Protein AF-0000000083162501 (afdb_homodimer)

Structure (mmCIF, N/CA/C/O backbone):
data_AF-0000000083162501-model_v1
#
loop_
_entity.id
_entity.type
_entity.pdbx_description
1 polymer '7-dehydrocholesterol reductase'
#
loop_
_atom_site.group_PDB
_atom_site.id
_atom_site.type_symbol
_atom_site.label_atom_id
_atom_site.label_alt_id
_atom_site.label_comp_id
_atom_site.label_asym_id
_atom_site.label_entity_id
_atom_site.label_seq_id
_atom_site.pdbx_PDB_ins_code
_atom_site.Cartn_x
_atom_site.Cartn_y
_atom_site.Cartn_z
_atom_site.occupancy
_atom_site.B_iso_or_equiv
_atom_site.auth_seq_id
_atom_site.auth_comp_id
_atom_site.auth_asym_id
_atom_site.auth_atom_id
_atom_site.pdbx_PDB_model_num
ATOM 1 N N . MET A 1 1 ? 9.461 12.836 -15.398 1 86.5 1 MET A N 1
ATOM 2 C CA . MET A 1 1 ? 8.383 13.82 -15.477 1 86.5 1 MET A CA 1
ATOM 3 C C . MET A 1 1 ? 7.047 13.133 -15.75 1 86.5 1 MET A C 1
ATOM 5 O O . MET A 1 1 ? 6.059 13.383 -15.055 1 86.5 1 MET A O 1
ATOM 9 N N . THR A 1 2 ? 7.012 12.266 -16.609 1 86.62 2 THR A N 1
ATOM 10 C CA . THR A 1 2 ? 5.762 11.602 -16.969 1 86.62 2 THR A CA 1
ATOM 11 C C . THR A 1 2 ? 5.203 10.828 -15.781 1 86.62 2 THR A C 1
ATOM 13 O O . THR A 1 2 ? 4.008 10.906 -15.484 1 86.62 2 THR A O 1
ATOM 16 N N . ALA A 1 3 ? 6.039 10.156 -15.07 1 87.62 3 ALA A N 1
ATOM 17 C CA . ALA A 1 3 ? 5.609 9.383 -13.906 1 87.62 3 ALA A CA 1
ATOM 18 C C . ALA A 1 3 ? 5.004 10.289 -12.836 1 87.62 3 ALA A C 1
ATOM 20 O O . ALA A 1 3 ? 3.965 9.961 -12.258 1 87.62 3 ALA A O 1
ATOM 21 N N . THR A 1 4 ? 5.625 11.406 -12.648 1 90.88 4 THR A N 1
ATOM 22 C CA . THR A 1 4 ? 5.16 12.344 -11.633 1 90.88 4 THR A CA 1
ATOM 23 C C . THR A 1 4 ? 3.822 12.961 -12.031 1 90.88 4 THR A C 1
ATOM 25 O O . THR A 1 4 ? 2.912 13.07 -11.211 1 90.88 4 THR A O 1
ATOM 28 N N . ILE A 1 5 ? 3.699 13.266 -13.242 1 91.31 5 ILE A N 1
ATOM 29 C CA . ILE A 1 5 ? 2.457 13.852 -13.742 1 91.31 5 ILE A CA 1
ATOM 30 C C . ILE A 1 5 ? 1.329 12.828 -13.633 1 91.31 5 ILE A C 1
ATOM 32 O O . ILE A 1 5 ? 0.227 13.148 -13.188 1 91.31 5 ILE A O 1
ATOM 36 N N . CYS A 1 6 ? 1.618 11.594 -13.953 1 88.62 6 CYS A N 1
ATOM 37 C CA . CYS A 1 6 ? 0.619 10.531 -13.875 1 88.62 6 CYS A CA 1
ATOM 38 C C . CYS A 1 6 ? 0.216 10.273 -12.43 1 88.62 6 CYS A C 1
ATOM 40 O O . CYS A 1 6 ? -0.96 10.047 -12.133 1 88.62 6 CYS A O 1
ATOM 42 N N . TRP A 1 7 ? 1.2 10.344 -11.609 1 91.75 7 TRP A N 1
ATOM 43 C CA . TRP A 1 7 ? 0.938 10.125 -10.195 1 91.75 7 TRP A CA 1
ATOM 44 C C . TRP A 1 7 ? 0.025 11.219 -9.633 1 91.75 7 TRP A C 1
ATOM 46 O O . TRP A 1 7 ? -0.977 10.922 -8.977 1 91.75 7 TRP A O 1
ATOM 56 N N . LEU A 1 8 ? 0.31 12.453 -9.969 1 93.94 8 LEU A N 1
ATOM 57 C CA . LEU A 1 8 ? -0.485 13.578 -9.477 1 93.94 8 LEU A CA 1
ATOM 58 C C . LEU A 1 8 ? -1.891 13.547 -10.07 1 93.94 8 LEU A C 1
ATOM 60 O O . LEU A 1 8 ? -2.871 13.797 -9.367 1 93.94 8 LEU A O 1
ATOM 64 N N . ALA A 1 9 ? -1.989 13.219 -11.344 1 91.69 9 ALA A N 1
ATOM 65 C CA . ALA A 1 9 ? -3.289 13.141 -12.008 1 91.69 9 ALA A CA 1
ATOM 66 C C . ALA A 1 9 ? -4.129 12 -11.43 1 91.69 9 ALA A C 1
ATOM 68 O O . ALA A 1 9 ? -5.332 12.156 -11.219 1 91.69 9 ALA A O 1
ATOM 69 N N . PHE A 1 10 ? -3.467 10.922 -11.188 1 90 10 PHE A N 1
ATOM 70 C CA . PHE A 1 10 ? -4.148 9.766 -10.617 1 90 10 PHE A CA 1
ATOM 71 C C . PHE A 1 10 ? -4.715 10.102 -9.242 1 90 10 PHE A C 1
ATOM 73 O O . PHE A 1 10 ? -5.879 9.82 -8.953 1 90 10 PHE A O 1
ATOM 80 N N . GLN A 1 11 ? -3.916 10.75 -8.453 1 92.56 11 GLN A N 1
ATOM 81 C CA . GLN A 1 11 ? -4.367 11.133 -7.117 1 92.56 11 GLN A CA 1
ATOM 82 C C . GLN A 1 11 ? -5.492 12.156 -7.191 1 92.56 11 GLN A C 1
ATOM 84 O O . GLN A 1 11 ? -6.402 12.148 -6.363 1 92.56 11 GLN A O 1
ATOM 89 N N . ALA A 1 12 ? -5.418 13.008 -8.164 1 92.94 12 ALA A N 1
ATOM 90 C CA . ALA A 1 12 ? -6.457 14.016 -8.336 1 92.94 12 ALA A CA 1
ATOM 91 C C . ALA A 1 12 ? -7.793 13.375 -8.711 1 92.94 12 ALA A C 1
ATOM 93 O O . ALA A 1 12 ? -8.844 13.781 -8.211 1 92.94 12 ALA A O 1
ATOM 94 N N . VAL A 1 13 ? -7.73 12.352 -9.555 1 88.75 13 VAL A N 1
ATOM 95 C CA . VAL A 1 13 ? -8.938 11.656 -9.969 1 88.75 13 VAL A CA 1
ATOM 96 C C . VAL A 1 13 ? -9.562 10.938 -8.766 1 88.75 13 VAL A C 1
ATOM 98 O O . VAL A 1 13 ? -10.773 11 -8.562 1 88.75 13 VAL A O 1
ATOM 101 N N . LEU A 1 14 ? -8.695 10.32 -8.039 1 88 14 LEU A N 1
ATOM 102 C CA . LEU A 1 14 ? -9.188 9.617 -6.855 1 88 14 LEU A CA 1
ATOM 103 C C . LEU A 1 14 ? -9.773 10.602 -5.844 1 88 14 LEU A C 1
ATOM 105 O O . LEU A 1 14 ? -10.828 10.344 -5.266 1 88 14 LEU A O 1
ATOM 109 N N . TYR A 1 15 ? -9.094 11.688 -5.68 1 90.44 15 TYR A N 1
ATOM 110 C CA . TYR A 1 15 ? -9.531 12.711 -4.738 1 90.44 15 TYR A CA 1
ATOM 111 C C . TYR A 1 15 ? -10.898 13.258 -5.117 1 90.44 15 TYR A C 1
ATOM 113 O O . TYR A 1 15 ? -11.734 13.516 -4.25 1 90.44 15 TYR A O 1
ATOM 121 N N . HIS A 1 16 ? -11.148 13.344 -6.395 1 87.94 16 HIS A N 1
ATOM 122 C CA . HIS A 1 16 ? -12.375 13.969 -6.879 1 87.94 16 HIS A CA 1
ATOM 123 C C . HIS A 1 16 ? -13.523 12.969 -6.918 1 87.94 16 HIS A C 1
ATOM 125 O O . HIS A 1 16 ? -14.656 13.305 -6.57 1 87.94 16 HIS A O 1
ATOM 131 N N . TYR A 1 17 ? -13.219 11.695 -7.211 1 85 17 TYR A N 1
ATOM 132 C CA . TYR A 1 17 ? -14.328 10.82 -7.559 1 85 17 TYR A CA 1
ATOM 133 C C . TYR A 1 17 ? -14.555 9.773 -6.477 1 85 17 TYR A C 1
ATOM 135 O O . TYR A 1 17 ? -15.625 9.164 -6.398 1 85 17 TYR A O 1
ATOM 143 N N . LEU A 1 18 ? -13.547 9.477 -5.652 1 84.75 18 LEU A N 1
ATOM 144 C CA . LEU A 1 18 ? -13.734 8.461 -4.625 1 84.75 18 LEU A CA 1
ATOM 145 C C . LEU A 1 18 ? -14.742 8.922 -3.576 1 84.75 18 LEU A C 1
ATOM 147 O O . LEU A 1 18 ? -14.648 10.039 -3.07 1 84.75 18 LEU A O 1
ATOM 151 N N . PRO A 1 19 ? -15.695 8.055 -3.363 1 83.25 19 PRO A N 1
ATOM 152 C CA . PRO A 1 19 ? -16.672 8.43 -2.344 1 83.25 19 PRO A CA 1
ATOM 153 C C . PRO A 1 19 ? -16.078 8.438 -0.934 1 83.25 19 PRO A C 1
ATOM 155 O O . PRO A 1 19 ? -15.109 7.727 -0.665 1 83.25 19 PRO A O 1
ATOM 158 N N . GLY A 1 20 ? -16.547 9.281 -0.082 1 86.69 20 GLY A N 1
ATOM 159 C CA . GLY A 1 20 ? -16.141 9.383 1.311 1 86.69 20 GLY A CA 1
ATOM 160 C C . GLY A 1 20 ? -17 10.344 2.113 1 86.69 20 GLY A C 1
ATOM 161 O O . GLY A 1 20 ? -17.859 11.023 1.558 1 86.69 20 GLY A O 1
ATOM 162 N N . PRO A 1 21 ? -16.828 10.32 3.348 1 89.56 21 PRO A N 1
ATOM 163 C CA . PRO A 1 21 ? -17.625 11.219 4.188 1 89.56 21 PRO A CA 1
ATOM 164 C C . PRO A 1 21 ? -17.219 12.688 4.008 1 89.56 21 PRO A C 1
ATOM 166 O O . PRO A 1 21 ? -16.062 12.984 3.703 1 89.56 21 PRO A O 1
ATOM 169 N N . THR A 1 22 ? -18.234 13.477 4.18 1 91.88 22 THR A N 1
ATOM 170 C CA . THR A 1 22 ? -18 14.914 4.109 1 91.88 22 THR A CA 1
ATOM 171 C C . THR A 1 22 ? -17.906 15.516 5.508 1 91.88 22 THR A C 1
ATOM 173 O O . THR A 1 22 ? -18.75 15.227 6.367 1 91.88 22 THR A O 1
ATOM 176 N N . ASN A 1 23 ? -16.859 16.25 5.723 1 93 23 ASN A N 1
ATOM 177 C CA . ASN A 1 23 ? -16.656 16.953 6.98 1 93 23 ASN A CA 1
ATOM 178 C C . ASN A 1 23 ? -16.453 18.453 6.754 1 93 23 ASN A C 1
ATOM 180 O O . ASN A 1 23 ? -16.125 18.875 5.645 1 93 23 ASN A O 1
ATOM 184 N N . THR A 1 24 ? -16.719 19.156 7.797 1 93.25 24 THR A N 1
ATOM 185 C CA . THR A 1 24 ? -16.531 20.594 7.719 1 93.25 24 THR A CA 1
ATOM 186 C C . THR A 1 24 ? -15.25 21.031 8.414 1 93.25 24 THR A C 1
ATOM 188 O O . THR A 1 24 ? -14.867 20.453 9.43 1 93.25 24 THR A O 1
ATOM 191 N N . GLY A 1 25 ? -14.625 21.953 7.789 1 91.62 25 GLY A N 1
ATOM 192 C CA . GLY A 1 25 ? -13.461 22.531 8.453 1 91.62 25 GLY A CA 1
ATOM 193 C C . GLY A 1 25 ? -13.828 23.578 9.484 1 91.62 25 GLY A C 1
ATOM 194 O O . GLY A 1 25 ? -14.922 23.547 10.055 1 91.62 25 GLY A O 1
ATOM 195 N N . GLN A 1 26 ? -12.828 24.344 9.859 1 90.56 26 GLN A N 1
ATOM 196 C CA . GLN A 1 26 ? -13.055 25.453 10.773 1 90.56 26 GLN A CA 1
ATOM 197 C C . GLN A 1 26 ? -13.477 26.703 10.023 1 90.56 26 GLN A C 1
ATOM 199 O O . GLN A 1 26 ? -13.188 26.859 8.836 1 90.56 26 GLN A O 1
ATOM 204 N N . ARG A 1 27 ? -14.172 27.5 10.766 1 92.75 27 ARG A N 1
ATOM 205 C CA . ARG A 1 27 ? -14.57 28.766 10.148 1 92.75 27 ARG A CA 1
ATOM 206 C C . ARG A 1 27 ? -13.352 29.609 9.773 1 92.75 27 ARG A C 1
ATOM 208 O O . ARG A 1 27 ? -12.438 29.766 10.578 1 92.75 27 ARG A O 1
ATOM 215 N N . THR A 1 28 ? -13.375 30.125 8.562 1 92.94 28 THR A N 1
ATOM 216 C CA . THR A 1 28 ? -12.281 30.969 8.109 1 92.94 28 THR A CA 1
ATOM 217 C C . THR A 1 28 ? -12.367 32.344 8.742 1 92.94 28 THR A C 1
ATOM 219 O O . THR A 1 28 ? -13.383 32.688 9.352 1 92.94 28 THR A O 1
ATOM 222 N N . PRO A 1 29 ? -11.352 33.125 8.633 1 91 29 PRO A N 1
ATOM 223 C CA . PRO A 1 29 ? -11.398 34.5 9.18 1 91 29 PRO A CA 1
ATOM 224 C C . PRO A 1 29 ? -12.531 35.312 8.578 1 91 29 PRO A C 1
ATOM 226 O O . PRO A 1 29 ? -13.133 36.156 9.273 1 91 29 PRO A O 1
ATOM 229 N N . ALA A 1 30 ? -12.914 35.062 7.355 1 94.38 30 ALA A N 1
ATOM 230 C CA . ALA A 1 30 ? -13.992 35.781 6.695 1 94.38 30 ALA A CA 1
ATOM 231 C C . ALA A 1 30 ? -15.344 35.188 7.008 1 94.38 30 ALA A C 1
ATOM 233 O O . ALA A 1 30 ? -16.375 35.656 6.539 1 94.38 30 ALA A O 1
ATOM 234 N N . GLY A 1 31 ? -15.344 34.062 7.719 1 92.75 31 GLY A N 1
ATOM 235 C CA . GLY A 1 31 ? -16.594 33.5 8.203 1 92.75 31 GLY A CA 1
ATOM 236 C C . GLY A 1 31 ? -17.094 32.344 7.344 1 92.75 31 GLY A C 1
ATOM 237 O O . GLY A 1 31 ? -18.203 31.859 7.539 1 92.75 31 GLY A O 1
ATOM 238 N N . HIS A 1 32 ? -16.328 31.891 6.418 1 92.81 32 HIS A N 1
ATOM 239 C CA . HIS A 1 32 ? -16.734 30.781 5.559 1 92.81 32 HIS A CA 1
ATOM 240 C C . HIS A 1 32 ? -16.562 29.438 6.258 1 92.81 32 HIS A C 1
ATOM 242 O O . HIS A 1 32 ? -15.586 29.234 6.977 1 92.81 32 HIS A O 1
ATOM 248 N N . LEU A 1 33 ? -17.562 28.578 6.105 1 93.81 33 LEU A N 1
ATOM 249 C CA . LEU A 1 33 ? -17.5 27.188 6.555 1 93.81 33 LEU A CA 1
ATOM 250 C C . LEU A 1 33 ? -17.375 26.234 5.371 1 93.81 33 LEU A C 1
ATOM 252 O O . LEU A 1 33 ? -18.359 25.938 4.699 1 93.81 33 LEU A O 1
ATOM 256 N N . LEU A 1 34 ? -16.25 25.734 5.191 1 93.5 34 LEU A N 1
ATOM 257 C CA . LEU A 1 34 ? -15.953 24.938 4.004 1 93.5 34 LEU A CA 1
ATOM 258 C C . LEU A 1 34 ? -16.156 23.453 4.289 1 93.5 34 LEU A C 1
ATOM 260 O O . LEU A 1 34 ? -15.836 22.984 5.379 1 93.5 34 LEU A O 1
ATOM 264 N N . THR A 1 35 ? -16.641 22.75 3.293 1 93.69 35 THR A N 1
ATOM 265 C CA . THR A 1 35 ? -16.828 21.312 3.381 1 93.69 35 THR A CA 1
ATOM 266 C C . THR A 1 35 ? -15.75 20.562 2.609 1 93.69 35 THR A C 1
ATOM 268 O O . THR A 1 35 ? -15.32 21.016 1.544 1 93.69 35 THR A O 1
ATOM 271 N N . TYR A 1 36 ? -15.25 19.516 3.16 1 93.44 36 TYR A N 1
ATOM 272 C CA . TYR A 1 36 ? -14.203 18.672 2.574 1 93.44 36 TYR A CA 1
ATOM 273 C C . TYR A 1 36 ? -14.664 17.234 2.473 1 93.44 36 TYR A C 1
ATOM 275 O O . TYR A 1 36 ? -15.305 16.703 3.387 1 93.44 36 TYR A O 1
ATOM 283 N N . ARG A 1 37 ? -14.406 16.656 1.428 1 90.81 37 ARG A N 1
ATOM 284 C CA . ARG A 1 37 ? -14.609 15.219 1.299 1 90.81 37 ARG A CA 1
ATOM 285 C C . ARG A 1 37 ? -13.375 14.445 1.744 1 90.81 37 ARG A C 1
ATOM 287 O O . ARG A 1 37 ? -12.289 14.641 1.201 1 90.81 37 ARG A O 1
ATOM 294 N N . MET A 1 38 ? -13.555 13.562 2.656 1 89.5 38 MET A N 1
ATOM 295 C CA . MET A 1 38 ? -12.445 12.797 3.221 1 89.5 38 MET A CA 1
ATOM 296 C C . MET A 1 38 ? -12.359 11.414 2.592 1 89.5 38 MET A C 1
ATOM 298 O O . MET A 1 38 ? -13.297 10.969 1.922 1 89.5 38 MET A O 1
ATOM 302 N N . ASN A 1 39 ? -11.164 10.812 2.768 1 88.38 39 ASN A N 1
ATOM 303 C CA . ASN A 1 39 ? -11 9.422 2.379 1 88.38 39 ASN A CA 1
ATOM 304 C C . ASN A 1 39 ? -11.695 8.477 3.359 1 88.38 39 ASN A C 1
ATOM 306 O O . ASN A 1 39 ? -11.773 8.773 4.555 1 88.38 39 ASN A O 1
ATOM 310 N N . ASP A 1 40 ? -12.258 7.457 2.789 1 89.31 40 ASP A N 1
ATOM 311 C CA . ASP A 1 40 ? -12.781 6.387 3.633 1 89.31 40 ASP A CA 1
ATOM 312 C C . ASP A 1 40 ? -11.906 5.137 3.541 1 89.31 40 ASP A C 1
ATOM 314 O O . ASP A 1 40 ? -12.203 4.227 2.764 1 89.31 40 ASP A O 1
ATOM 318 N N . PRO A 1 41 ? -10.953 4.996 4.414 1 91.75 41 PRO A N 1
ATOM 319 C CA . PRO A 1 41 ? -10.047 3.85 4.34 1 91.75 41 PRO A CA 1
ATOM 320 C C . PRO A 1 41 ? -10.742 2.527 4.652 1 91.75 41 PRO A C 1
ATOM 322 O O . PRO A 1 41 ? -10.188 1.456 4.387 1 91.75 41 PRO A O 1
ATOM 325 N N . ALA A 1 42 ? -11.938 2.607 5.203 1 94.38 42 ALA A N 1
ATOM 326 C CA . ALA A 1 42 ? -12.68 1.396 5.539 1 94.38 42 ALA A CA 1
ATOM 327 C C . ALA A 1 42 ? -13.711 1.067 4.469 1 94.38 42 ALA A C 1
ATOM 329 O O . ALA A 1 42 ? -14.602 0.236 4.684 1 94.38 42 ALA A O 1
ATOM 330 N N . PHE A 1 43 ? -13.617 1.663 3.389 1 93.12 43 PHE A N 1
ATOM 331 C CA . PHE A 1 43 ? -14.602 1.531 2.324 1 93.12 43 PHE A CA 1
ATOM 332 C C . PHE A 1 43 ? -14.758 0.074 1.904 1 93.12 43 PHE A C 1
ATOM 334 O O . PHE A 1 43 ? -15.875 -0.421 1.756 1 93.12 43 PHE A O 1
ATOM 341 N N . ILE A 1 44 ? -13.664 -0.632 1.695 1 94.88 44 ILE A N 1
ATOM 342 C CA . ILE A 1 44 ? -13.695 -2.006 1.205 1 94.88 44 ILE A CA 1
ATOM 343 C C . ILE A 1 44 ? -14.414 -2.9 2.211 1 94.88 44 ILE A C 1
ATOM 345 O O . ILE A 1 44 ? -15.312 -3.656 1.846 1 94.88 44 ILE A O 1
ATOM 349 N N . SER A 1 45 ? -14.039 -2.74 3.43 1 95.81 45 SER A N 1
ATOM 350 C CA . SER A 1 45 ? -14.633 -3.57 4.473 1 95.81 45 SER A CA 1
ATOM 351 C C . SER A 1 45 ? -16.125 -3.268 4.641 1 95.81 45 SER A C 1
ATOM 353 O O . SER A 1 45 ? -16.922 -4.18 4.824 1 95.81 45 SER A O 1
ATOM 355 N N . ARG A 1 46 ? -16.469 -2.037 4.555 1 94.19 46 ARG A N 1
ATOM 356 C CA . ARG A 1 46 ? -17.844 -1.625 4.742 1 94.19 46 ARG A CA 1
ATOM 357 C C . ARG A 1 46 ? -18.719 -2.102 3.584 1 94.19 46 ARG A C 1
ATOM 359 O O . ARG A 1 46 ? -19.922 -2.344 3.758 1 94.19 46 ARG A O 1
ATOM 366 N N . ASN A 1 47 ? -18.156 -2.236 2.416 1 94.56 47 ASN A N 1
ATOM 367 C CA . ASN A 1 47 ? -18.906 -2.637 1.23 1 94.56 47 ASN A CA 1
ATOM 368 C C . ASN A 1 47 ? -18.484 -4.016 0.732 1 94.56 47 ASN A C 1
ATOM 370 O O . ASN A 1 47 ? -18.562 -4.297 -0.465 1 94.56 47 ASN A O 1
ATOM 374 N N . TRP A 1 48 ? -18.031 -4.848 1.594 1 95.56 48 TRP A N 1
ATOM 375 C CA . TRP A 1 48 ? -17.391 -6.109 1.229 1 95.56 48 TRP A CA 1
ATOM 376 C C . TRP A 1 48 ? -18.359 -7.004 0.466 1 95.56 48 TRP A C 1
ATOM 378 O O . TRP A 1 48 ? -18 -7.605 -0.546 1 95.56 48 TRP A O 1
ATOM 388 N N . GLU A 1 49 ? -19.641 -7.086 0.916 1 94.94 49 GLU A N 1
ATOM 389 C CA . GLU A 1 49 ? -20.625 -7.961 0.27 1 94.94 49 GLU A CA 1
ATOM 390 C C . GLU A 1 49 ? -20.828 -7.57 -1.19 1 94.94 49 GLU A C 1
ATOM 392 O O . GLU A 1 49 ? -20.812 -8.43 -2.076 1 94.94 49 GLU A O 1
ATOM 397 N N . GLY A 1 50 ? -20.984 -6.289 -1.402 1 96.06 50 GLY A N 1
ATOM 398 C CA . GLY A 1 50 ? -21.156 -5.809 -2.764 1 96.06 50 GLY A CA 1
ATOM 399 C C . GLY A 1 50 ? -19.922 -5.992 -3.623 1 96.06 50 GLY A C 1
ATOM 400 O O . GLY A 1 50 ? -20.016 -6.375 -4.793 1 96.06 50 GLY A O 1
ATOM 401 N N . LEU A 1 51 ? -18.781 -5.742 -3.039 1 95.56 51 LEU A N 1
ATOM 402 C CA . LEU A 1 51 ? -17.531 -5.895 -3.771 1 95.56 51 LEU A CA 1
ATOM 403 C C . LEU A 1 51 ? -17.266 -7.355 -4.113 1 95.56 51 LEU A C 1
ATOM 405 O O . LEU A 1 51 ? -16.812 -7.672 -5.215 1 95.56 51 LEU A O 1
ATOM 409 N N . PHE A 1 52 ? -17.594 -8.242 -3.193 1 96.19 52 PHE A N 1
ATOM 410 C CA . PHE A 1 52 ? -17.438 -9.672 -3.42 1 96.19 52 PHE A CA 1
ATOM 411 C C . PHE A 1 52 ? -18.328 -10.148 -4.555 1 96.19 52 PHE A C 1
ATOM 413 O O . PHE A 1 52 ? -17.906 -10.922 -5.41 1 96.19 52 PHE A O 1
ATOM 420 N N . ALA A 1 53 ? -19.516 -9.688 -4.559 1 97.06 53 ALA A N 1
ATOM 421 C CA . ALA A 1 53 ? -20.438 -10.031 -5.625 1 97.06 53 ALA A CA 1
ATOM 422 C C . ALA A 1 53 ? -19.938 -9.531 -6.977 1 97.06 53 ALA A C 1
ATOM 424 O O . ALA A 1 53 ? -20.047 -10.234 -7.984 1 97.06 53 ALA A O 1
ATOM 425 N N . ALA A 1 54 ? -19.422 -8.336 -6.977 1 96.88 54 ALA A N 1
ATOM 426 C CA . ALA A 1 54 ? -18.906 -7.758 -8.211 1 96.88 54 ALA A CA 1
ATOM 427 C C . ALA A 1 54 ? -17.688 -8.531 -8.711 1 96.88 54 ALA A C 1
ATOM 429 O O . ALA A 1 54 ? -17.547 -8.758 -9.914 1 96.88 54 ALA A O 1
ATOM 430 N N . MET A 1 55 ? -16.828 -8.93 -7.809 1 96 55 MET A N 1
ATOM 431 C CA . MET A 1 55 ? -15.648 -9.711 -8.188 1 96 55 MET A CA 1
ATOM 432 C C . MET A 1 55 ? -16.047 -11.078 -8.719 1 96 55 MET A C 1
ATOM 434 O O . MET A 1 55 ? -15.43 -11.594 -9.648 1 96 55 MET A O 1
ATOM 438 N N . ASN A 1 56 ? -17.078 -11.625 -8.055 1 97.19 56 ASN A N 1
ATOM 439 C CA . ASN A 1 56 ? -17.594 -12.906 -8.516 1 97.19 56 ASN A CA 1
ATOM 440 C C . ASN A 1 56 ? -18.109 -12.812 -9.953 1 97.19 56 ASN A C 1
ATOM 442 O O . ASN A 1 56 ? -17.766 -13.648 -10.789 1 97.19 56 ASN A O 1
ATOM 446 N N . LEU A 1 57 ? -18.828 -11.828 -10.211 1 97.56 57 LEU A N 1
ATOM 447 C CA . LEU A 1 57 ? -19.344 -11.633 -11.555 1 97.56 57 LEU A CA 1
ATOM 448 C C . LEU A 1 57 ? -18.219 -11.383 -12.555 1 97.56 57 LEU A C 1
ATOM 450 O O . LEU A 1 57 ? -18.234 -11.922 -13.664 1 97.56 57 LEU A O 1
ATOM 454 N N . ALA A 1 58 ? -17.281 -10.609 -12.141 1 96.94 58 ALA A N 1
ATOM 455 C CA . ALA A 1 58 ? -16.141 -10.328 -13.016 1 96.94 58 ALA A CA 1
ATOM 456 C C . ALA A 1 58 ? -15.352 -11.594 -13.312 1 96.94 58 ALA A C 1
ATOM 458 O O . ALA A 1 58 ? -14.898 -11.797 -14.445 1 96.94 58 ALA A O 1
ATOM 459 N N . GLY A 1 59 ? -15.172 -12.406 -12.273 1 96.75 59 GLY A N 1
ATOM 460 C CA . GLY A 1 59 ? -14.469 -13.664 -12.469 1 96.75 59 GLY A CA 1
ATOM 461 C C . GLY A 1 59 ? -15.164 -14.594 -13.445 1 96.75 59 GLY A C 1
ATOM 462 O O . GLY A 1 59 ? -14.523 -15.188 -14.312 1 96.75 59 GLY A O 1
ATOM 463 N N . PHE A 1 60 ? -16.469 -14.672 -13.305 1 97.69 60 PHE A N 1
ATOM 464 C CA . PHE A 1 60 ? -17.25 -15.508 -14.203 1 97.69 60 PHE A CA 1
ATOM 465 C C . PHE A 1 60 ? -17.188 -14.961 -15.625 1 97.69 60 PHE A C 1
ATOM 467 O O . PHE A 1 60 ? -17.047 -15.719 -16.594 1 97.69 60 PHE A O 1
ATOM 474 N N . LEU A 1 61 ? -17.297 -13.672 -15.75 1 97.38 61 LEU A N 1
ATOM 475 C CA . LEU A 1 61 ? -17.297 -13.039 -17.062 1 97.38 61 LEU A CA 1
ATOM 476 C C . LEU A 1 61 ? -15.945 -13.219 -17.75 1 97.38 61 LEU A C 1
ATOM 478 O O . LEU A 1 61 ? -15.891 -13.477 -18.953 1 97.38 61 LEU A O 1
ATOM 482 N N . LEU A 1 62 ? -14.922 -13.078 -17 1 96.69 62 LEU A N 1
ATOM 483 C CA . LEU A 1 62 ? -13.586 -13.25 -17.562 1 96.69 62 LEU A CA 1
ATOM 484 C C . LEU A 1 62 ? -13.367 -14.688 -18.016 1 96.69 62 LEU A C 1
ATOM 486 O O . LEU A 1 62 ? -12.719 -14.938 -19.031 1 96.69 62 LEU A O 1
ATOM 490 N N . SER A 1 63 ? -13.867 -15.586 -17.234 1 97.94 63 SER A N 1
ATOM 491 C CA . SER A 1 63 ? -13.766 -17 -17.594 1 97.94 63 SER A CA 1
ATOM 492 C C . SER A 1 63 ? -14.531 -17.297 -18.875 1 97.94 63 SER A C 1
ATOM 494 O O . SER A 1 63 ? -14.062 -18.047 -19.734 1 97.94 63 SER A O 1
ATOM 496 N N . LEU A 1 64 ? -15.656 -16.703 -18.984 1 97.94 64 LEU A N 1
ATOM 497 C CA . LEU A 1 64 ? -16.469 -16.891 -20.172 1 97.94 64 LEU A CA 1
ATOM 498 C C . LEU A 1 64 ? -15.789 -16.281 -21.391 1 97.94 64 LEU A C 1
ATOM 500 O O . LEU A 1 64 ? -15.789 -16.875 -22.469 1 97.94 64 LEU A O 1
ATOM 504 N N . LEU A 1 65 ? -15.242 -15.164 -21.234 1 97.31 65 LEU A N 1
ATOM 505 C CA . LEU A 1 65 ? -14.531 -14.508 -22.328 1 97.31 65 LEU A CA 1
ATOM 506 C C . LEU A 1 65 ? -13.328 -15.336 -22.766 1 97.31 65 LEU A C 1
ATOM 508 O O . LEU A 1 65 ? -13.039 -15.438 -23.969 1 97.31 65 LEU A O 1
ATOM 512 N N . ALA A 1 66 ? -12.664 -15.891 -21.781 1 97.62 66 ALA A N 1
ATOM 513 C CA . ALA A 1 66 ? -11.523 -16.734 -22.109 1 97.62 66 ALA A CA 1
ATOM 514 C C . ALA A 1 66 ? -11.961 -17.969 -22.891 1 97.62 66 ALA A C 1
ATOM 516 O O . ALA A 1 66 ? -11.281 -18.391 -23.844 1 97.62 66 ALA A O 1
ATOM 517 N N . TYR A 1 67 ? -13.047 -18.531 -22.453 1 98.06 67 TYR A N 1
ATOM 518 C CA . TYR A 1 67 ? -13.602 -19.703 -23.125 1 98.06 67 TYR A CA 1
ATOM 519 C C . TYR A 1 67 ? -13.992 -19.391 -24.562 1 98.06 67 TYR A C 1
ATOM 521 O O . TYR A 1 67 ? -13.633 -20.125 -25.484 1 98.06 67 TYR A O 1
ATOM 529 N N . LEU A 1 68 ? -14.633 -18.312 -24.797 1 97.69 68 LEU A N 1
ATOM 530 C CA . LEU A 1 68 ? -15.086 -17.906 -26.125 1 97.69 68 LEU A CA 1
ATOM 531 C C . LEU A 1 68 ? -13.906 -17.5 -27 1 97.69 68 LEU A C 1
ATOM 533 O O . LEU A 1 68 ? -13.883 -17.812 -28.188 1 97.69 68 LEU A O 1
ATOM 537 N N . LYS A 1 69 ? -13 -16.859 -26.391 1 97.62 69 LYS A N 1
ATOM 538 C CA . LYS A 1 69 ? -11.812 -16.438 -27.125 1 97.62 69 LYS A CA 1
ATOM 539 C C . LYS A 1 69 ? -11.047 -17.625 -27.672 1 97.62 69 LYS A C 1
ATOM 541 O O . LYS A 1 69 ? -10.484 -17.562 -28.781 1 97.62 69 LYS A O 1
ATOM 546 N N . ALA A 1 70 ? -11.023 -18.641 -26.984 1 97.62 70 ALA A N 1
ATOM 547 C CA . ALA A 1 70 ? -10.297 -19.844 -27.406 1 97.62 70 ALA A CA 1
ATOM 548 C C . ALA A 1 70 ? -10.859 -20.391 -28.703 1 97.62 70 ALA A C 1
ATOM 550 O O . ALA A 1 70 ? -10.125 -20.984 -29.516 1 97.62 70 ALA A O 1
ATOM 551 N N . TYR A 1 71 ? -12.109 -20.219 -28.969 1 96.75 71 TYR A N 1
ATOM 552 C CA . TYR A 1 71 ? -12.766 -20.719 -30.172 1 96.75 71 TYR A CA 1
ATOM 553 C C . TYR A 1 71 ? -12.719 -19.688 -31.281 1 96.75 71 TYR A C 1
ATOM 555 O O . TYR A 1 71 ? -12.531 -20.031 -32.438 1 96.75 71 TYR A O 1
ATOM 563 N N . LEU A 1 72 ? -12.852 -18.469 -30.922 1 96.81 72 LEU A N 1
ATOM 564 C CA . LEU A 1 72 ? -13.102 -17.438 -31.922 1 96.81 72 LEU A CA 1
ATOM 565 C C . LEU A 1 72 ? -11.797 -16.766 -32.344 1 96.81 72 LEU A C 1
ATOM 567 O O . LEU A 1 72 ? -11.609 -16.453 -33.531 1 96.81 72 LEU A O 1
ATOM 571 N N . MET A 1 73 ? -10.93 -16.422 -31.359 1 96.31 73 MET A N 1
ATOM 572 C CA . MET A 1 73 ? -9.695 -15.695 -31.641 1 96.31 73 MET A CA 1
ATOM 573 C C . MET A 1 73 ? -8.547 -16.219 -30.781 1 96.31 73 MET A C 1
ATOM 575 O O . MET A 1 73 ? -7.949 -15.453 -30.031 1 96.31 73 MET A O 1
ATOM 579 N N . PRO A 1 74 ? -8.219 -17.438 -31.016 1 96.44 74 PRO A N 1
ATOM 580 C CA . PRO A 1 74 ? -7.109 -17.969 -30.203 1 96.44 74 PRO A CA 1
ATOM 581 C C . PRO A 1 74 ? -5.777 -17.281 -30.516 1 96.44 74 PRO A C 1
ATOM 583 O O . PRO A 1 74 ? -5.508 -16.953 -31.672 1 96.44 74 PRO A O 1
ATOM 586 N N . THR A 1 75 ? -4.969 -17 -29.531 1 96.12 75 THR A N 1
ATOM 587 C CA . THR A 1 75 ? -3.654 -16.391 -29.719 1 96.12 75 THR A CA 1
ATOM 588 C C . THR A 1 75 ? -2.703 -17.375 -30.391 1 96.12 75 THR A C 1
ATOM 590 O O . THR A 1 75 ? -2.018 -17.031 -31.359 1 96.12 75 THR A O 1
ATOM 593 N N . HIS A 1 76 ? -2.668 -18.562 -29.828 1 95.69 76 HIS A N 1
ATOM 594 C CA . HIS A 1 76 ? -1.887 -19.672 -30.375 1 95.69 76 HIS A CA 1
ATOM 595 C C . HIS A 1 76 ? -2.744 -20.922 -30.547 1 95.69 76 HIS A C 1
ATOM 597 O O . HIS A 1 76 ? -2.789 -21.781 -29.656 1 95.69 76 HIS A O 1
ATOM 603 N N . PRO A 1 77 ? -3.303 -21.078 -31.703 1 96.38 77 PRO A N 1
ATOM 604 C CA . PRO A 1 77 ? -4.219 -22.203 -31.938 1 96.38 77 PRO A CA 1
ATOM 605 C C . PRO A 1 77 ? -3.578 -23.562 -31.672 1 96.38 77 PRO A C 1
ATOM 607 O O . PRO A 1 77 ? -4.258 -24.484 -31.234 1 96.38 77 PRO A O 1
ATOM 610 N N . GLU A 1 78 ? -2.295 -23.609 -31.828 1 96.19 78 GLU A N 1
ATOM 611 C CA . GLU A 1 78 ? -1.596 -24.875 -31.672 1 96.19 78 GLU A CA 1
ATOM 612 C C . GLU A 1 78 ? -1.413 -25.234 -30.203 1 96.19 78 GLU A C 1
ATOM 614 O O . GLU A 1 78 ? -1.112 -26.391 -29.859 1 96.19 78 GLU A O 1
ATOM 619 N N . ASP A 1 79 ? -1.651 -24.297 -29.328 1 96.19 79 ASP A N 1
ATOM 620 C CA . ASP A 1 79 ? -1.468 -24.531 -27.906 1 96.19 79 ASP A CA 1
ATOM 621 C C . ASP A 1 79 ? -2.809 -24.75 -27.203 1 96.19 79 ASP A C 1
ATOM 623 O O . ASP A 1 79 ? -2.861 -24.922 -25.984 1 96.19 79 ASP A O 1
ATOM 627 N N . ARG A 1 80 ? -3.896 -24.781 -28.016 1 96.81 80 ARG A N 1
ATOM 628 C CA . ARG A 1 80 ? -5.203 -25.047 -27.422 1 96.81 80 ARG A CA 1
ATOM 629 C C . ARG A 1 80 ? -5.328 -26.516 -27.016 1 96.81 80 ARG A C 1
ATOM 631 O O . ARG A 1 80 ? -4.832 -27.406 -27.719 1 96.81 80 ARG A O 1
ATOM 638 N N . LYS A 1 81 ? -5.953 -26.719 -25.906 1 96.06 81 LYS A N 1
ATOM 639 C CA . LYS A 1 81 ? -6.246 -28.078 -25.453 1 96.06 81 LYS A CA 1
ATOM 640 C C . LYS A 1 81 ? -7.738 -28.266 -25.203 1 96.06 81 LYS A C 1
ATOM 642 O O . LYS A 1 81 ? -8.328 -27.547 -24.375 1 96.06 81 LYS A O 1
ATOM 647 N N . PHE A 1 82 ? -8.273 -29.219 -25.938 1 96.5 82 PHE A N 1
ATOM 648 C CA . PHE A 1 82 ? -9.68 -29.562 -25.797 1 96.5 82 PHE A CA 1
ATOM 649 C C . PHE A 1 82 ? -9.844 -30.922 -25.125 1 96.5 82 PHE A C 1
ATOM 651 O O . PHE A 1 82 ? -9.305 -31.922 -25.609 1 96.5 82 PHE A O 1
ATOM 658 N N . SER A 1 83 ? -10.523 -30.984 -24.078 1 94.88 83 SER A N 1
ATOM 659 C CA . SER A 1 83 ? -10.727 -32.219 -23.328 1 94.88 83 SER A CA 1
ATOM 660 C C . SER A 1 83 ? -11.93 -33 -23.875 1 94.88 83 SER A C 1
ATOM 662 O O . SER A 1 83 ? -12.062 -34.188 -23.625 1 94.88 83 SER A O 1
ATOM 664 N N . GLY A 1 84 ? -12.867 -32.375 -24.562 1 95.25 84 GLY A N 1
ATOM 665 C CA . GLY A 1 84 ? -14.102 -33 -25.031 1 95.25 84 GLY A CA 1
ATOM 666 C C . GLY A 1 84 ? -15.281 -32.719 -24.125 1 95.25 84 GLY A C 1
ATOM 667 O O . GLY A 1 84 ? -16.438 -32.969 -24.484 1 95.25 84 GLY A O 1
ATOM 668 N N . CYS A 1 85 ? -14.953 -32.219 -22.953 1 97 85 CYS A N 1
ATOM 669 C CA . CYS A 1 85 ? -15.984 -31.812 -22 1 97 85 CYS A CA 1
ATOM 670 C C . CYS A 1 85 ? -16.031 -30.297 -21.844 1 97 85 CYS A C 1
ATOM 672 O O . CYS A 1 85 ? -15.07 -29.703 -21.344 1 97 85 CYS A O 1
ATOM 674 N N . ALA A 1 86 ? -17.125 -29.75 -22.188 1 96.19 86 ALA A N 1
ATOM 675 C CA . ALA A 1 86 ? -17.25 -28.297 -22.188 1 96.19 86 ALA A CA 1
ATOM 676 C C . ALA A 1 86 ? -17.047 -27.719 -20.781 1 96.19 86 ALA A C 1
ATOM 678 O O . ALA A 1 86 ? -16.438 -26.656 -20.625 1 96.19 86 ALA A O 1
ATOM 679 N N . LEU A 1 87 ? -17.562 -28.375 -19.844 1 96.75 87 LEU A N 1
ATOM 680 C CA . LEU A 1 87 ? -17.453 -27.891 -18.469 1 96.75 87 LEU A CA 1
ATOM 681 C C . LEU A 1 87 ? -16.016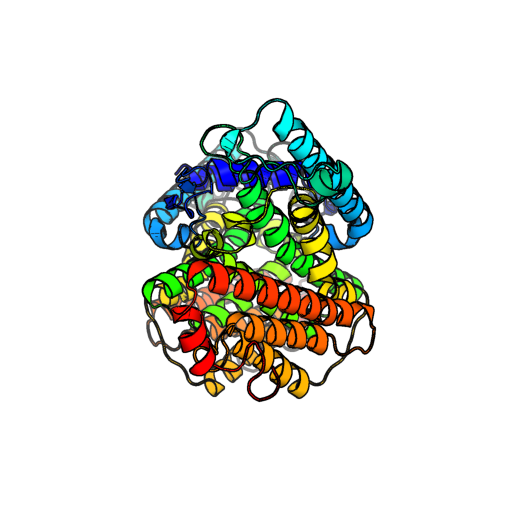 -27.906 -17.969 1 96.75 87 LEU A C 1
ATOM 683 O O . LEU A 1 87 ? -15.578 -27 -17.266 1 96.75 87 LEU A O 1
ATOM 687 N N . TYR A 1 88 ? -15.367 -28.922 -18.266 1 96.94 88 TYR A N 1
ATOM 688 C CA . TYR A 1 88 ? -13.961 -29.016 -17.875 1 96.94 88 TYR A CA 1
ATOM 689 C C . TYR A 1 88 ? -13.117 -27.984 -18.609 1 96.94 88 TYR A C 1
ATOM 691 O O . TYR A 1 88 ? -12.219 -27.375 -18.016 1 96.94 88 TYR A O 1
ATOM 699 N N . ASP A 1 89 ? -13.422 -27.844 -19.875 1 97.94 89 ASP A N 1
ATOM 700 C CA . ASP A 1 89 ? -12.695 -26.859 -20.672 1 97.94 89 ASP A CA 1
ATOM 701 C C . ASP A 1 89 ? -12.953 -25.438 -20.141 1 97.94 89 ASP A C 1
ATOM 703 O O . ASP A 1 89 ? -12.055 -24.594 -20.172 1 97.94 89 ASP A O 1
ATOM 707 N N . PHE A 1 90 ? -14.141 -25.219 -19.703 1 98.06 90 PHE A N 1
ATOM 708 C CA . PHE A 1 90 ? -14.453 -23.938 -19.078 1 98.06 90 PHE A CA 1
ATOM 709 C C . PHE A 1 90 ? -13.703 -23.766 -17.766 1 98.06 90 PHE A C 1
ATOM 711 O O . PHE A 1 90 ? -13.188 -22.688 -17.469 1 98.06 90 PHE A O 1
ATOM 718 N N . TYR A 1 91 ? -13.672 -24.766 -17.016 1 97.69 91 TYR A N 1
ATOM 719 C CA . TYR A 1 91 ? -13.07 -24.734 -15.688 1 97.69 91 TYR A CA 1
ATOM 720 C C . TYR A 1 91 ? -11.547 -24.609 -15.781 1 97.69 91 TYR A C 1
ATOM 722 O O . TYR A 1 91 ? -10.953 -23.703 -15.203 1 97.69 91 TYR A O 1
ATOM 730 N N . MET A 1 92 ? -10.906 -25.469 -16.594 1 96.06 92 MET A N 1
ATOM 731 C CA . MET A 1 92 ? -9.445 -25.516 -16.641 1 96.06 92 MET A CA 1
ATOM 732 C C . MET A 1 92 ? -8.906 -24.578 -17.703 1 96.06 92 MET A C 1
ATOM 734 O O . MET A 1 92 ? -7.77 -24.109 -17.609 1 96.06 92 MET A O 1
ATOM 738 N N . GLY A 1 93 ? -9.68 -24.312 -18.688 1 97.62 93 GLY A N 1
ATOM 739 C CA . GLY A 1 93 ? -9.242 -23.438 -19.766 1 97.62 93 GLY A CA 1
ATOM 740 C C . GLY A 1 93 ? -8.82 -24.188 -21.016 1 97.62 93 GLY A C 1
ATOM 741 O O . GLY A 1 93 ? -8.508 -25.375 -20.953 1 97.62 93 GLY A O 1
ATOM 742 N N . ILE A 1 94 ? -8.805 -23.531 -22.125 1 98.19 94 ILE A N 1
ATOM 743 C CA . ILE A 1 94 ? -8.445 -24.094 -23.406 1 98.19 94 ILE A CA 1
ATOM 744 C C . ILE A 1 94 ? -7.133 -23.5 -23.891 1 98.19 94 ILE A C 1
ATOM 746 O O . ILE A 1 94 ? -6.184 -24.219 -24.188 1 98.19 94 ILE A O 1
ATOM 750 N N . GLU A 1 95 ? -7.094 -22.203 -23.891 1 97.88 95 GLU A N 1
ATOM 751 C CA . GLU A 1 95 ? -5.855 -21.547 -24.297 1 97.88 95 GLU A CA 1
ATOM 752 C C . GLU A 1 95 ? -4.812 -21.594 -23.188 1 97.88 95 GLU A C 1
ATOM 754 O O . GLU A 1 95 ? -5.145 -21.438 -22.016 1 97.88 95 GLU A O 1
ATOM 759 N N . LEU A 1 96 ? -3.605 -21.781 -23.594 1 96.88 96 LEU A N 1
ATOM 760 C CA . LEU A 1 96 ? -2.529 -21.797 -22.609 1 96.88 96 LEU A CA 1
ATOM 761 C C . LEU A 1 96 ? -2.201 -20.391 -22.141 1 96.88 96 LEU A C 1
ATOM 763 O O . LEU A 1 96 ? -2.143 -20.125 -20.938 1 96.88 96 LEU A O 1
ATOM 767 N N . ASN A 1 97 ? -1.964 -19.484 -23.062 1 95.69 97 ASN A N 1
ATOM 768 C CA . ASN A 1 97 ? -1.643 -18.078 -22.766 1 95.69 97 ASN A CA 1
ATOM 769 C C . ASN A 1 97 ? -2.436 -17.125 -23.641 1 95.69 97 ASN A C 1
ATOM 771 O O . ASN A 1 97 ? -1.882 -16.516 -24.562 1 95.69 97 ASN A O 1
ATOM 775 N N . PRO A 1 98 ? -3.705 -16.953 -23.312 1 96.81 98 PRO A N 1
ATOM 776 C CA . PRO A 1 98 ? -4.484 -16 -24.109 1 96.81 98 PRO A CA 1
ATOM 777 C C . PRO A 1 98 ? -3.994 -14.562 -23.953 1 96.81 98 PRO A C 1
ATOM 779 O O . PRO A 1 98 ? -3.83 -14.078 -22.844 1 96.81 98 PRO A O 1
ATOM 782 N N . ARG A 1 99 ? -3.789 -13.938 -25.062 1 96.06 99 ARG A N 1
ATOM 783 C CA . ARG A 1 99 ? -3.266 -12.578 -25.078 1 96.06 99 ARG A CA 1
ATOM 784 C C . ARG A 1 99 ? -4.16 -11.656 -25.906 1 96.06 99 ARG A C 1
ATOM 786 O O . ARG A 1 99 ? -4.875 -12.117 -26.797 1 96.06 99 ARG A O 1
ATOM 793 N N . ILE A 1 100 ? -4.262 -10.461 -25.438 1 93.62 100 ILE A N 1
ATOM 794 C CA . ILE A 1 100 ? -4.828 -9.391 -26.25 1 93.62 100 ILE A CA 1
ATOM 795 C C . ILE A 1 100 ? -3.701 -8.586 -26.906 1 93.62 100 ILE A C 1
ATOM 797 O O . ILE A 1 100 ? -2.941 -7.902 -26.219 1 93.62 100 ILE A O 1
ATOM 801 N N . GLY A 1 101 ? -3.578 -8.773 -28.125 1 87.81 101 GLY A N 1
ATOM 802 C CA . GLY A 1 101 ? -2.404 -8.227 -28.797 1 87.81 101 GLY A CA 1
ATOM 803 C C . GLY A 1 101 ? -1.135 -9 -28.5 1 87.81 101 GLY A C 1
ATOM 804 O O . GLY A 1 101 ? -1.185 -10.203 -28.219 1 87.81 101 GLY A O 1
ATOM 805 N N . ASP A 1 102 ? 0.045 -8.359 -28.562 1 83.25 102 ASP A N 1
ATOM 806 C CA . ASP A 1 102 ? 1.31 -9.078 -28.422 1 83.25 102 ASP A CA 1
ATOM 807 C C . ASP A 1 102 ? 1.832 -9.016 -27 1 83.25 102 ASP A C 1
ATOM 809 O O . ASP A 1 102 ? 2.66 -9.828 -26.594 1 83.25 102 ASP A O 1
ATOM 813 N N . ASN A 1 103 ? 1.228 -8.094 -26.234 1 84.75 103 ASN A N 1
ATOM 814 C CA . ASN A 1 103 ? 1.959 -7.863 -25 1 84.75 103 ASN A CA 1
ATOM 815 C C . ASN A 1 103 ? 1.048 -7.984 -23.781 1 84.75 103 ASN A C 1
ATOM 817 O O . ASN A 1 103 ? 1.518 -7.934 -22.641 1 84.75 103 ASN A O 1
ATOM 821 N N . PHE A 1 104 ? -0.239 -8.211 -23.969 1 93.94 104 PHE A N 1
ATOM 822 C CA . PHE A 1 104 ? -1.138 -8.289 -22.812 1 93.94 104 PHE A CA 1
ATOM 823 C C . PHE A 1 104 ? -1.558 -9.734 -22.562 1 93.94 104 PHE A C 1
ATOM 825 O O . PHE A 1 104 ? -2.523 -10.219 -23.156 1 93.94 104 PHE A O 1
ATOM 832 N N . ASP A 1 105 ? -0.873 -10.344 -21.719 1 95.69 105 ASP A N 1
ATOM 833 C CA . ASP A 1 105 ? -1.184 -11.711 -21.328 1 95.69 105 ASP A CA 1
ATOM 834 C C . ASP A 1 105 ? -2.262 -11.742 -20.234 1 95.69 105 ASP A C 1
ATOM 836 O O . ASP A 1 105 ? -2.055 -11.234 -19.141 1 95.69 105 ASP A O 1
ATOM 840 N N . LEU A 1 106 ? -3.334 -12.32 -20.547 1 95.62 106 LEU A N 1
ATOM 841 C CA . LEU A 1 106 ? -4.469 -12.336 -19.641 1 95.62 106 LEU A CA 1
ATOM 842 C C . LEU A 1 106 ? -4.145 -13.133 -18.375 1 95.62 106 LEU A C 1
ATOM 844 O O . LEU A 1 106 ? -4.602 -12.789 -17.281 1 95.62 106 LEU A O 1
ATOM 848 N N . LYS A 1 107 ? -3.453 -14.148 -18.547 1 95.38 107 LYS A N 1
ATOM 849 C CA . LYS A 1 107 ? -3.119 -15.016 -17.422 1 95.38 107 LYS A CA 1
ATOM 850 C C . LYS A 1 107 ? -2.221 -14.305 -16.422 1 95.38 107 LYS A C 1
ATOM 852 O O . LYS A 1 107 ? -2.514 -14.281 -15.227 1 95.38 107 LYS A O 1
ATOM 857 N N . LEU A 1 108 ? -1.122 -13.727 -16.875 1 94.75 108 LEU A N 1
ATOM 858 C CA . LEU A 1 108 ? -0.231 -13.008 -15.977 1 94.75 108 LEU A CA 1
ATOM 859 C C . LEU A 1 108 ? -0.938 -11.805 -15.359 1 94.75 108 LEU A C 1
ATOM 861 O O . LEU A 1 108 ? -0.742 -11.5 -14.18 1 94.75 108 LEU A O 1
ATOM 865 N N . TYR A 1 109 ? -1.7 -11.156 -16.109 1 95.81 109 TYR A N 1
ATOM 866 C CA . TYR A 1 109 ? -2.449 -10.008 -15.617 1 95.81 109 TYR A CA 1
ATOM 867 C C . TYR A 1 109 ? -3.369 -10.398 -14.469 1 95.81 109 TYR A C 1
ATOM 869 O O . TYR A 1 109 ? -3.34 -9.781 -13.398 1 95.81 109 TYR A O 1
ATOM 877 N N . THR A 1 110 ? -4.148 -11.383 -14.672 1 95.88 110 THR A N 1
ATOM 878 C CA . THR A 1 110 ? -5.164 -11.773 -13.703 1 95.88 110 THR A CA 1
ATOM 879 C C . THR A 1 110 ? -4.516 -12.414 -12.477 1 95.88 110 THR A C 1
ATOM 881 O O . THR A 1 110 ? -4.945 -12.172 -11.344 1 95.88 110 THR A O 1
ATOM 884 N N . ASN A 1 111 ? -3.484 -13.188 -12.695 1 93.69 111 ASN A N 1
ATOM 885 C CA . ASN A 1 111 ? -2.855 -13.93 -11.609 1 93.69 111 ASN A CA 1
ATOM 886 C C . ASN A 1 111 ? -1.972 -13.023 -10.75 1 93.69 111 ASN A C 1
ATOM 888 O O . ASN A 1 111 ? -1.812 -13.258 -9.555 1 93.69 111 ASN A O 1
ATOM 892 N N . GLY A 1 112 ? -1.483 -12.023 -11.375 1 91.5 112 GLY A N 1
ATOM 893 C CA . GLY A 1 112 ? -0.405 -11.336 -10.68 1 91.5 112 GLY A CA 1
ATOM 894 C C . GLY A 1 112 ? -0.753 -9.906 -10.305 1 91.5 112 GLY A C 1
ATOM 895 O O . GLY A 1 112 ? 0.005 -9.25 -9.586 1 91.5 112 GLY A O 1
ATOM 896 N N . ARG A 1 113 ? -1.864 -9.398 -10.727 1 93.75 113 ARG A N 1
ATOM 897 C CA . ARG A 1 113 ? -2.033 -7.961 -10.516 1 93.75 113 ARG A CA 1
ATOM 898 C C . ARG A 1 113 ? -3.283 -7.676 -9.688 1 93.75 113 ARG A C 1
ATOM 900 O O . ARG A 1 113 ? -3.24 -7.707 -8.453 1 93.75 113 ARG A O 1
ATOM 907 N N . PRO A 1 114 ? -4.457 -7.68 -10.211 1 93.25 114 PRO A N 1
ATOM 908 C CA . PRO A 1 114 ? -5.602 -7.164 -9.461 1 93.25 114 PRO A CA 1
ATOM 909 C C . PRO A 1 114 ? -5.883 -7.965 -8.188 1 93.25 114 PRO A C 1
ATOM 911 O O . PRO A 1 114 ? -6.176 -7.387 -7.141 1 93.25 114 PRO A O 1
ATOM 914 N N . GLY A 1 115 ? -5.84 -9.258 -8.32 1 91.44 115 GLY A N 1
ATOM 915 C CA . GLY A 1 115 ? -6.176 -10.07 -7.164 1 91.44 115 GLY A CA 1
ATOM 916 C C . GLY A 1 115 ? -5.141 -10 -6.059 1 91.44 115 GLY A C 1
ATOM 917 O O . GLY A 1 115 ? -5.484 -9.867 -4.883 1 91.44 115 GLY A O 1
ATOM 918 N N . LEU A 1 116 ? -3.91 -10.039 -6.43 1 92.31 116 LEU A N 1
ATOM 919 C CA . LEU A 1 116 ? -2.828 -10.047 -5.449 1 92.31 116 LEU A CA 1
ATOM 920 C C . LEU A 1 116 ? -2.703 -8.688 -4.77 1 92.31 116 LEU A C 1
ATOM 922 O O . LEU A 1 116 ? -2.523 -8.617 -3.551 1 92.31 116 LEU A O 1
ATOM 926 N N . ILE A 1 117 ? -2.871 -7.652 -5.465 1 92.56 117 ILE A N 1
ATOM 927 C CA . ILE A 1 117 ? -2.758 -6.312 -4.898 1 92.56 117 ILE A CA 1
ATOM 928 C C . ILE A 1 117 ? -3.977 -6.016 -4.027 1 92.56 117 ILE A C 1
ATOM 930 O O . ILE A 1 117 ? -3.857 -5.371 -2.984 1 92.56 117 ILE A O 1
ATOM 934 N N . ALA A 1 118 ? -5.055 -6.543 -4.438 1 93.69 118 ALA A N 1
ATOM 935 C CA . ALA A 1 118 ? -6.273 -6.332 -3.656 1 93.69 118 ALA A CA 1
ATOM 936 C C . ALA A 1 118 ? -6.164 -6.988 -2.281 1 93.69 118 ALA A C 1
ATOM 938 O O . ALA A 1 118 ? -6.805 -6.547 -1.325 1 93.69 118 ALA A O 1
ATOM 939 N N . TRP A 1 119 ? -5.289 -7.965 -2.217 1 93.19 119 TRP A N 1
ATOM 940 C CA . TRP A 1 119 ? -5.055 -8.656 -0.951 1 93.19 119 TRP A CA 1
ATOM 941 C C . TRP A 1 119 ? -4.648 -7.668 0.139 1 93.19 119 TRP A C 1
ATOM 943 O O . TRP A 1 119 ? -5.262 -7.629 1.207 1 93.19 119 TRP A O 1
ATOM 953 N N . THR A 1 120 ? -3.779 -6.809 -0.081 1 92.5 120 THR A N 1
ATOM 954 C CA . THR A 1 120 ? -3.256 -5.871 0.909 1 92.5 120 THR A CA 1
ATOM 955 C C . THR A 1 120 ? -4.242 -4.734 1.153 1 92.5 120 THR A C 1
ATOM 957 O O . THR A 1 120 ? -4.34 -4.219 2.268 1 92.5 120 THR A O 1
ATOM 960 N N . LEU A 1 121 ? -4.988 -4.438 0.131 1 94.75 121 LEU A N 1
ATOM 961 C CA . LEU A 1 121 ? -5.977 -3.375 0.29 1 94.75 121 LEU A CA 1
ATOM 962 C C . LEU A 1 121 ? -7.098 -3.812 1.226 1 94.75 121 LEU A C 1
ATOM 964 O O . LEU A 1 121 ? -7.574 -3.021 2.041 1 94.75 121 LEU A O 1
ATOM 968 N N . VAL A 1 122 ? -7.484 -5.059 1.046 1 97.31 122 VAL A N 1
ATOM 969 C CA . VAL A 1 122 ? -8.516 -5.605 1.925 1 97.31 122 VAL A CA 1
ATOM 970 C C . VAL A 1 122 ? -8.016 -5.605 3.367 1 97.31 122 VAL A C 1
ATOM 972 O O . VAL A 1 122 ? -8.75 -5.234 4.285 1 97.31 122 VAL A O 1
ATOM 975 N N . ASP A 1 123 ? -6.77 -5.93 3.541 1 97.56 123 ASP A N 1
ATOM 976 C CA . ASP A 1 123 ? -6.176 -5.965 4.871 1 97.56 123 ASP A CA 1
ATOM 977 C C . ASP A 1 123 ? -6.156 -4.574 5.504 1 97.56 123 ASP A C 1
ATOM 979 O O . ASP A 1 123 ? -6.602 -4.398 6.641 1 97.56 123 ASP A O 1
ATOM 983 N N . LEU A 1 124 ? -5.719 -3.615 4.762 1 95.88 124 LEU A N 1
ATOM 984 C CA . LEU A 1 124 ? -5.602 -2.256 5.277 1 95.88 124 LEU A CA 1
ATOM 985 C C . LEU A 1 124 ? -6.977 -1.676 5.59 1 95.88 124 LEU A C 1
ATOM 987 O O . LEU A 1 124 ? -7.145 -0.964 6.586 1 95.88 124 LEU A O 1
ATOM 991 N N . SER A 1 125 ? -7.898 -1.988 4.746 1 96.69 125 SER A N 1
ATOM 992 C CA . SER A 1 125 ? -9.258 -1.514 4.977 1 96.69 125 SER A CA 1
ATOM 993 C C . SER A 1 125 ? -9.844 -2.1 6.258 1 96.69 125 SER A C 1
ATOM 995 O O . SER A 1 125 ? -10.57 -1.421 6.984 1 96.69 125 SER A O 1
ATOM 997 N N . ASN A 1 126 ? -9.492 -3.326 6.539 1 97.75 126 ASN A N 1
ATOM 998 C CA . ASN A 1 126 ? -10 -3.953 7.754 1 97.75 126 ASN A CA 1
ATOM 999 C C . ASN A 1 126 ? -9.336 -3.385 9 1 97.75 126 ASN A C 1
ATOM 1001 O O . ASN A 1 126 ? -9.953 -3.328 10.07 1 97.75 126 ASN A O 1
ATOM 1005 N N . ILE A 1 127 ? -8.102 -2.961 8.891 1 95.81 127 ILE A N 1
ATOM 1006 C CA . ILE A 1 127 ? -7.469 -2.27 10.008 1 95.81 127 ILE A CA 1
ATOM 1007 C C . ILE A 1 127 ? -8.227 -0.982 10.312 1 95.81 127 ILE A C 1
ATOM 1009 O O . ILE A 1 127 ? -8.539 -0.702 11.477 1 95.81 127 ILE A O 1
ATOM 1013 N N . ALA A 1 128 ? -8.523 -0.268 9.258 1 94.31 128 ALA A N 1
ATOM 1014 C CA . ALA A 1 128 ? -9.258 0.985 9.43 1 94.31 128 ALA A CA 1
ATOM 1015 C C . ALA A 1 128 ? -10.656 0.731 9.992 1 94.31 128 ALA A C 1
ATOM 1017 O O . ALA A 1 128 ? -11.109 1.442 10.891 1 94.31 128 ALA A O 1
ATOM 1018 N N . TYR A 1 129 ? -11.266 -0.26 9.406 1 95.75 129 TYR A N 1
ATOM 1019 C CA . TYR A 1 129 ? -12.617 -0.603 9.828 1 95.75 129 TYR A CA 1
ATOM 1020 C C . TYR A 1 129 ? -12.648 -0.982 11.305 1 95.75 129 TYR A C 1
ATOM 1022 O O . TYR A 1 129 ? -13.5 -0.509 12.062 1 95.75 129 TYR A O 1
ATOM 1030 N N . HIS A 1 130 ? -11.75 -1.799 11.711 1 95.81 130 HIS A N 1
ATOM 1031 C CA . HIS A 1 130 ? -11.633 -2.201 13.109 1 95.81 130 HIS A CA 1
ATOM 1032 C C . HIS A 1 130 ? -11.43 -0.993 14.016 1 95.81 130 HIS A C 1
ATOM 1034 O O . HIS A 1 130 ? -12.078 -0.876 15.055 1 95.81 130 HIS A O 1
ATOM 1040 N N . TYR A 1 131 ? -10.586 -0.144 13.641 1 91.06 131 TYR A N 1
ATOM 1041 C CA . TYR A 1 131 ? -10.273 1.031 14.445 1 91.06 131 TYR A CA 1
ATOM 1042 C C . TYR A 1 131 ? -11.484 1.949 14.562 1 91.06 131 TYR A C 1
ATOM 1044 O O . TYR A 1 131 ? -11.734 2.523 15.625 1 91.06 131 TYR A O 1
ATOM 1052 N N . GLN A 1 132 ? -12.141 2.137 13.516 1 88.44 132 GLN A N 1
ATOM 1053 C CA . GLN A 1 132 ? -13.297 3.029 13.508 1 88.44 132 GLN A CA 1
ATOM 1054 C C . GLN A 1 132 ? -14.406 2.498 14.414 1 88.44 132 GLN A C 1
ATOM 1056 O O . GLN A 1 132 ? -15.148 3.275 15.016 1 88.44 132 GLN A O 1
ATOM 1061 N N . ILE A 1 133 ? -14.461 1.22 14.523 1 91.56 133 ILE A N 1
ATOM 1062 C CA . ILE A 1 133 ? -15.531 0.61 15.305 1 91.56 133 ILE A CA 1
ATOM 1063 C C . ILE A 1 133 ? -15.102 0.479 16.766 1 91.56 133 ILE A C 1
ATOM 1065 O O . ILE A 1 133 ? -15.859 0.815 17.672 1 91.56 133 ILE A O 1
ATOM 1069 N N . HIS A 1 134 ? -13.922 0.063 16.984 1 90.06 134 HIS A N 1
ATOM 1070 C CA . HIS A 1 134 ? -13.516 -0.307 18.328 1 90.06 134 HIS A CA 1
ATOM 1071 C C . HIS A 1 134 ? -12.609 0.755 18.938 1 90.06 134 HIS A C 1
ATOM 1073 O O . HIS A 1 134 ? -12.297 0.702 20.141 1 90.06 134 HIS A O 1
ATOM 1079 N N . HIS A 1 135 ? -12.102 1.713 18.156 1 86.31 135 HIS A N 1
ATOM 1080 C CA . HIS A 1 135 ? -11.305 2.859 18.578 1 86.31 135 HIS A CA 1
ATOM 1081 C C . HIS A 1 135 ? -9.984 2.416 19.203 1 86.31 135 HIS A C 1
ATOM 1083 O O . HIS A 1 135 ? -9.477 3.061 20.125 1 86.31 135 HIS A O 1
ATOM 1089 N N . HIS A 1 136 ? -9.641 1.205 18.844 1 84.75 136 HIS A N 1
ATOM 1090 C CA . HIS A 1 136 ? -8.305 0.732 19.203 1 84.75 136 HIS A CA 1
ATOM 1091 C C . HIS A 1 136 ? -7.727 -0.152 18.094 1 84.75 136 HIS A C 1
ATOM 1093 O O . HIS A 1 136 ? -8.469 -0.673 17.266 1 84.75 136 HIS A O 1
ATOM 1099 N N . SER A 1 137 ? -6.496 -0.277 18.125 1 84.88 137 SER A N 1
ATOM 1100 C CA . SER A 1 137 ? -5.824 -1.093 17.125 1 84.88 137 SER A CA 1
ATOM 1101 C C . SER A 1 137 ? -5.734 -2.551 17.562 1 84.88 137 SER A C 1
ATOM 1103 O O . SER A 1 137 ? -5.629 -2.84 18.766 1 84.88 137 SER A O 1
ATOM 1105 N N . SER A 1 138 ? -5.824 -3.443 16.672 1 90.62 138 SER A N 1
ATOM 1106 C CA . SER A 1 138 ? -5.645 -4.875 16.891 1 90.62 138 SER A CA 1
ATOM 1107 C C . SER A 1 138 ? -4.242 -5.328 16.484 1 90.62 138 SER A C 1
ATOM 1109 O O . SER A 1 138 ? -3.916 -5.371 15.305 1 90.62 138 SER A O 1
ATOM 1111 N N . PRO A 1 139 ? -3.428 -5.703 17.516 1 89.62 139 PRO A N 1
ATOM 1112 C CA . PRO A 1 139 ? -2.088 -6.184 17.172 1 89.62 139 PRO A CA 1
ATOM 1113 C C . PRO A 1 139 ? -2.113 -7.391 16.234 1 89.62 139 PRO A C 1
ATOM 1115 O O . PRO A 1 139 ? -1.281 -7.492 15.336 1 89.62 139 PRO A O 1
ATOM 1118 N N . SER A 1 140 ? -3.057 -8.25 16.453 1 94.75 140 SER A N 1
ATOM 1119 C CA . SER A 1 140 ? -3.189 -9.422 15.586 1 94.75 140 SER A CA 1
ATOM 1120 C C . SER A 1 140 ? -3.451 -9.016 14.141 1 94.75 140 SER A C 1
ATOM 1122 O O . SER A 1 140 ? -2.842 -9.555 13.219 1 94.75 140 SER A O 1
ATOM 1124 N N . LEU A 1 141 ? -4.305 -8.07 13.969 1 95.19 141 LEU A N 1
ATOM 1125 C CA . LEU A 1 141 ? -4.672 -7.605 12.633 1 95.19 141 LEU A CA 1
ATOM 1126 C C . LEU A 1 141 ? -3.479 -6.965 11.938 1 95.19 141 LEU A C 1
ATOM 1128 O O . LEU A 1 141 ? -3.254 -7.199 10.742 1 95.19 141 LEU A O 1
ATOM 1132 N N . ILE A 1 142 ? -2.748 -6.25 12.656 1 91.81 142 ILE A N 1
ATOM 1133 C CA . ILE A 1 142 ? -1.566 -5.59 12.109 1 91.81 142 ILE A CA 1
ATOM 1134 C C . ILE A 1 142 ? -0.527 -6.637 11.711 1 91.81 142 ILE A C 1
ATOM 1136 O O . ILE A 1 142 ? 0.033 -6.578 10.617 1 91.81 142 ILE A O 1
ATOM 1140 N N . LEU A 1 143 ? -0.29 -7.586 12.57 1 92.62 143 LEU A N 1
ATOM 1141 C CA . LEU A 1 143 ? 0.727 -8.602 12.32 1 92.62 143 LEU A CA 1
ATOM 1142 C C . LEU A 1 143 ? 0.345 -9.469 11.125 1 92.62 143 LEU A C 1
ATOM 1144 O O . LEU A 1 143 ? 1.191 -9.781 10.289 1 92.62 143 LEU A O 1
ATOM 1148 N N . VAL A 1 144 ? -0.915 -9.852 11.023 1 96 144 VAL A N 1
ATOM 1149 C CA . VAL A 1 144 ? -1.38 -10.633 9.875 1 96 144 VAL A CA 1
ATOM 1150 C C . VAL A 1 144 ? -1.188 -9.82 8.594 1 96 144 VAL A C 1
ATOM 1152 O O . VAL A 1 144 ? -0.74 -10.359 7.578 1 96 144 VAL A O 1
ATOM 1155 N N . THR A 1 145 ? -1.501 -8.539 8.648 1 96 145 THR A N 1
ATOM 1156 C CA . THR A 1 145 ? -1.368 -7.66 7.492 1 96 145 THR A CA 1
ATOM 1157 C C . THR A 1 145 ? 0.092 -7.551 7.062 1 96 145 THR A C 1
ATOM 1159 O O . THR A 1 145 ? 0.392 -7.52 5.867 1 96 145 THR A O 1
ATOM 1162 N N . ILE A 1 146 ? 0.962 -7.531 8.023 1 91.38 146 ILE A N 1
ATOM 1163 C CA . ILE A 1 146 ? 2.387 -7.465 7.723 1 91.38 146 ILE A CA 1
ATOM 1164 C C . ILE A 1 146 ? 2.824 -8.742 7.008 1 91.38 146 ILE A C 1
ATOM 1166 O O . ILE A 1 146 ? 3.539 -8.688 6.004 1 91.38 146 ILE A O 1
ATOM 1170 N N . LEU A 1 147 ? 2.385 -9.867 7.477 1 92.75 147 LEU A N 1
ATOM 1171 C CA . LEU A 1 147 ? 2.742 -11.133 6.844 1 92.75 147 LEU A CA 1
ATOM 1172 C C . LEU A 1 147 ? 2.191 -11.203 5.422 1 92.75 147 LEU A C 1
ATOM 1174 O O . LEU A 1 147 ? 2.889 -11.633 4.504 1 92.75 147 LEU A O 1
ATOM 1178 N N . HIS A 1 148 ? 0.918 -10.766 5.266 1 95.12 148 HIS A N 1
ATOM 1179 C CA . HIS A 1 148 ? 0.347 -10.695 3.926 1 95.12 148 HIS A CA 1
ATOM 1180 C C . HIS A 1 148 ? 1.155 -9.758 3.031 1 95.12 148 HIS A C 1
ATOM 1182 O O . HIS A 1 148 ? 1.407 -10.078 1.865 1 95.12 148 HIS A O 1
ATOM 1188 N N . GLY A 1 149 ? 1.531 -8.633 3.607 1 92.19 149 GLY A N 1
ATOM 1189 C CA . GLY A 1 149 ? 2.32 -7.66 2.863 1 92.19 149 GLY A CA 1
ATOM 1190 C C . GLY A 1 149 ? 3.666 -8.203 2.418 1 92.19 149 GLY A C 1
ATOM 1191 O O . GLY A 1 149 ? 4.094 -7.961 1.287 1 92.19 149 GLY A O 1
ATOM 1192 N N . ILE A 1 150 ? 4.285 -8.906 3.289 1 88.25 150 ILE A N 1
ATOM 1193 C CA . ILE A 1 150 ? 5.57 -9.516 2.969 1 88.25 150 ILE A CA 1
ATOM 1194 C C . ILE A 1 150 ? 5.402 -10.492 1.813 1 88.25 150 ILE A C 1
ATOM 1196 O O . ILE A 1 150 ? 6.215 -10.516 0.885 1 88.25 150 ILE A O 1
ATOM 1200 N N . TYR A 1 151 ? 4.371 -11.25 1.862 1 90.31 151 TYR A N 1
ATOM 1201 C CA . TYR A 1 151 ? 4.102 -12.227 0.813 1 90.31 151 TYR A CA 1
ATOM 1202 C C . TYR A 1 151 ? 3.895 -11.539 -0.532 1 90.31 151 TYR A C 1
ATOM 1204 O O . TYR A 1 151 ? 4.477 -11.953 -1.539 1 90.31 151 TYR A O 1
ATOM 1212 N N . VAL A 1 152 ? 3.127 -10.523 -0.55 1 92.25 152 VAL A N 1
ATOM 1213 C CA . VAL A 1 152 ? 2.793 -9.828 -1.789 1 92.25 152 VAL A CA 1
ATOM 1214 C C . VAL A 1 152 ? 4.027 -9.117 -2.332 1 92.25 152 VAL A C 1
ATOM 1216 O O . VAL A 1 152 ? 4.301 -9.156 -3.533 1 92.25 152 VAL A O 1
ATOM 1219 N N . LEU A 1 153 ? 4.75 -8.539 -1.451 1 89.69 153 LEU A N 1
ATOM 1220 C CA . LEU A 1 153 ? 5.961 -7.852 -1.872 1 89.69 153 LEU A CA 1
ATOM 1221 C C . LEU A 1 153 ? 6.98 -8.836 -2.439 1 89.69 153 LEU A C 1
ATOM 1223 O O . LEU A 1 153 ? 7.648 -8.539 -3.432 1 89.69 153 LEU A O 1
ATOM 1227 N N . ASP A 1 154 ? 7.082 -9.922 -1.817 1 87.75 154 ASP A N 1
ATOM 1228 C CA . ASP A 1 154 ? 7.984 -10.969 -2.301 1 87.75 154 ASP A CA 1
ATOM 1229 C C . ASP A 1 154 ? 7.594 -11.422 -3.703 1 87.75 154 ASP A C 1
ATOM 1231 O O . ASP A 1 154 ? 8.461 -11.656 -4.551 1 87.75 154 ASP A O 1
ATOM 1235 N N . PHE A 1 155 ? 6.363 -11.562 -3.877 1 90.81 155 PHE A N 1
ATOM 1236 C CA . PHE A 1 155 ? 5.879 -11.945 -5.199 1 90.81 155 PHE A CA 1
ATOM 1237 C C . PHE A 1 155 ? 6.344 -10.953 -6.254 1 90.81 155 PHE A C 1
ATOM 1239 O O . PHE A 1 155 ? 6.867 -11.352 -7.301 1 90.81 155 PHE A O 1
ATOM 1246 N N . PHE A 1 156 ? 6.23 -9.695 -6.012 1 91.62 156 PHE A N 1
ATOM 1247 C CA . PHE A 1 156 ? 6.527 -8.688 -7.02 1 91.62 156 PHE A CA 1
ATOM 1248 C C . PHE A 1 156 ? 8.031 -8.516 -7.188 1 91.62 156 PHE A C 1
ATOM 1250 O O . PHE A 1 156 ? 8.508 -8.203 -8.281 1 91.62 156 PHE A O 1
ATOM 1257 N N . ILE A 1 157 ? 8.766 -8.766 -6.148 1 88.38 157 ILE A N 1
ATOM 1258 C CA . ILE A 1 157 ? 10.219 -8.703 -6.246 1 88.38 157 ILE A CA 1
ATOM 1259 C C . ILE A 1 157 ? 10.727 -9.859 -7.109 1 88.38 157 ILE A C 1
ATOM 1261 O O . ILE A 1 157 ? 11.672 -9.688 -7.887 1 88.38 157 ILE A O 1
ATOM 1265 N N . ASN A 1 158 ? 10.039 -11 -7.012 1 87.38 158 ASN A N 1
ATOM 1266 C CA . ASN A 1 158 ? 10.453 -12.195 -7.742 1 87.38 158 ASN A CA 1
ATOM 1267 C C . ASN A 1 158 ? 9.43 -12.578 -8.812 1 87.38 158 ASN A C 1
ATOM 1269 O O . ASN A 1 158 ? 9.172 -13.766 -9.023 1 87.38 158 ASN A O 1
ATOM 1273 N N . GLU A 1 159 ? 8.867 -11.648 -9.438 1 90.25 159 GLU A N 1
ATOM 1274 C CA . GLU A 1 159 ? 7.789 -11.891 -10.383 1 90.25 159 GLU A CA 1
ATOM 1275 C C . GLU A 1 159 ? 8.266 -12.742 -11.555 1 90.25 159 GLU A C 1
ATOM 1277 O O . GLU A 1 159 ? 7.496 -13.531 -12.117 1 90.25 159 GLU A O 1
ATOM 1282 N N . ALA A 1 160 ? 9.508 -12.672 -11.938 1 89.5 160 ALA A N 1
ATOM 1283 C CA . ALA A 1 160 ? 10.055 -13.445 -13.047 1 89.5 160 ALA A CA 1
ATOM 1284 C C . ALA A 1 160 ? 10 -14.945 -12.75 1 89.5 160 ALA A C 1
ATOM 1286 O O . ALA A 1 160 ? 9.82 -15.758 -13.656 1 89.5 160 ALA A O 1
ATOM 1287 N N . TRP A 1 161 ? 10.195 -15.227 -11.508 1 86.69 161 TRP A N 1
ATOM 1288 C CA . TRP A 1 161 ? 10.133 -16.625 -11.109 1 86.69 161 TRP A CA 1
ATOM 1289 C C . TRP A 1 161 ? 8.734 -17.203 -11.32 1 86.69 161 TRP A C 1
ATOM 1291 O O . TRP A 1 161 ? 8.578 -18.391 -11.562 1 86.69 161 TRP A O 1
ATOM 1301 N N . TYR A 1 162 ? 7.742 -16.406 -11.266 1 89.81 162 TYR A N 1
ATOM 1302 C CA . TYR A 1 162 ? 6.355 -16.828 -11.406 1 89.81 162 TYR A CA 1
ATOM 1303 C C . TYR A 1 162 ? 6.098 -17.375 -12.805 1 89.81 162 TYR A C 1
ATOM 1305 O O . TYR A 1 162 ? 5.23 -18.234 -12.992 1 89.81 162 TYR A O 1
ATOM 1313 N N . LEU A 1 163 ? 6.859 -16.922 -13.758 1 92.25 163 LEU A N 1
ATOM 1314 C CA . LEU A 1 163 ? 6.695 -17.359 -15.148 1 92.25 163 LEU A CA 1
ATOM 1315 C C . LEU A 1 163 ? 7.039 -18.828 -15.297 1 92.25 163 LEU A C 1
ATOM 1317 O O . LEU A 1 163 ? 6.637 -19.469 -16.266 1 92.25 163 LEU A O 1
ATOM 1321 N N . ARG A 1 164 ? 7.715 -19.344 -14.297 1 87.31 164 ARG A N 1
ATOM 1322 C CA . ARG A 1 164 ? 8.172 -20.719 -14.383 1 87.31 164 ARG A CA 1
ATOM 1323 C C . ARG A 1 164 ? 7.27 -21.656 -13.578 1 87.31 164 ARG A C 1
ATOM 1325 O O . ARG A 1 164 ? 7.422 -22.875 -13.633 1 87.31 164 ARG A O 1
ATOM 1332 N N . THR A 1 165 ? 6.379 -21.109 -12.945 1 86.62 165 THR A N 1
ATOM 1333 C CA . THR A 1 165 ? 5.473 -21.922 -12.133 1 86.62 165 THR 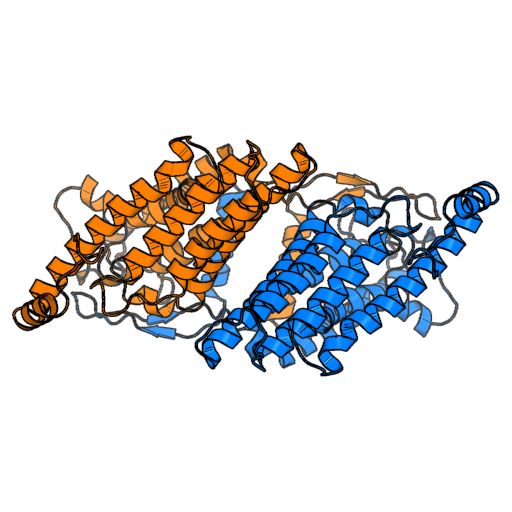A CA 1
ATOM 1334 C C . THR A 1 165 ? 4.445 -22.625 -13.016 1 86.62 165 THR A C 1
ATOM 1336 O O . THR A 1 165 ? 4.277 -22.281 -14.188 1 86.62 165 THR A O 1
ATOM 1339 N N . ILE A 1 166 ? 3.766 -23.562 -12.383 1 85.62 166 ILE A N 1
ATOM 1340 C CA . ILE A 1 166 ? 2.781 -24.375 -13.086 1 85.62 166 ILE A CA 1
ATOM 1341 C C . ILE A 1 166 ? 1.646 -23.484 -13.594 1 85.62 166 ILE A C 1
ATOM 1343 O O . ILE A 1 166 ? 1.085 -23.734 -14.664 1 85.62 166 ILE A O 1
ATOM 1347 N N . ASP A 1 167 ? 1.343 -22.438 -12.922 1 89.62 167 ASP A N 1
ATOM 1348 C CA . ASP A 1 167 ? 0.23 -21.547 -13.258 1 89.62 167 ASP A CA 1
ATOM 1349 C C . ASP A 1 167 ? 0.444 -20.891 -14.617 1 89.62 167 ASP A C 1
ATOM 1351 O O . ASP A 1 167 ? -0.482 -20.797 -15.43 1 89.62 167 ASP A O 1
ATOM 1355 N N . ILE A 1 168 ? 1.626 -20.469 -14.852 1 92.19 168 ILE A N 1
ATOM 1356 C CA . ILE A 1 168 ? 1.883 -19.734 -16.094 1 92.19 168 ILE A CA 1
ATOM 1357 C C . ILE A 1 168 ? 2.373 -20.688 -17.172 1 92.19 168 ILE A C 1
ATOM 1359 O O . ILE A 1 168 ? 1.974 -20.578 -18.328 1 92.19 168 ILE A O 1
ATOM 1363 N N . ALA A 1 169 ? 3.146 -21.672 -16.797 1 90.19 169 ALA A N 1
ATOM 1364 C CA . ALA A 1 169 ? 3.861 -22.5 -17.766 1 90.19 169 ALA A CA 1
ATOM 1365 C C . ALA A 1 169 ? 2.99 -23.641 -18.266 1 90.19 169 ALA A C 1
ATOM 1367 O O . ALA A 1 169 ? 3.129 -24.094 -19.406 1 90.19 169 ALA A O 1
ATOM 1368 N N . HIS A 1 170 ? 2.051 -24.094 -17.422 1 89.75 170 HIS A N 1
ATOM 1369 C CA . HIS A 1 170 ? 1.45 -25.359 -17.797 1 89.75 170 HIS A CA 1
ATOM 1370 C C . HIS A 1 170 ? -0.073 -25.281 -17.766 1 89.75 170 HIS A C 1
ATOM 1372 O O . HIS A 1 170 ? -0.745 -25.844 -18.641 1 89.75 170 HIS A O 1
ATOM 1378 N N . ASP A 1 171 ? -0.569 -24.641 -16.828 1 93.31 171 ASP A N 1
ATOM 1379 C CA . ASP A 1 171 ? -2.023 -24.578 -16.719 1 93.31 171 ASP A CA 1
ATOM 1380 C C . ASP A 1 171 ? -2.627 -23.688 -17.797 1 93.31 171 ASP A C 1
ATOM 1382 O O . ASP A 1 171 ? -2.055 -22.656 -18.156 1 93.31 171 ASP A O 1
ATOM 1386 N N . HIS A 1 172 ? -3.725 -24.203 -18.281 1 97.25 172 HIS A N 1
ATOM 1387 C CA . HIS A 1 172 ? -4.469 -23.375 -19.234 1 97.25 172 HIS A CA 1
ATOM 1388 C C . HIS A 1 172 ? -5.34 -22.359 -18.5 1 97.25 172 HIS A C 1
ATOM 1390 O O . HIS A 1 172 ? -5.566 -22.484 -17.297 1 97.25 172 HIS A O 1
ATOM 1396 N N . TYR A 1 173 ? -5.715 -21.344 -19.219 1 97.88 173 TYR A N 1
ATOM 1397 C CA . TYR A 1 173 ? -6.383 -20.203 -18.609 1 97.88 173 TYR A CA 1
ATOM 1398 C C . TYR A 1 173 ? -7.898 -20.328 -18.703 1 97.88 173 TYR A C 1
ATOM 1400 O O . TYR A 1 173 ? -8.477 -20.156 -19.781 1 97.88 173 TYR A O 1
ATOM 1408 N N . GLY A 1 174 ? -8.57 -20.719 -17.641 1 97.88 174 GLY A N 1
ATOM 1409 C CA . GLY A 1 174 ? -10.016 -20.828 -17.516 1 97.88 174 GLY A CA 1
ATOM 1410 C C . GLY A 1 174 ? -10.539 -20.344 -16.188 1 97.88 174 GLY A C 1
ATOM 1411 O O . GLY A 1 174 ? -9.992 -19.406 -15.594 1 97.88 174 GLY A O 1
ATOM 1412 N N . PHE A 1 175 ? -11.586 -20.859 -15.727 1 98.31 175 PHE A N 1
ATOM 1413 C CA . PHE A 1 175 ? -12.266 -20.469 -14.492 1 98.31 175 PHE A CA 1
ATOM 1414 C C . PHE A 1 175 ? -11.344 -20.641 -13.289 1 98.31 175 PHE A C 1
ATOM 1416 O O . PHE A 1 175 ? -11.312 -19.781 -12.406 1 98.31 175 PHE A O 1
ATOM 1423 N N . TYR A 1 176 ? -10.633 -21.688 -13.32 1 96.5 176 TYR A N 1
ATOM 1424 C CA . TYR A 1 176 ? -9.75 -22.016 -12.203 1 96.5 176 TYR A CA 1
ATOM 1425 C C . TYR A 1 176 ? -8.781 -20.875 -11.922 1 96.5 176 TYR A C 1
ATOM 1427 O O . TYR A 1 176 ? -8.633 -20.453 -10.781 1 96.5 176 TYR A O 1
ATOM 1435 N N . LEU A 1 177 ? -8.227 -20.344 -12.906 1 96.81 177 LEU A N 1
ATOM 1436 C CA . LEU A 1 177 ? -7.242 -19.281 -12.727 1 96.81 177 LEU A CA 1
ATOM 1437 C C . LEU A 1 177 ? -7.918 -17.906 -12.742 1 96.81 177 LEU A C 1
ATOM 1439 O O . LEU A 1 177 ? -7.637 -17.062 -11.891 1 96.81 177 LEU A O 1
ATOM 1443 N N . ALA A 1 178 ? -8.828 -17.719 -13.656 1 97.56 178 ALA A N 1
ATOM 1444 C CA . ALA A 1 178 ? -9.461 -16.406 -13.812 1 97.56 178 ALA A CA 1
ATOM 1445 C C . ALA A 1 178 ? -10.273 -16.047 -12.57 1 97.56 178 ALA A C 1
ATOM 1447 O O . ALA A 1 178 ? -9.992 -15.039 -11.914 1 97.56 178 ALA A O 1
ATOM 1448 N N . TRP A 1 179 ? -11.242 -16.859 -12.242 1 97.75 179 TRP A N 1
ATOM 1449 C CA . TRP A 1 179 ? -12.047 -16.625 -11.055 1 97.75 179 TRP A CA 1
ATOM 1450 C C . TRP A 1 179 ? -11.227 -16.828 -9.781 1 97.75 179 TRP A C 1
ATOM 1452 O O . TRP A 1 179 ? -11.375 -16.078 -8.812 1 97.75 179 TRP A O 1
ATOM 1462 N N . GLY A 1 180 ? -10.398 -17.828 -9.789 1 96.62 180 GLY A N 1
ATOM 1463 C CA . GLY A 1 180 ? -9.57 -18.125 -8.633 1 96.62 180 GLY A CA 1
ATOM 1464 C C . GLY A 1 180 ? -8.711 -16.953 -8.195 1 96.62 180 GLY A C 1
ATOM 1465 O O . GLY A 1 180 ? -8.656 -16.641 -7.008 1 96.62 180 GLY A O 1
ATOM 1466 N N . CYS A 1 181 ? -8.125 -16.312 -9.117 1 96.25 181 CYS A N 1
ATOM 1467 C CA . CYS A 1 181 ? -7.18 -15.25 -8.773 1 96.25 181 CYS A CA 1
ATOM 1468 C C . CYS A 1 181 ? -7.898 -13.922 -8.602 1 96.25 181 CYS A C 1
ATOM 1470 O O . CYS A 1 181 ? -7.48 -13.086 -7.797 1 96.25 181 CYS A O 1
ATOM 1472 N N . LEU A 1 182 ? -8.992 -13.773 -9.289 1 95.62 182 LEU A N 1
ATOM 1473 C CA . LEU A 1 182 ? -9.68 -12.484 -9.227 1 95.62 182 LEU A CA 1
ATOM 1474 C C . LEU A 1 182 ? -10.617 -12.43 -8.023 1 95.62 182 LEU A C 1
ATOM 1476 O O . LEU A 1 182 ? -10.852 -11.352 -7.465 1 95.62 182 LEU A O 1
ATOM 1480 N N . THR A 1 183 ? -11.188 -13.562 -7.703 1 96.12 183 THR A N 1
ATOM 1481 C CA . THR A 1 183 ? -12.234 -13.57 -6.688 1 96.12 183 THR A CA 1
ATOM 1482 C C . THR A 1 183 ? -11.797 -14.383 -5.469 1 96.12 183 THR A C 1
ATOM 1484 O O . THR A 1 183 ? -11.836 -13.883 -4.34 1 96.12 183 THR A O 1
ATOM 1487 N N . TRP A 1 184 ? -11.344 -15.539 -5.68 1 96.44 184 TRP A N 1
ATOM 1488 C CA . TRP A 1 184 ? -11.039 -16.453 -4.586 1 96.44 184 TRP A CA 1
ATOM 1489 C C . TRP A 1 184 ? -9.867 -15.93 -3.754 1 96.44 184 TRP A C 1
ATOM 1491 O O . TRP A 1 184 ? -9.953 -15.859 -2.525 1 96.44 184 TRP A O 1
ATOM 1501 N N . VAL A 1 185 ? -8.82 -15.531 -4.352 1 95.12 185 VAL A N 1
ATOM 1502 C CA . VAL A 1 185 ? -7.594 -15.141 -3.67 1 95.12 185 VAL A CA 1
ATOM 1503 C C . VAL A 1 185 ? -7.852 -13.906 -2.809 1 95.12 185 VAL A C 1
ATOM 1505 O O . VAL A 1 185 ? -7.637 -13.938 -1.594 1 95.12 185 VAL A O 1
ATOM 1508 N N . PRO A 1 186 ? -8.414 -12.836 -3.289 1 95.38 186 PRO A N 1
ATOM 1509 C CA . PRO A 1 186 ? -8.609 -11.664 -2.43 1 95.38 186 PRO A CA 1
ATOM 1510 C C . PRO A 1 186 ? -9.695 -11.875 -1.38 1 95.38 186 PRO A C 1
ATOM 1512 O O . PRO A 1 186 ? 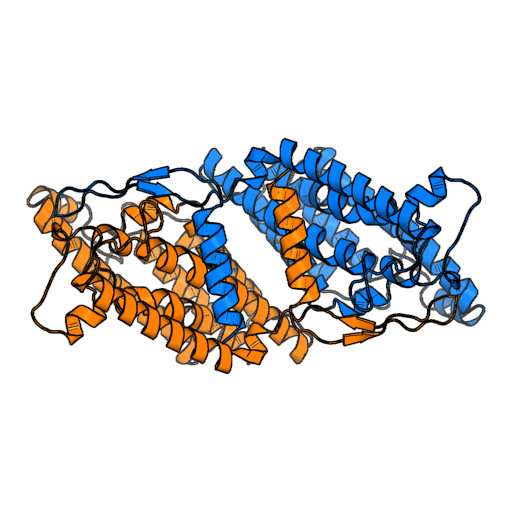-9.727 -11.18 -0.365 1 95.38 186 PRO A O 1
ATOM 1515 N N . SER A 1 187 ? -10.586 -12.852 -1.583 1 95.81 187 SER A N 1
ATOM 1516 C CA . SER A 1 187 ? -11.695 -13.047 -0.652 1 95.81 187 SER A CA 1
ATOM 1517 C C . SER A 1 187 ? -11.352 -14.102 0.396 1 95.81 187 SER A C 1
ATOM 1519 O O . SER A 1 187 ? -11.461 -13.852 1.598 1 95.81 187 SER A O 1
ATOM 1521 N N . MET A 1 188 ? -10.797 -15.234 -0.066 1 95.44 188 MET A N 1
ATOM 1522 C CA . MET A 1 188 ? -10.594 -16.359 0.844 1 95.44 188 MET A CA 1
ATOM 1523 C C . MET A 1 188 ? -9.242 -16.25 1.545 1 95.44 188 MET A C 1
ATOM 1525 O O . MET A 1 188 ? -9.102 -16.672 2.693 1 95.44 188 MET A O 1
ATOM 1529 N N . TYR A 1 189 ? -8.297 -15.672 0.882 1 95.75 189 TYR A N 1
ATOM 1530 C CA . TYR A 1 189 ? -6.965 -15.594 1.465 1 95.75 189 TYR A CA 1
ATOM 1531 C C . TYR A 1 189 ? -6.883 -14.477 2.494 1 95.75 189 TYR A C 1
ATOM 1533 O O . TYR A 1 189 ? -5.926 -14.406 3.27 1 95.75 189 TYR A O 1
ATOM 1541 N N . THR A 1 190 ? -7.91 -13.617 2.566 1 97.06 190 THR A N 1
ATOM 1542 C CA . THR A 1 190 ? -7.906 -12.516 3.521 1 97.06 190 THR A CA 1
ATOM 1543 C C . THR A 1 190 ? -8.945 -12.75 4.617 1 97.06 190 THR A C 1
ATOM 1545 O O . THR A 1 190 ? -9.336 -11.812 5.316 1 97.06 190 THR A O 1
ATOM 1548 N N . LEU A 1 191 ? -9.391 -13.984 4.766 1 97.19 191 LEU A N 1
ATOM 1549 C CA . LEU A 1 191 ? -10.422 -14.305 5.742 1 97.19 191 LEU A CA 1
ATOM 1550 C C . LEU A 1 191 ? -9.984 -13.922 7.148 1 97.19 191 LEU A C 1
ATOM 1552 O O . LEU A 1 191 ? -10.805 -13.508 7.969 1 97.19 191 LEU A O 1
ATOM 1556 N N . GLN A 1 192 ? -8.711 -14.07 7.477 1 97.81 192 GLN A N 1
ATOM 1557 C CA . GLN A 1 192 ? -8.195 -13.766 8.805 1 97.81 192 GLN A CA 1
ATOM 1558 C C . GLN A 1 192 ? -8.344 -12.281 9.133 1 97.81 192 GLN A C 1
ATOM 1560 O O . GLN A 1 192 ? -8.773 -11.922 10.227 1 97.81 192 GLN A O 1
ATOM 1565 N N . THR A 1 193 ? -8 -11.445 8.148 1 97.44 193 THR A N 1
ATOM 1566 C CA . THR A 1 193 ? -8.117 -10.008 8.391 1 97.44 193 THR A CA 1
ATOM 1567 C C . THR A 1 193 ? -9.578 -9.57 8.359 1 97.44 193 THR A C 1
ATOM 1569 O O . THR A 1 193 ? -9.969 -8.656 9.086 1 97.44 193 THR A O 1
ATOM 1572 N N . GLN A 1 194 ? -10.375 -10.195 7.516 1 97.12 194 GLN A N 1
ATOM 1573 C CA . GLN A 1 194 ? -11.812 -9.922 7.523 1 97.12 194 GLN A CA 1
ATOM 1574 C C . GLN A 1 194 ? -12.43 -10.258 8.875 1 97.12 194 GLN A C 1
ATOM 1576 O O . GLN A 1 194 ? -13.227 -9.484 9.406 1 97.12 194 GLN A O 1
ATOM 1581 N N . PHE A 1 195 ? -12.039 -11.406 9.398 1 97.5 195 PHE A N 1
ATOM 1582 C CA . PHE A 1 195 ? -12.539 -11.82 10.703 1 97.5 195 PHE A CA 1
ATOM 1583 C C . PHE A 1 195 ? -12.117 -10.836 11.789 1 97.5 195 PHE A C 1
ATOM 1585 O O . PHE A 1 195 ? -12.945 -10.391 12.586 1 97.5 195 PHE A O 1
ATOM 1592 N N . LEU A 1 196 ? -10.867 -10.477 11.805 1 96.56 196 LEU A N 1
ATOM 1593 C CA . LEU A 1 196 ? -10.328 -9.586 12.82 1 96.56 196 LEU A CA 1
ATOM 1594 C C . LEU A 1 196 ? -10.914 -8.188 12.695 1 96.56 196 LEU A C 1
ATOM 1596 O O . LEU A 1 196 ? -10.984 -7.445 13.672 1 96.56 196 LEU A O 1
ATOM 1600 N N . GLY A 1 197 ? -11.266 -7.816 11.477 1 95 197 GLY A N 1
ATOM 1601 C CA . GLY A 1 197 ? -11.922 -6.531 11.281 1 95 197 GLY A CA 1
ATOM 1602 C C . GLY A 1 197 ? -13.258 -6.426 11.984 1 95 197 GLY A C 1
ATOM 1603 O O . GLY A 1 197 ? -13.648 -5.348 12.438 1 95 197 GLY A O 1
ATOM 1604 N N . LEU A 1 198 ? -13.922 -7.559 12.117 1 92.44 198 LEU A N 1
ATOM 1605 C CA . LEU A 1 198 ? -15.273 -7.59 12.664 1 92.44 198 LEU A CA 1
ATOM 1606 C C . LEU A 1 198 ? -15.258 -8.016 14.133 1 92.44 198 LEU A C 1
ATOM 1608 O O . LEU A 1 198 ? -16.016 -7.492 14.945 1 92.44 198 LEU A O 1
ATOM 1612 N N . TYR A 1 199 ? -14.328 -8.961 14.414 1 93.38 199 TYR A N 1
ATOM 1613 C CA . TYR A 1 199 ? -14.352 -9.57 15.734 1 93.38 199 TYR A CA 1
ATOM 1614 C C . TYR A 1 199 ? -13.016 -9.398 16.438 1 93.38 199 TYR A C 1
ATOM 1616 O O . TYR A 1 199 ? -12.047 -10.094 16.141 1 93.38 199 TYR A O 1
ATOM 1624 N N . PRO A 1 200 ? -12.992 -8.555 17.406 1 90.5 200 PRO A N 1
ATOM 1625 C CA . PRO A 1 200 ? -11.742 -8.367 18.141 1 90.5 200 PRO A CA 1
ATOM 1626 C C . PRO A 1 200 ? -11.336 -9.617 18.922 1 90.5 200 PRO A C 1
ATOM 1628 O O . PRO A 1 200 ? -12.188 -10.312 19.469 1 90.5 200 PRO A O 1
ATOM 1631 N N . THR A 1 201 ? -10.102 -9.945 18.812 1 91.94 201 THR A N 1
ATOM 1632 C CA . THR A 1 201 ? -9.523 -11.031 19.594 1 91.94 201 THR A CA 1
ATOM 1633 C C . THR A 1 201 ? -8.375 -10.516 20.469 1 91.94 201 THR A C 1
ATOM 1635 O O . THR A 1 201 ? -7.867 -9.414 20.25 1 91.94 201 THR A O 1
ATOM 1638 N N . SER A 1 202 ? -8.141 -11.242 21.578 1 89 202 SER A N 1
ATOM 1639 C CA . SER A 1 202 ? -7.059 -10.859 22.484 1 89 202 SER A CA 1
ATOM 1640 C C . SER A 1 202 ? -6.07 -12.008 22.672 1 89 202 SER A C 1
ATOM 1642 O O . SER A 1 202 ? -6.477 -13.156 22.891 1 89 202 SER A O 1
ATOM 1644 N N . ALA A 1 203 ? -4.832 -11.773 22.359 1 93.25 203 ALA A N 1
ATOM 1645 C CA . ALA A 1 203 ? -3.742 -12.719 22.578 1 93.25 203 ALA A CA 1
ATOM 1646 C C . ALA A 1 203 ? -2.59 -12.062 23.328 1 93.25 203 ALA A C 1
ATOM 1648 O O . ALA A 1 203 ? -2.398 -10.844 23.25 1 93.25 203 ALA A O 1
ATOM 1649 N N . SER A 1 204 ? -1.864 -12.852 24.172 1 93.5 204 SER A N 1
ATOM 1650 C CA . SER A 1 204 ? -0.714 -12.328 24.891 1 93.5 204 SER A CA 1
ATOM 1651 C C . SER A 1 204 ? 0.388 -11.875 23.938 1 93.5 204 SER A C 1
ATOM 1653 O O . SER A 1 204 ? 0.565 -12.461 22.875 1 93.5 204 SER A O 1
ATOM 1655 N N . PRO A 1 205 ? 1.072 -10.883 24.297 1 88.56 205 PRO A N 1
ATOM 1656 C CA . PRO A 1 205 ? 2.168 -10.406 23.438 1 88.56 205 PRO A CA 1
ATOM 1657 C C . PRO A 1 205 ? 3.201 -11.492 23.156 1 88.56 205 PRO A C 1
ATOM 1659 O O . PRO A 1 205 ? 3.744 -11.555 22.047 1 88.56 205 PRO A O 1
ATOM 1662 N N . ILE A 1 206 ? 3.48 -12.297 24.109 1 90.56 206 ILE A N 1
ATOM 1663 C CA . ILE A 1 206 ? 4.461 -13.367 23.922 1 90.56 206 ILE A CA 1
ATOM 1664 C C . ILE A 1 206 ? 3.967 -14.336 22.859 1 90.56 206 ILE A C 1
ATOM 1666 O O . ILE A 1 206 ? 4.738 -14.75 21.984 1 90.56 206 ILE A O 1
ATOM 1670 N N . PHE A 1 207 ? 2.723 -14.648 22.891 1 95.06 207 PHE A N 1
ATOM 1671 C CA . PHE A 1 207 ? 2.125 -15.516 21.875 1 95.06 207 PHE A CA 1
ATOM 1672 C C . PHE A 1 207 ? 2.24 -14.898 20.484 1 95.06 207 PHE A C 1
ATOM 1674 O O . PHE A 1 207 ? 2.643 -15.57 19.531 1 95.06 207 PHE A O 1
ATOM 1681 N N . LEU A 1 208 ? 1.919 -13.664 20.391 1 93.94 208 LEU A N 1
ATOM 1682 C CA . LEU A 1 208 ? 1.944 -12.961 19.109 1 93.94 208 LEU A CA 1
ATOM 1683 C C . LEU A 1 208 ? 3.357 -12.922 18.547 1 93.94 208 LEU A C 1
ATOM 1685 O O . LEU A 1 208 ? 3.559 -13.148 17.344 1 93.94 208 LEU A O 1
ATOM 1689 N N . ILE A 1 209 ? 4.289 -12.664 19.438 1 87.56 209 ILE A N 1
ATOM 1690 C CA . ILE A 1 209 ? 5.684 -12.578 19 1 87.56 209 ILE A CA 1
ATOM 1691 C C . ILE A 1 209 ? 6.156 -13.945 18.516 1 87.56 209 ILE A C 1
ATOM 1693 O O . ILE A 1 209 ? 6.785 -14.055 17.469 1 87.56 209 ILE A O 1
ATOM 1697 N N . LEU A 1 210 ? 5.855 -14.945 19.203 1 92.06 210 LEU A N 1
ATOM 1698 C CA . LEU A 1 210 ? 6.285 -16.297 18.844 1 92.06 210 LEU A CA 1
ATOM 1699 C C . LEU A 1 210 ? 5.668 -16.734 17.531 1 92.06 210 LEU A C 1
ATOM 1701 O O . LEU A 1 210 ? 6.375 -17.219 16.641 1 92.06 210 LEU A O 1
ATOM 1705 N N . ILE A 1 211 ? 4.387 -16.562 17.359 1 94.81 211 ILE A N 1
ATOM 1706 C CA . ILE A 1 211 ? 3.691 -17.016 16.156 1 94.81 211 ILE A CA 1
ATOM 1707 C C . ILE A 1 211 ? 4.141 -16.188 14.961 1 94.81 211 ILE A C 1
ATOM 1709 O O . ILE A 1 211 ? 4.352 -16.719 13.867 1 94.81 211 ILE A O 1
ATOM 1713 N N . PHE A 1 212 ? 4.246 -14.906 15.195 1 92.2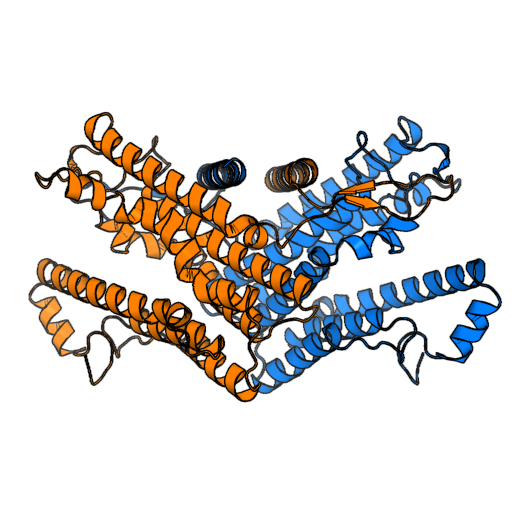5 212 PHE A N 1
ATOM 1714 C CA . PHE A 1 212 ? 4.727 -14.039 14.133 1 92.25 212 PHE A CA 1
ATOM 1715 C C . PHE A 1 212 ? 6.113 -14.469 13.664 1 92.25 212 PHE A C 1
ATOM 1717 O O . PHE A 1 212 ? 6.391 -14.484 12.461 1 92.25 212 PHE A O 1
ATOM 1724 N N . SER A 1 213 ? 6.957 -14.828 14.617 1 87.69 213 SER A N 1
ATOM 1725 C CA . SER A 1 213 ? 8.305 -15.281 14.281 1 87.69 213 SER A CA 1
ATOM 1726 C C . SER A 1 213 ? 8.273 -16.562 13.469 1 87.69 213 SER A C 1
ATOM 1728 O O . SER A 1 213 ? 9.094 -16.766 12.57 1 87.69 213 SER A O 1
ATOM 1730 N N . ILE A 1 214 ? 7.363 -17.375 13.719 1 89.5 214 ILE A N 1
ATOM 1731 C CA . ILE A 1 214 ? 7.191 -18.609 12.945 1 89.5 214 ILE A CA 1
ATOM 1732 C C . ILE A 1 214 ? 6.828 -18.266 11.5 1 89.5 214 ILE A C 1
ATOM 1734 O O . ILE A 1 214 ? 7.352 -18.859 10.562 1 89.5 214 ILE A O 1
ATOM 1738 N N . GLY A 1 215 ? 5.965 -17.312 11.32 1 90 215 GLY A N 1
ATOM 1739 C CA . GLY A 1 215 ? 5.59 -16.875 9.984 1 90 215 GLY A CA 1
ATOM 1740 C C . GLY A 1 215 ? 6.758 -16.312 9.195 1 90 215 GLY A C 1
ATOM 1741 O O . GLY A 1 215 ? 6.949 -16.656 8.031 1 90 215 GLY A O 1
ATOM 1742 N N . ILE A 1 216 ? 7.562 -15.539 9.883 1 84.44 216 ILE A N 1
ATOM 1743 C CA . ILE A 1 216 ? 8.719 -14.93 9.234 1 84.44 216 ILE A CA 1
ATOM 1744 C C . ILE A 1 216 ? 9.75 -16 8.898 1 84.44 216 ILE A C 1
ATOM 1746 O O . ILE A 1 216 ? 10.328 -16 7.812 1 84.44 216 ILE A O 1
ATOM 1750 N N . ALA A 1 217 ? 10 -16.875 9.789 1 78.69 217 ALA A N 1
ATOM 1751 C CA . ALA A 1 217 ? 10.953 -17.953 9.594 1 78.69 217 ALA A CA 1
ATOM 1752 C C . ALA A 1 217 ? 10.539 -18.844 8.43 1 78.69 217 ALA A C 1
ATOM 1754 O O . ALA A 1 217 ? 11.383 -19.312 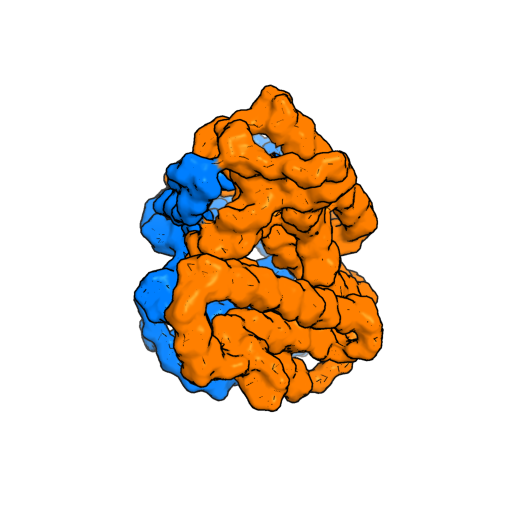7.66 1 78.69 217 ALA A O 1
ATOM 1755 N N . GLY A 1 218 ? 9.312 -19.125 8.398 1 75.75 218 GLY A N 1
ATOM 1756 C CA . GLY A 1 218 ? 8.812 -19.938 7.297 1 75.75 218 GLY A CA 1
ATOM 1757 C C . GLY A 1 218 ? 9.086 -19.312 5.938 1 75.75 218 GLY A C 1
ATOM 1758 O O . GLY A 1 218 ? 9.414 -20.016 4.984 1 75.75 218 GLY A O 1
ATOM 1759 N N . TYR A 1 219 ? 9.047 -18.094 5.988 1 70.44 219 TYR A N 1
ATOM 1760 C CA . TYR A 1 219 ? 9.195 -17.375 4.727 1 70.44 219 TYR A CA 1
ATOM 1761 C C . TYR A 1 219 ? 10.664 -17.156 4.395 1 70.44 219 TYR A C 1
ATOM 1763 O O . TYR A 1 219 ? 11.062 -17.203 3.227 1 70.44 219 TYR A O 1
ATOM 1771 N N . ALA A 1 220 ? 11.516 -16.922 5.371 1 64.69 220 ALA A N 1
ATOM 1772 C CA . ALA A 1 220 ? 12.914 -16.516 5.191 1 64.69 220 ALA A CA 1
ATOM 1773 C C . ALA A 1 220 ? 13.812 -17.734 5.035 1 64.69 220 ALA A C 1
ATOM 1775 O O . ALA A 1 220 ? 14.844 -17.672 4.355 1 64.69 220 ALA A O 1
ATOM 1776 N N . PHE A 1 221 ? 13.469 -18.75 5.73 1 58.97 221 PHE A N 1
ATOM 1777 C CA . PHE A 1 221 ? 14.43 -19.844 5.758 1 58.97 221 PHE A CA 1
ATOM 1778 C C . PHE A 1 221 ? 14.18 -20.812 4.605 1 58.97 221 PHE A C 1
ATOM 1780 O O . PHE A 1 221 ? 13.031 -21.141 4.297 1 58.97 221 PHE A O 1
ATOM 1787 N N . GLY A 1 222 ? 14.922 -20.578 3.504 1 57.94 222 GLY A N 1
ATOM 1788 C CA . GLY A 1 222 ? 14.961 -21.531 2.404 1 57.94 222 GLY A CA 1
ATOM 1789 C C . GLY A 1 222 ? 15.164 -22.953 2.859 1 57.94 222 GLY A C 1
ATOM 1790 O O . GLY A 1 222 ? 16.219 -23.297 3.412 1 57.94 222 GLY A O 1
ATOM 1791 N N . TRP A 1 223 ? 14.164 -23.625 2.984 1 59.94 223 TRP A N 1
ATOM 1792 C CA . TRP A 1 223 ? 14.234 -25.016 3.41 1 59.94 223 TRP A CA 1
ATOM 1793 C C . TRP A 1 223 ? 14.828 -25.891 2.311 1 59.94 223 TRP A C 1
ATOM 1795 O O . TRP A 1 223 ? 14.586 -27.094 2.271 1 59.94 223 TRP A O 1
ATOM 1805 N N . TRP A 1 224 ? 15.75 -25.141 1.722 1 57.41 224 TRP A N 1
ATOM 1806 C CA . TRP A 1 224 ? 16.359 -25.844 0.594 1 57.41 224 TRP A CA 1
ATOM 1807 C C . TRP A 1 224 ? 17.234 -27 1.072 1 57.41 224 TRP A C 1
ATOM 1809 O O . TRP A 1 224 ? 17.906 -26.891 2.094 1 57.41 224 TRP A O 1
ATOM 1819 N N . GLY A 1 225 ? 16.953 -28.219 0.508 1 59.53 225 GLY A N 1
ATOM 1820 C CA . GLY A 1 225 ? 17.75 -29.406 0.782 1 59.53 225 GLY A CA 1
ATOM 1821 C C . GLY A 1 225 ? 17.031 -30.406 1.663 1 59.53 225 GLY A C 1
ATOM 1822 O O . GLY A 1 225 ? 17.359 -31.594 1.648 1 59.53 225 GLY A O 1
ATOM 1823 N N . TRP A 1 226 ? 16.141 -29.891 2.326 1 65.19 226 TRP A N 1
ATOM 1824 C CA . TRP A 1 226 ? 15.438 -30.812 3.209 1 65.19 226 TRP A CA 1
ATOM 1825 C C . TRP A 1 226 ? 14.141 -31.312 2.572 1 65.19 226 TRP A C 1
ATOM 1827 O O . TRP A 1 226 ? 13.719 -32.438 2.811 1 65.19 226 TRP A O 1
ATOM 1837 N N . SER A 1 227 ? 13.586 -30.562 1.8 1 72.25 227 SER A N 1
ATOM 1838 C CA . SER A 1 227 ? 12.344 -30.875 1.108 1 72.25 227 SER A CA 1
ATOM 1839 C C . SER A 1 227 ? 12.438 -30.547 -0.378 1 72.25 227 SER A C 1
ATOM 1841 O O . SER A 1 227 ? 13.086 -29.578 -0.764 1 72.25 227 SER A O 1
ATOM 1843 N N . ARG A 1 228 ? 11.852 -31.5 -1.115 1 76.06 228 ARG A N 1
ATOM 1844 C CA . ARG A 1 228 ? 11.867 -31.281 -2.559 1 76.06 228 ARG A CA 1
ATOM 1845 C C . ARG A 1 228 ? 11.125 -30 -2.922 1 76.06 228 ARG A C 1
ATOM 1847 O O . ARG A 1 228 ? 11.414 -29.375 -3.941 1 76.06 228 ARG A O 1
ATOM 1854 N N . HIS A 1 229 ? 10.172 -29.75 -2.016 1 79.81 229 HIS A N 1
ATOM 1855 C CA . HIS A 1 229 ? 9.359 -28.562 -2.23 1 79.81 229 HIS A CA 1
ATOM 1856 C C . HIS A 1 229 ? 9.422 -27.625 -1.025 1 79.81 229 HIS A C 1
ATOM 1858 O O . HIS A 1 229 ? 8.383 -27.297 -0.433 1 79.81 229 HIS A O 1
ATOM 1864 N N . ALA A 1 230 ? 10.555 -27.141 -0.751 1 75.44 230 ALA A N 1
ATOM 1865 C CA . ALA A 1 230 ? 10.852 -26.328 0.423 1 75.44 230 ALA A CA 1
ATOM 1866 C C . ALA A 1 230 ? 10 -25.062 0.441 1 75.44 230 ALA A C 1
ATOM 1868 O O . ALA A 1 230 ? 9.578 -24.594 1.506 1 75.44 230 ALA A O 1
ATOM 1869 N N . ASN A 1 231 ? 9.68 -24.578 -0.679 1 78.31 231 ASN A N 1
ATOM 1870 C CA . ASN A 1 231 ? 8.859 -23.375 -0.767 1 78.31 231 ASN A CA 1
ATOM 1871 C C . ASN A 1 231 ? 7.445 -23.625 -0.256 1 78.31 231 ASN A C 1
ATOM 1873 O O . ASN A 1 231 ? 6.828 -22.734 0.329 1 78.31 231 ASN A O 1
ATOM 1877 N N . TYR A 1 232 ? 7.039 -24.844 -0.408 1 83.81 232 TYR A N 1
ATOM 1878 C CA . TYR A 1 232 ? 5.684 -25.172 0.021 1 83.81 232 TYR A CA 1
ATOM 1879 C C . TYR A 1 232 ? 5.605 -25.297 1.538 1 83.81 232 TYR A C 1
ATOM 1881 O O . TYR A 1 232 ? 4.578 -25 2.145 1 83.81 232 TYR A O 1
ATOM 1889 N N . VAL A 1 233 ? 6.684 -25.75 2.07 1 83.25 233 VAL A N 1
ATOM 1890 C CA . VAL A 1 233 ? 6.738 -25.812 3.527 1 83.25 233 VAL A CA 1
ATOM 1891 C C . VAL A 1 233 ? 6.691 -24.406 4.113 1 83.25 233 VAL A C 1
ATOM 1893 O O . VAL A 1 233 ? 5.988 -24.156 5.098 1 83.25 233 VAL A O 1
ATOM 1896 N N . GLY A 1 234 ? 7.441 -23.594 3.561 1 84.81 234 GLY A N 1
ATOM 1897 C CA . GLY A 1 234 ? 7.41 -22.203 3.986 1 84.81 234 GLY A CA 1
ATOM 1898 C C . GLY A 1 234 ? 6.035 -21.578 3.867 1 84.81 234 GLY A C 1
ATOM 1899 O O . GLY A 1 234 ? 5.598 -20.844 4.762 1 84.81 234 GLY A O 1
ATOM 1900 N N . ASP A 1 235 ? 5.348 -21.906 2.834 1 88.75 235 ASP A N 1
ATOM 1901 C CA . ASP A 1 235 ? 4 -21.391 2.619 1 88.75 235 ASP A CA 1
ATOM 1902 C C . ASP A 1 235 ? 3.039 -21.891 3.688 1 88.75 235 ASP A C 1
ATOM 1904 O O . ASP A 1 235 ? 2.158 -21.156 4.141 1 88.75 235 ASP A O 1
ATOM 1908 N N . LEU A 1 236 ? 3.256 -23.156 4.012 1 89.94 236 LEU A N 1
ATOM 1909 C CA . LEU A 1 236 ? 2.373 -23.734 5.012 1 89.94 236 LEU A CA 1
ATOM 1910 C C . LEU A 1 236 ? 2.627 -23.125 6.387 1 89.94 236 LEU A C 1
ATOM 1912 O O . LEU A 1 236 ? 1.688 -22.906 7.152 1 89.94 236 LEU A O 1
ATOM 1916 N N . LEU A 1 237 ? 3.857 -22.922 6.711 1 90.06 237 LEU A N 1
ATOM 1917 C CA . LEU A 1 237 ? 4.184 -22.281 7.98 1 90.06 237 LEU A CA 1
ATOM 1918 C C . LEU A 1 237 ? 3.631 -20.859 8.031 1 90.06 237 LEU A C 1
ATOM 1920 O O . LEU A 1 237 ? 3.119 -20.422 9.062 1 90.06 237 LEU A O 1
ATOM 1924 N N . LEU A 1 238 ? 3.797 -20.188 6.941 1 92.38 238 LEU A N 1
ATOM 1925 C CA . LEU A 1 238 ? 3.234 -18.844 6.852 1 92.38 238 LEU A CA 1
ATOM 1926 C C . LEU A 1 238 ? 1.719 -18.875 7.023 1 92.38 238 LEU A C 1
ATOM 1928 O O . LEU A 1 238 ? 1.157 -18.078 7.762 1 92.38 238 LEU A O 1
ATOM 1932 N N . SER A 1 239 ? 1.105 -19.812 6.336 1 94.81 239 SER A N 1
ATOM 1933 C CA . SER A 1 239 ? -0.344 -19.953 6.434 1 94.81 239 SER A CA 1
ATOM 1934 C C . SER A 1 239 ? -0.772 -20.281 7.859 1 94.81 239 SER A C 1
ATOM 1936 O O . SER A 1 239 ? -1.782 -19.766 8.344 1 94.81 239 SER A O 1
ATOM 1938 N N . PHE A 1 240 ? 0.006 -21.109 8.477 1 95.5 240 PHE A N 1
ATOM 1939 C CA . PHE A 1 240 ? -0.286 -21.453 9.867 1 95.5 240 PHE A CA 1
ATOM 1940 C C . PHE A 1 240 ? -0.194 -20.219 10.758 1 95.5 240 PHE A C 1
ATOM 1942 O O . PHE A 1 240 ? -1.078 -19.984 11.586 1 95.5 240 PHE A O 1
ATOM 1949 N N . ALA A 1 241 ? 0.84 -19.547 10.602 1 96.31 241 ALA A N 1
ATOM 1950 C CA . ALA A 1 241 ? 1.055 -18.359 11.422 1 96.31 241 ALA A CA 1
ATOM 1951 C C . ALA A 1 241 ? -0.069 -17.344 11.219 1 96.31 241 ALA A C 1
ATOM 1953 O O . ALA A 1 241 ? -0.571 -16.766 12.188 1 96.31 241 ALA A O 1
ATOM 1954 N N . ILE A 1 242 ? -0.497 -17.125 10.008 1 96.69 242 ILE A N 1
ATOM 1955 C CA . ILE A 1 242 ? -1.551 -16.188 9.672 1 96.69 242 ILE A CA 1
ATOM 1956 C C . ILE A 1 242 ? -2.85 -16.578 10.367 1 96.69 242 ILE A C 1
ATOM 1958 O O . ILE A 1 242 ? -3.543 -15.734 10.938 1 96.69 242 ILE A O 1
ATOM 1962 N N . CYS A 1 243 ? -3.117 -17.844 10.383 1 97.81 243 CYS A N 1
ATOM 1963 C CA . CYS A 1 243 ? -4.324 -18.328 11.039 1 97.81 243 CYS A CA 1
ATOM 1964 C C . CYS A 1 243 ? -4.188 -18.234 12.555 1 97.81 243 CYS A C 1
ATOM 1966 O O . CYS A 1 243 ? -5.105 -17.781 13.242 1 97.81 243 CYS A O 1
ATOM 1968 N N . ALA A 1 244 ? -3.043 -18.641 13.086 1 97.56 244 ALA A N 1
ATOM 1969 C CA . ALA A 1 244 ? -2.82 -18.719 14.523 1 97.56 244 ALA A CA 1
ATOM 1970 C C . ALA A 1 244 ? -2.83 -17.328 15.148 1 97.56 244 ALA A C 1
ATOM 1972 O O . ALA A 1 244 ? -3.266 -17.156 16.297 1 97.56 244 ALA A O 1
ATOM 1973 N N . LEU A 1 245 ? -2.408 -16.359 14.438 1 97.06 245 LEU A N 1
ATOM 1974 C CA . LEU A 1 245 ? -2.334 -15 14.953 1 97.06 245 LEU A CA 1
ATOM 1975 C C . LEU A 1 245 ? -3.725 -14.469 15.281 1 97.06 245 LEU A C 1
ATOM 1977 O O . LEU A 1 245 ? -3.869 -13.562 16.109 1 97.06 245 LEU A O 1
ATOM 1981 N N . VAL A 1 246 ? -4.672 -14.969 14.594 1 97.06 246 VAL A N 1
ATOM 1982 C CA . VAL A 1 246 ? -6.035 -14.508 14.852 1 97.06 246 VAL A CA 1
ATOM 1983 C C . VAL A 1 246 ? -6.473 -14.938 16.25 1 97.06 246 VAL A C 1
ATOM 1985 O O . VAL A 1 246 ? -7.332 -14.297 16.859 1 97.06 246 VAL A O 1
ATOM 1988 N N . HIS A 1 247 ? -5.875 -16.016 16.812 1 95.62 247 HIS A N 1
ATOM 1989 C CA . HIS A 1 247 ? -6.117 -16.531 18.156 1 95.62 247 HIS A CA 1
ATOM 1990 C C . HIS A 1 247 ? -7.586 -16.891 18.359 1 95.62 247 HIS A C 1
ATOM 1992 O O . HIS A 1 247 ? -8.227 -16.422 19.297 1 95.62 247 HIS A O 1
ATOM 1998 N N . THR A 1 248 ? -8.117 -17.719 17.469 1 93.12 248 THR A N 1
ATOM 1999 C CA . THR A 1 248 ? -9.484 -18.219 17.531 1 93.12 248 THR A CA 1
ATOM 2000 C C . THR A 1 248 ? -9.539 -19.688 17.094 1 93.12 248 THR A C 1
ATOM 2002 O O . THR A 1 248 ? -8.57 -20.203 16.531 1 93.12 248 THR A O 1
ATOM 2005 N N . THR A 1 249 ? -10.617 -20.281 17.469 1 89.56 249 THR A N 1
ATOM 2006 C CA . THR A 1 249 ? -10.805 -21.672 17.062 1 89.56 249 THR A CA 1
ATOM 2007 C C . THR A 1 249 ? -11.812 -21.766 15.922 1 89.56 249 THR A C 1
ATOM 2009 O O . THR A 1 249 ? -12.164 -22.859 15.492 1 89.56 249 THR A O 1
ATOM 2012 N N . SER A 1 250 ? -12.242 -20.594 15.477 1 93.5 250 SER A N 1
ATOM 2013 C CA . SER A 1 250 ? -13.227 -20.609 14.398 1 93.5 250 SER A CA 1
ATOM 2014 C C . SER A 1 250 ? -12.68 -21.312 13.164 1 93.5 250 SER A C 1
ATOM 2016 O O . SER A 1 250 ? -11.594 -20.984 12.688 1 93.5 250 SER A O 1
ATOM 2018 N N . LEU A 1 251 ? -13.422 -22.172 12.57 1 94.81 251 LEU A N 1
ATOM 2019 C CA . LEU A 1 251 ? -13.031 -22.953 11.398 1 94.81 251 LEU A CA 1
ATOM 2020 C C . LEU A 1 251 ? -12.898 -22.047 10.172 1 94.81 251 LEU A C 1
ATOM 2022 O O . LEU A 1 251 ? -12.102 -22.328 9.273 1 94.81 251 LEU A O 1
ATOM 2026 N N . LEU A 1 252 ? -13.656 -21.031 10.203 1 94.38 252 LEU A N 1
ATOM 2027 C CA . LEU A 1 252 ? -13.594 -20.078 9.094 1 94.38 252 LEU A CA 1
ATOM 2028 C C . LEU A 1 252 ? -12.18 -19.531 8.938 1 94.38 252 LEU A C 1
ATOM 2030 O O . LEU A 1 252 ? -11.688 -19.375 7.82 1 94.38 252 LEU A O 1
ATOM 2034 N N . VAL A 1 253 ? -11.562 -19.219 10.031 1 96.5 253 VAL A N 1
ATOM 2035 C CA . VAL A 1 253 ? -10.211 -18.656 10.055 1 96.5 253 VAL A CA 1
ATOM 2036 C C . VAL A 1 253 ? -9.203 -19.734 9.664 1 96.5 253 VAL A C 1
ATOM 2038 O O . VAL A 1 253 ? -8.297 -19.484 8.867 1 96.5 253 VAL A O 1
ATOM 2041 N N . TRP A 1 254 ? -9.461 -20.953 10.102 1 97.12 254 TRP A N 1
ATOM 2042 C CA . TRP A 1 254 ? -8.508 -22.031 9.891 1 97.12 254 TRP A CA 1
ATOM 2043 C C . TRP A 1 254 ? -8.727 -22.688 8.531 1 97.12 254 TRP A C 1
ATOM 2045 O O . TRP A 1 254 ? -7.918 -23.516 8.102 1 97.12 254 TRP A O 1
ATOM 2055 N N . PHE A 1 255 ? -9.734 -22.297 7.883 1 96.62 255 PHE A N 1
ATOM 2056 C CA . PHE A 1 255 ? -10.008 -22.797 6.543 1 96.62 255 PHE A CA 1
ATOM 2057 C C . PHE A 1 255 ? -8.836 -22.547 5.609 1 96.62 255 PHE A C 1
ATOM 2059 O O . PHE A 1 255 ? -8.508 -23.391 4.766 1 96.62 255 PHE A O 1
ATOM 2066 N N . TYR A 1 256 ? -8.164 -21.484 5.75 1 95.75 256 TYR A N 1
ATOM 2067 C CA . TYR A 1 256 ? -7.09 -21.062 4.848 1 95.75 256 TYR A CA 1
ATOM 2068 C C . TYR A 1 256 ? -5.957 -22.078 4.848 1 95.75 256 TYR A C 1
ATOM 2070 O O . TYR A 1 256 ? -5.516 -22.531 3.787 1 95.75 256 TYR A O 1
ATOM 2078 N N . ILE A 1 257 ? -5.488 -22.484 6.016 1 95.38 257 ILE A N 1
ATOM 2079 C CA . ILE A 1 257 ? -4.352 -23.406 6.066 1 95.38 257 ILE A CA 1
ATOM 2080 C C . ILE A 1 257 ? -4.773 -24.781 5.566 1 95.38 257 ILE A C 1
ATOM 2082 O O . ILE A 1 257 ? -3.984 -25.5 4.941 1 95.38 257 ILE A O 1
ATOM 2086 N N . ILE A 1 258 ? -5.98 -25.156 5.82 1 95.88 258 ILE A N 1
ATOM 2087 C CA . ILE A 1 258 ? -6.484 -26.438 5.332 1 95.88 258 ILE A CA 1
ATOM 2088 C C . ILE A 1 258 ? -6.539 -26.422 3.807 1 95.88 258 ILE A C 1
ATOM 2090 O O . ILE A 1 258 ? -6.051 -27.344 3.154 1 95.88 258 ILE A O 1
ATOM 2094 N N . PHE A 1 259 ? -7.082 -25.391 3.342 1 95.75 259 PHE A N 1
ATOM 2095 C CA . PHE A 1 259 ? -7.164 -25.234 1.895 1 95.75 259 PHE A CA 1
ATOM 2096 C C . PHE A 1 259 ? -5.773 -25.219 1.272 1 95.75 259 PHE A C 1
ATOM 2098 O O . PHE A 1 259 ? -5.527 -25.891 0.272 1 95.75 259 PHE A O 1
ATOM 2105 N N . MET A 1 260 ? -4.883 -24.484 1.9 1 94.44 260 MET A N 1
ATOM 2106 C CA . MET A 1 260 ? -3.52 -24.391 1.383 1 94.44 260 MET A CA 1
ATOM 2107 C C . MET A 1 260 ? -2.822 -25.734 1.418 1 94.44 260 MET A C 1
ATOM 2109 O O . MET A 1 260 ? -2.08 -26.078 0.497 1 94.44 260 MET A O 1
ATOM 2113 N N . ALA A 1 261 ? -3.029 -26.453 2.453 1 93.19 261 ALA A N 1
ATOM 2114 C CA . ALA A 1 261 ? -2.43 -27.781 2.559 1 93.19 261 ALA A CA 1
ATOM 2115 C C . ALA A 1 261 ? -2.902 -28.688 1.428 1 93.19 261 ALA A C 1
ATOM 2117 O O . ALA A 1 261 ? -2.096 -29.375 0.789 1 93.19 261 ALA A O 1
ATOM 2118 N N . VAL A 1 262 ? -4.16 -28.641 1.17 1 93.5 262 VAL A N 1
ATOM 2119 C CA . VAL A 1 262 ? -4.727 -29.453 0.11 1 93.5 262 VAL A CA 1
ATOM 2120 C C . VAL A 1 262 ? -4.188 -29 -1.244 1 93.5 262 VAL A C 1
ATOM 2122 O O . VAL A 1 262 ? -3.77 -29.828 -2.061 1 93.5 262 VAL A O 1
ATOM 2125 N N . LEU A 1 263 ? -4.152 -27.75 -1.406 1 90.19 263 LEU A N 1
ATOM 2126 C CA . LEU A 1 263 ? -3.686 -27.188 -2.664 1 90.19 263 LEU A CA 1
ATOM 2127 C C . LEU A 1 263 ? -2.223 -27.531 -2.91 1 90.19 263 LEU A C 1
ATOM 2129 O O . LEU A 1 263 ? -1.857 -27.953 -4.008 1 90.19 263 LEU A O 1
ATOM 2133 N N . LEU A 1 264 ? -1.406 -27.359 -1.887 1 88.38 264 LEU A N 1
ATOM 2134 C CA . LEU A 1 264 ? 0.031 -27.562 -2.045 1 88.38 264 LEU A CA 1
ATOM 2135 C C . LEU A 1 264 ? 0.361 -29.031 -2.213 1 88.38 264 LEU A C 1
ATOM 2137 O O . LEU A 1 264 ? 1.28 -29.391 -2.953 1 88.38 264 LEU A O 1
ATOM 2141 N N . VAL A 1 265 ? -0.37 -29.906 -1.577 1 88.62 265 VAL A N 1
ATOM 2142 C CA . VAL A 1 265 ? -0.184 -31.344 -1.761 1 88.62 265 VAL A CA 1
ATOM 2143 C C . VAL A 1 265 ? -0.526 -31.719 -3.197 1 88.62 265 VAL A C 1
ATOM 2145 O O . VAL A 1 265 ? 0.213 -32.469 -3.838 1 88.62 265 VAL A O 1
ATOM 2148 N N . HIS A 1 266 ? -1.593 -31.188 -3.658 1 87.62 266 HIS A N 1
ATOM 2149 C CA . HIS A 1 266 ? -1.994 -31.453 -5.035 1 87.62 266 HIS A CA 1
ATOM 2150 C C . HIS A 1 266 ? -0.956 -30.938 -6.023 1 87.62 266 HIS A C 1
ATOM 2152 O O . HIS A 1 266 ? -0.631 -31.625 -7 1 87.62 266 HIS A O 1
ATOM 2158 N N . ARG A 1 267 ? -0.447 -29.812 -5.785 1 83.62 267 ARG A N 1
ATOM 2159 C CA . ARG A 1 267 ? 0.569 -29.234 -6.66 1 83.62 267 ARG A CA 1
ATOM 2160 C C . ARG A 1 267 ? 1.855 -30.062 -6.617 1 83.62 267 ARG A C 1
ATOM 2162 O O . ARG A 1 267 ? 2.529 -30.219 -7.641 1 83.62 267 ARG A O 1
ATOM 2169 N N . CYS A 1 268 ? 2.17 -30.469 -5.441 1 83.44 268 CYS A N 1
ATOM 2170 C CA . CYS A 1 268 ? 3.355 -31.312 -5.277 1 83.44 268 CYS A CA 1
ATOM 2171 C C . CYS A 1 268 ? 3.244 -32.594 -6.109 1 83.44 268 CYS A C 1
ATOM 2173 O O . CYS A 1 268 ? 4.199 -32.969 -6.789 1 83.44 268 CYS A O 1
ATOM 2175 N N . LEU A 1 269 ? 2.154 -33.219 -6.094 1 85.81 269 LEU A N 1
ATOM 2176 C CA . LEU A 1 269 ? 1.931 -34.438 -6.832 1 85.81 269 LEU A CA 1
ATOM 2177 C C . LEU A 1 269 ? 1.985 -34.219 -8.336 1 85.81 269 LEU A C 1
ATOM 2179 O O . LEU A 1 269 ? 2.578 -35 -9.078 1 85.81 269 LEU A O 1
ATOM 2183 N N . ARG A 1 270 ? 1.439 -33.125 -8.711 1 83 270 ARG A N 1
ATOM 2184 C CA . ARG A 1 270 ? 1.461 -32.75 -10.133 1 83 270 ARG A CA 1
ATOM 2185 C C . ARG A 1 270 ? 2.879 -32.438 -10.594 1 83 270 ARG A C 1
ATOM 2187 O O . ARG A 1 270 ? 3.273 -32.812 -11.703 1 83 270 ARG A O 1
ATOM 2194 N N . ASP A 1 271 ? 3.574 -31.766 -9.75 1 80.56 271 ASP A N 1
ATOM 2195 C CA . ASP A 1 271 ? 4.949 -31.406 -10.07 1 80.56 271 ASP A CA 1
ATOM 2196 C C . ASP A 1 271 ? 5.84 -32.656 -10.164 1 80.56 271 ASP A C 1
ATOM 2198 O O . ASP A 1 271 ? 6.727 -32.719 -11.016 1 80.56 271 ASP A O 1
ATOM 2202 N N . GLU A 1 272 ? 5.68 -33.562 -9.297 1 82.19 272 GLU A N 1
ATOM 2203 C CA . GLU A 1 272 ? 6.469 -34.781 -9.289 1 82.19 272 GLU A CA 1
ATOM 2204 C C . GLU A 1 272 ? 6.16 -35.625 -10.523 1 82.19 272 GLU A C 1
ATOM 2206 O O . GLU A 1 272 ? 7.062 -36.25 -11.102 1 82.19 272 GLU A O 1
ATOM 2211 N N . GLU A 1 273 ? 4.938 -35.656 -10.852 1 82.75 273 GLU A N 1
ATOM 2212 C CA . GLU A 1 273 ? 4.555 -36.406 -12.055 1 82.75 273 GLU A CA 1
ATOM 2213 C C . GLU A 1 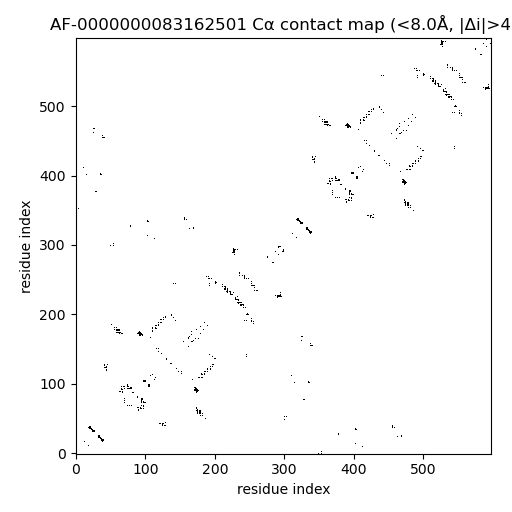273 ? 5.203 -35.812 -13.297 1 82.75 273 GLU A C 1
ATOM 2215 O O . GLU A 1 273 ? 5.676 -36.531 -14.164 1 82.75 273 GLU A O 1
ATOM 2220 N N . ARG A 1 274 ? 5.258 -34.594 -13.328 1 80.62 274 ARG A N 1
ATOM 2221 C CA . ARG A 1 274 ? 5.867 -33.906 -14.461 1 80.62 274 ARG A CA 1
ATOM 2222 C C . ARG A 1 274 ? 7.379 -34.094 -14.469 1 80.62 274 ARG A C 1
ATOM 2224 O O . ARG A 1 274 ? 7.98 -34.281 -15.531 1 80.62 274 ARG A O 1
ATOM 2231 N N . GLY A 1 275 ? 7.98 -33.969 -13.312 1 79.25 275 GLY A N 1
ATOM 2232 C CA . GLY A 1 275 ? 9.414 -34.188 -13.211 1 79.25 275 GLY A CA 1
ATOM 2233 C C . GLY A 1 275 ? 9.828 -35.594 -13.617 1 79.25 275 GLY A C 1
ATOM 2234 O O . GLY A 1 275 ? 10.828 -35.75 -14.312 1 79.25 275 GLY A O 1
ATOM 2235 N N . GLN A 1 276 ? 9.008 -36.5 -13.289 1 81.94 276 GLN A N 1
ATOM 2236 C CA . GLN A 1 276 ? 9.273 -37.875 -13.656 1 81.94 276 GLN A CA 1
ATOM 2237 C C . GLN A 1 276 ? 9.148 -38.094 -15.164 1 81.94 276 GLN A C 1
ATOM 2239 O O . GLN A 1 276 ? 9.961 -38.781 -15.773 1 81.94 276 GLN A O 1
ATOM 2244 N N . ALA A 1 277 ? 8.227 -37.5 -15.68 1 81.38 277 ALA A N 1
ATOM 2245 C CA . ALA A 1 277 ? 8 -37.625 -17.109 1 81.38 277 ALA A CA 1
ATOM 2246 C C . ALA A 1 277 ? 9.102 -36.938 -17.906 1 81.38 277 ALA A C 1
ATOM 2248 O O . ALA A 1 277 ? 9.516 -37.406 -18.969 1 81.38 277 ALA A O 1
ATOM 2249 N N . LYS A 1 278 ? 9.586 -35.875 -17.312 1 78.38 278 LYS A N 1
ATOM 2250 C CA . LYS A 1 278 ? 10.562 -35.062 -18.031 1 78.38 278 LYS A CA 1
ATOM 2251 C C . LYS A 1 278 ? 11.977 -35.594 -17.844 1 78.38 278 LYS A C 1
ATOM 2253 O O . LYS A 1 278 ? 12.773 -35.625 -18.781 1 78.38 278 LYS A O 1
ATOM 2258 N N . TYR A 1 279 ? 12.242 -36.031 -16.609 1 82.25 279 TYR A N 1
ATOM 2259 C CA . TYR A 1 279 ? 13.641 -36.312 -16.297 1 82.25 279 TYR A CA 1
ATOM 2260 C C . TYR A 1 279 ? 13.859 -37.812 -16.109 1 82.25 279 TYR A C 1
ATOM 2262 O O . TYR A 1 279 ? 15 -38.281 -16.031 1 82.25 279 TYR A O 1
ATOM 2270 N N . GLY A 1 280 ? 12.867 -38.531 -15.969 1 82.31 280 GLY A N 1
ATOM 2271 C CA . GLY A 1 280 ? 12.961 -40 -15.906 1 82.31 280 GLY A CA 1
ATOM 2272 C C . GLY A 1 280 ? 13.898 -40.469 -14.82 1 82.31 280 GLY A C 1
ATOM 2273 O O . GLY A 1 280 ? 13.672 -40.219 -13.641 1 82.31 280 GLY A O 1
ATOM 2274 N N . VAL A 1 281 ? 15.016 -40.969 -15.297 1 83.19 281 VAL A N 1
ATOM 2275 C CA . VAL A 1 281 ? 15.953 -41.625 -14.391 1 83.19 281 VAL A CA 1
ATOM 2276 C C . VAL A 1 281 ? 16.641 -40.594 -13.5 1 83.19 281 VAL A C 1
ATOM 2278 O O . VAL A 1 281 ? 16.922 -40.875 -12.328 1 83.19 281 VAL A O 1
ATOM 2281 N N . PHE A 1 282 ? 16.828 -39.5 -13.969 1 81.06 282 PHE A N 1
ATOM 2282 C CA . PHE A 1 282 ? 17.484 -38.438 -13.203 1 81.06 282 PHE A CA 1
ATOM 2283 C C . PHE A 1 282 ? 16.578 -37.938 -12.078 1 81.06 282 PHE A C 1
ATOM 2285 O O . PHE A 1 282 ? 17.062 -37.562 -11.008 1 81.06 282 PHE A O 1
ATOM 2292 N N . TRP A 1 283 ? 15.305 -38.031 -12.391 1 83.44 283 TRP A N 1
ATOM 2293 C CA . TRP A 1 283 ? 14.344 -37.656 -11.352 1 83.44 283 TRP A CA 1
ATOM 2294 C C . TRP A 1 283 ? 14.359 -38.688 -10.219 1 83.44 283 TRP A C 1
ATOM 2296 O O . TRP A 1 283 ? 14.281 -38.312 -9.039 1 83.44 283 TRP A O 1
ATOM 2306 N N . GLU A 1 284 ? 14.539 -39.844 -10.57 1 82.94 284 GLU A N 1
ATOM 2307 C CA . GLU A 1 284 ? 14.586 -40.906 -9.57 1 82.94 284 GLU A CA 1
ATOM 2308 C C . GLU A 1 284 ? 15.82 -40.75 -8.68 1 82.94 284 GLU A C 1
ATOM 2310 O O . GLU A 1 284 ? 15.742 -41 -7.469 1 82.94 284 GLU A O 1
ATOM 2315 N N . GLU A 1 285 ? 16.844 -40.406 -9.219 1 82.88 285 GLU A N 1
ATOM 2316 C CA . GLU A 1 285 ? 18.062 -40.219 -8.453 1 82.88 285 GLU A CA 1
ATOM 2317 C C . GLU A 1 285 ? 17.922 -39.031 -7.488 1 82.88 285 GLU A C 1
ATOM 2319 O O . GLU A 1 285 ? 18.391 -39.094 -6.355 1 82.88 285 GLU A O 1
ATOM 2324 N N . TYR A 1 286 ? 17.312 -38.062 -8.023 1 77.56 286 TYR A N 1
ATOM 2325 C CA . TYR A 1 286 ? 17.062 -36.906 -7.184 1 77.56 286 TYR A CA 1
ATOM 2326 C C . TYR A 1 286 ? 16.156 -37.25 -6.008 1 77.56 286 TYR A C 1
ATOM 2328 O O . TYR A 1 286 ? 16.422 -36.844 -4.871 1 77.56 286 TYR A O 1
ATOM 2336 N N . CYS A 1 287 ? 15.203 -37.969 -6.289 1 80.94 287 CYS A N 1
ATOM 2337 C CA . CYS A 1 287 ? 14.25 -38.375 -5.258 1 80.94 287 CYS A CA 1
ATOM 2338 C C . CYS A 1 287 ? 14.914 -39.25 -4.215 1 80.94 287 CYS A C 1
ATOM 2340 O O . CYS A 1 287 ? 14.492 -39.281 -3.059 1 80.94 287 CYS A O 1
ATOM 2342 N N . ARG A 1 288 ? 15.898 -39.969 -4.641 1 81.69 288 ARG A N 1
ATOM 2343 C CA . ARG A 1 288 ? 16.641 -40.812 -3.699 1 81.69 288 ARG A CA 1
ATOM 2344 C C . ARG A 1 288 ? 17.516 -39.938 -2.779 1 81.69 288 ARG A C 1
ATOM 2346 O O . ARG A 1 288 ? 17.656 -40.25 -1.594 1 81.69 288 ARG A O 1
ATOM 2353 N N . LYS A 1 289 ? 17.984 -38.844 -3.271 1 79.81 289 LYS A N 1
ATOM 2354 C CA . LYS A 1 289 ? 18.828 -37.938 -2.506 1 79.81 289 LYS A CA 1
ATOM 2355 C C . LYS A 1 289 ? 18 -37.094 -1.556 1 79.81 289 LYS A C 1
ATOM 2357 O O . LYS A 1 289 ? 18.469 -36.75 -0.461 1 79.81 289 LYS A O 1
ATOM 2362 N N . VAL A 1 290 ? 16.875 -36.656 -2.01 1 78.38 290 VAL A N 1
ATOM 2363 C CA . VAL A 1 290 ? 15.945 -35.875 -1.199 1 78.38 290 VAL A CA 1
ATOM 2364 C C . VAL A 1 290 ? 14.617 -36.625 -1.09 1 78.38 290 VAL A C 1
ATOM 2366 O O . VAL A 1 290 ? 13.648 -36.281 -1.779 1 78.38 290 VAL A O 1
ATOM 2369 N N . PRO A 1 291 ? 14.57 -37.406 -0.147 1 77.38 291 PRO A N 1
ATOM 2370 C CA . PRO A 1 291 ? 13.469 -38.344 -0.152 1 77.38 291 PRO A CA 1
ATOM 2371 C C . PRO A 1 291 ? 12.148 -37.75 0.323 1 77.38 291 PRO A C 1
ATOM 2373 O O . PRO A 1 291 ? 11.078 -38.312 0.053 1 77.38 291 PRO A O 1
ATOM 2376 N N . TRP A 1 292 ? 12.25 -36.656 0.933 1 79.5 292 TRP A N 1
ATOM 2377 C CA . TRP A 1 292 ? 11.016 -36.125 1.497 1 79.5 292 TRP A CA 1
ATOM 2378 C C . TRP A 1 292 ? 10.391 -35.094 0.559 1 79.5 292 TRP A C 1
ATOM 2380 O O . TRP A 1 292 ? 11.078 -34.188 0.059 1 79.5 292 TRP A O 1
ATOM 2390 N N . ARG A 1 293 ? 9.055 -35.25 0.368 1 80.94 293 ARG A N 1
ATOM 2391 C CA . ARG A 1 293 ? 8.328 -34.375 -0.53 1 80.94 293 ARG A CA 1
ATOM 2392 C C . ARG A 1 293 ? 8.086 -33 0.122 1 80.94 293 ARG A C 1
ATOM 2394 O O . ARG A 1 293 ? 8.43 -31.969 -0.447 1 80.94 293 ARG A O 1
ATOM 2401 N N . LEU A 1 294 ? 7.535 -33 1.339 1 81.94 294 LEU A N 1
ATOM 2402 C CA . LEU A 1 294 ? 7.156 -31.766 2 1 81.94 294 LEU A CA 1
ATOM 2403 C C . LEU A 1 294 ? 7.758 -31.688 3.4 1 81.94 294 LEU A C 1
ATOM 2405 O O . LEU A 1 294 ? 8.609 -30.844 3.668 1 81.94 294 LEU A O 1
ATOM 2409 N N . VAL A 1 295 ? 7.406 -32.625 4.273 1 77.69 295 VAL A N 1
ATOM 2410 C CA . VAL A 1 295 ? 7.855 -32.625 5.66 1 77.69 295 VAL A CA 1
ATOM 2411 C C . VAL A 1 295 ? 8.875 -33.75 5.887 1 77.69 295 VAL A C 1
ATOM 2413 O O . VAL A 1 295 ? 8.531 -34.938 5.832 1 77.69 295 VAL A O 1
ATOM 2416 N N . PRO A 1 296 ? 10.023 -33.25 6.156 1 74.25 296 PRO A N 1
ATOM 2417 C CA . PRO A 1 296 ? 11.039 -34.25 6.398 1 74.25 296 PRO A CA 1
ATOM 2418 C C . PRO A 1 296 ? 10.625 -35.25 7.488 1 74.25 296 PRO A C 1
ATOM 2420 O O . PRO A 1 296 ? 10.18 -34.844 8.562 1 74.25 296 PRO A O 1
ATOM 2423 N N . GLY A 1 297 ? 10.812 -36.438 7.223 1 73.06 297 GLY A N 1
ATOM 2424 C CA . GLY A 1 297 ? 10.492 -37.469 8.172 1 73.06 297 GLY A CA 1
ATOM 2425 C C . GLY A 1 297 ? 9.055 -37.938 8.086 1 73.06 297 GLY A C 1
ATOM 2426 O O . GLY A 1 297 ? 8.695 -38.969 8.648 1 73.06 297 GLY A O 1
ATOM 2427 N N . ILE A 1 298 ? 8.227 -37.25 7.379 1 76.81 298 ILE A N 1
ATOM 2428 C CA . ILE A 1 298 ? 6.809 -37.594 7.301 1 76.81 298 ILE A CA 1
ATOM 2429 C C . ILE A 1 298 ? 6.434 -37.906 5.855 1 76.81 298 ILE A C 1
ATOM 2431 O O . ILE A 1 298 ? 5.977 -39 5.547 1 76.81 298 ILE A O 1
ATOM 2435 N N . TRP A 1 299 ? 6.652 -36.875 5.016 1 82.25 299 TRP A N 1
ATOM 2436 C CA . TRP A 1 299 ? 6.262 -36.969 3.613 1 82.25 299 TRP A CA 1
ATOM 2437 C C . TRP A 1 299 ? 7.074 -36 2.752 1 82.25 299 TRP A C 1
ATOM 2439 O O . TRP A 1 299 ? 7.258 -34.844 3.115 1 82.25 299 TRP A O 1
ATOM 2449 N N . MET B 1 1 ? -20.109 -2.506 -8.352 1 86.5 1 MET B N 1
ATOM 2450 C CA . MET B 1 1 ? -19.703 -2.83 -9.719 1 86.5 1 MET B CA 1
ATOM 2451 C C . MET B 1 1 ? -18.766 -1.769 -10.281 1 86.5 1 MET B C 1
ATOM 2453 O O . MET B 1 1 ? -17.703 -2.094 -10.812 1 86.5 1 MET B O 1
ATOM 2457 N N . THR B 1 2 ? -19.062 -0.581 -10.102 1 86.69 2 THR B N 1
ATOM 2458 C CA . THR B 1 2 ? -18.234 0.493 -10.648 1 86.69 2 THR B CA 1
ATOM 2459 C C . THR B 1 2 ? -16.828 0.458 -10.055 1 86.69 2 THR B C 1
ATOM 2461 O O . THR B 1 2 ? -15.844 0.573 -10.781 1 86.69 2 THR B O 1
ATOM 2464 N N . ALA B 1 3 ? -16.734 0.236 -8.797 1 87.5 3 ALA B N 1
ATOM 2465 C CA . ALA B 1 3 ? -15.438 0.183 -8.125 1 87.5 3 ALA B CA 1
ATOM 2466 C C . ALA B 1 3 ? -14.586 -0.96 -8.672 1 87.5 3 ALA B C 1
ATOM 2468 O O . ALA B 1 3 ? -13.391 -0.787 -8.922 1 87.5 3 ALA B O 1
ATOM 2469 N N . THR B 1 4 ? -15.219 -2.068 -8.891 1 90.75 4 THR B N 1
ATOM 2470 C CA . THR B 1 4 ? -14.508 -3.242 -9.383 1 90.75 4 THR B CA 1
ATOM 2471 C C . THR B 1 4 ? -14.039 -3.025 -10.82 1 90.75 4 THR B C 1
ATOM 2473 O O . THR B 1 4 ? -12.898 -3.354 -11.164 1 90.75 4 THR B O 1
ATOM 2476 N N . ILE B 1 5 ? -14.844 -2.441 -11.586 1 91.31 5 ILE B N 1
ATOM 2477 C CA . ILE B 1 5 ? -14.5 -2.164 -12.977 1 91.31 5 ILE B CA 1
ATOM 2478 C C . ILE B 1 5 ? -13.344 -1.165 -13.023 1 91.31 5 ILE B C 1
ATOM 2480 O O . ILE B 1 5 ? -12.391 -1.35 -13.789 1 91.31 5 ILE B O 1
ATOM 2484 N N . CYS B 1 6 ? -13.391 -0.162 -12.188 1 88.69 6 CYS B N 1
ATOM 2485 C CA . CYS B 1 6 ? -12.336 0.844 -12.141 1 88.69 6 CYS B CA 1
ATOM 2486 C C . CYS B 1 6 ? -11.016 0.237 -11.664 1 88.69 6 CYS B C 1
ATOM 2488 O O . CYS B 1 6 ? -9.953 0.562 -12.188 1 88.69 6 CYS B O 1
ATOM 2490 N N . TRP B 1 7 ? -11.18 -0.636 -10.734 1 91.69 7 TRP B N 1
ATOM 2491 C CA . TRP B 1 7 ? -9.992 -1.301 -10.203 1 91.69 7 TRP B CA 1
ATOM 2492 C C . TRP B 1 7 ? -9.328 -2.158 -11.273 1 91.69 7 TRP B C 1
ATOM 2494 O O . TRP B 1 7 ? -8.117 -2.062 -11.492 1 91.69 7 TRP B O 1
ATOM 2504 N N . LEU B 1 8 ? -10.109 -2.914 -12.008 1 93.94 8 LEU B N 1
ATOM 2505 C CA . LEU B 1 8 ? -9.578 -3.787 -13.047 1 93.94 8 LEU B CA 1
ATOM 2506 C C . LEU B 1 8 ? -8.992 -2.971 -14.195 1 93.94 8 LEU B C 1
ATOM 2508 O O . LEU B 1 8 ? -7.93 -3.303 -14.719 1 93.94 8 LEU B O 1
ATOM 2512 N N . ALA B 1 9 ? -9.672 -1.902 -14.562 1 91.62 9 ALA B N 1
ATOM 2513 C CA . ALA B 1 9 ? -9.195 -1.037 -15.641 1 91.62 9 ALA B CA 1
ATOM 2514 C C . ALA B 1 9 ? -7.895 -0.341 -15.25 1 91.62 9 ALA B C 1
ATOM 2516 O O . ALA B 1 9 ? -6.977 -0.221 -16.062 1 91.62 9 ALA B O 1
ATOM 2517 N N . PHE B 1 10 ? -7.859 0.088 -14.016 1 90 10 PHE B N 1
ATOM 2518 C CA . PHE B 1 10 ? -6.66 0.749 -13.508 1 90 10 PHE B CA 1
ATOM 2519 C C . PHE B 1 10 ? -5.465 -0.194 -13.555 1 90 10 PHE B C 1
ATOM 2521 O O . PHE B 1 10 ? -4.391 0.176 -14.031 1 90 10 PHE B O 1
ATOM 2528 N N . GLN B 1 11 ? -5.688 -1.387 -13.117 1 92.56 11 GLN B N 1
ATOM 2529 C CA . GLN B 1 11 ? -4.609 -2.373 -13.125 1 92.56 11 GLN B CA 1
ATOM 2530 C C . GLN B 1 11 ? -4.199 -2.727 -14.555 1 92.56 11 GLN B C 1
ATOM 2532 O O . GLN B 1 11 ? -3.023 -2.977 -14.82 1 92.56 11 GLN B O 1
ATOM 2537 N N . ALA B 1 12 ? -5.148 -2.734 -15.43 1 92.88 12 ALA B N 1
ATOM 2538 C CA . ALA B 1 12 ? -4.852 -3.037 -16.828 1 92.88 12 ALA B CA 1
ATOM 2539 C C . ALA B 1 12 ? -3.99 -1.945 -17.453 1 92.88 12 ALA B C 1
ATOM 2541 O O . ALA B 1 12 ? -3.059 -2.236 -18.203 1 92.88 12 ALA B O 1
ATOM 2542 N N . VAL B 1 13 ? -4.281 -0.697 -17.094 1 88.81 13 VAL B N 1
ATOM 2543 C CA . VAL B 1 13 ? -3.514 0.426 -17.625 1 88.81 13 VAL B CA 1
ATOM 2544 C C . VAL B 1 13 ? -2.08 0.361 -17.094 1 88.81 13 VAL B C 1
ATOM 2546 O O . VAL B 1 13 ? -1.126 0.546 -17.859 1 88.81 13 VAL B O 1
ATOM 2549 N N . LEU B 1 14 ? -2.01 0.072 -15.844 1 87.94 14 LEU B N 1
ATOM 2550 C CA . LEU B 1 14 ? -0.68 -0.032 -15.25 1 87.94 14 LEU B CA 1
ATOM 2551 C C . LEU B 1 14 ? 0.094 -1.198 -15.852 1 87.94 14 LEU B C 1
ATOM 2553 O O . LEU B 1 14 ? 1.281 -1.068 -16.156 1 87.94 14 LEU B O 1
ATOM 2557 N N . TYR B 1 15 ? -0.585 -2.275 -16.031 1 90.5 15 TYR B N 1
ATOM 2558 C CA . TYR B 1 15 ? 0.025 -3.477 -16.594 1 90.5 15 TYR B CA 1
ATOM 2559 C C . TYR B 1 15 ? 0.551 -3.215 -18 1 90.5 15 TYR B C 1
ATOM 2561 O O . TYR B 1 15 ? 1.625 -3.695 -18.359 1 90.5 15 TYR B O 1
ATOM 2569 N N . HIS B 1 16 ? -0.144 -2.387 -18.719 1 87.94 16 HIS B N 1
ATOM 2570 C CA . HIS B 1 16 ? 0.188 -2.154 -20.125 1 87.94 16 HIS B CA 1
ATOM 2571 C C . HIS B 1 16 ? 1.255 -1.073 -20.266 1 87.94 16 HIS B C 1
ATOM 2573 O O . HIS B 1 16 ? 2.154 -1.188 -21.094 1 87.94 16 HIS B O 1
ATOM 2579 N N . TYR B 1 17 ? 1.242 -0.074 -19.375 1 85.06 17 TYR B N 1
ATOM 2580 C CA . TYR B 1 17 ? 2.039 1.105 -19.688 1 85.06 17 TYR B CA 1
ATOM 2581 C C . TYR B 1 17 ? 3.225 1.235 -18.75 1 85.06 17 TYR B C 1
ATOM 2583 O O . TYR B 1 17 ? 4.191 1.939 -19.047 1 85.06 17 TYR B O 1
ATOM 2591 N N . LEU B 1 18 ? 3.158 0.619 -17.562 1 84.75 18 LEU B N 1
ATOM 2592 C CA . LEU B 1 18 ? 4.273 0.755 -16.641 1 84.75 18 LEU B CA 1
ATOM 2593 C C . LEU B 1 18 ? 5.52 0.064 -17.172 1 84.75 18 LEU B C 1
ATOM 2595 O O . LEU B 1 18 ? 5.457 -1.083 -17.625 1 84.75 18 LEU B O 1
ATOM 2599 N N . PRO B 1 19 ? 6.582 0.833 -17.156 1 83.19 19 PRO B N 1
ATOM 2600 C CA . PRO B 1 19 ? 7.82 0.211 -17.641 1 83.19 19 PRO B CA 1
ATOM 2601 C C . PRO B 1 19 ? 8.344 -0.862 -16.688 1 83.19 19 PRO B C 1
ATOM 2603 O O . PRO B 1 19 ? 8.062 -0.822 -15.492 1 83.19 19 PRO B O 1
ATOM 2606 N N . GLY B 1 20 ? 8.969 -1.872 -17.203 1 86.62 20 GLY B N 1
ATOM 2607 C CA . GLY B 1 20 ? 9.586 -2.947 -16.438 1 86.62 20 GLY B CA 1
ATOM 2608 C C . GLY B 1 20 ? 10.422 -3.885 -17.297 1 86.62 20 GLY B C 1
ATOM 2609 O O . GLY B 1 20 ? 10.438 -3.762 -18.516 1 86.62 20 GLY B O 1
ATOM 2610 N N . PRO B 1 21 ? 11.133 -4.691 -16.672 1 89.56 21 PRO B N 1
ATOM 2611 C CA . PRO B 1 21 ? 11.953 -5.633 -17.422 1 89.56 21 PRO B CA 1
ATOM 2612 C C . PRO B 1 21 ? 11.125 -6.684 -18.172 1 89.56 21 PRO B C 1
ATOM 2614 O O . PRO B 1 21 ? 10.039 -7.043 -17.703 1 89.56 21 PRO B O 1
ATOM 2617 N N . THR B 1 22 ? 11.688 -7.062 -19.266 1 91.94 22 THR B N 1
ATOM 2618 C CA . THR B 1 22 ? 11.055 -8.117 -20.047 1 91.94 22 THR B CA 1
ATOM 2619 C C . THR B 1 22 ? 11.734 -9.461 -19.812 1 91.94 22 THR B C 1
ATOM 2621 O O . THR B 1 22 ? 12.961 -9.547 -19.844 1 91.94 22 THR B O 1
ATOM 2624 N N . ASN B 1 23 ? 10.922 -10.43 -19.484 1 93 23 ASN B N 1
ATOM 2625 C CA . ASN B 1 23 ? 11.414 -11.789 -19.297 1 93 23 ASN B CA 1
ATOM 2626 C C . ASN B 1 23 ? 10.672 -12.781 -20.188 1 93 23 ASN B C 1
ATOM 2628 O O . ASN B 1 23 ? 9.586 -12.477 -20.688 1 93 23 ASN B O 1
ATOM 2632 N N . THR B 1 24 ? 11.336 -13.867 -20.391 1 93.31 24 THR B N 1
ATOM 2633 C CA . THR B 1 24 ? 10.734 -14.906 -21.219 1 93.31 24 THR B CA 1
ATOM 2634 C C . THR B 1 24 ? 10.18 -16.031 -20.359 1 93.31 24 THR B C 1
ATOM 2636 O O . THR B 1 24 ? 10.766 -16.375 -19.328 1 93.31 24 THR B O 1
ATOM 2639 N N . GLY B 1 25 ? 9.047 -16.484 -20.781 1 91.69 25 GLY B N 1
ATOM 2640 C CA . GLY B 1 25 ? 8.516 -17.672 -20.109 1 91.69 25 GLY B CA 1
ATOM 2641 C C . GLY B 1 25 ? 9.133 -18.969 -20.609 1 91.69 25 GLY B C 1
ATOM 2642 O O . GLY B 1 25 ? 10.258 -18.969 -21.109 1 91.69 25 GLY B O 1
ATOM 2643 N N . GLN B 1 26 ? 8.477 -20.031 -20.266 1 90.69 26 GLN B N 1
ATOM 2644 C CA . GLN B 1 26 ? 8.898 -21.344 -20.766 1 90.69 26 GLN B CA 1
ATOM 2645 C C . GLN B 1 26 ? 8.312 -21.625 -22.141 1 90.69 26 GLN B C 1
ATOM 2647 O O . GLN B 1 26 ? 7.281 -21.062 -22.516 1 90.69 26 GLN B O 1
ATOM 2652 N N . ARG B 1 27 ? 9.039 -22.453 -22.812 1 92.81 27 ARG B N 1
ATOM 2653 C CA . ARG B 1 27 ? 8.531 -22.844 -24.125 1 92.81 27 ARG B CA 1
ATOM 2654 C C . ARG B 1 27 ? 7.191 -23.562 -24 1 92.81 27 ARG B C 1
ATOM 2656 O O . ARG B 1 27 ? 7.047 -24.469 -23.172 1 92.81 27 ARG B O 1
ATOM 2663 N N . THR B 1 28 ? 6.242 -23.156 -24.828 1 93 28 THR B N 1
ATOM 2664 C CA . THR B 1 28 ? 4.938 -23.812 -24.812 1 93 28 THR B CA 1
ATOM 2665 C C . THR B 1 28 ? 5 -25.172 -25.5 1 93 28 THR B C 1
ATOM 2667 O O . THR B 1 28 ? 5.996 -25.5 -26.141 1 93 28 THR B O 1
ATOM 2670 N N . PRO B 1 29 ? 3.996 -25.953 -25.359 1 91.12 29 PRO B N 1
ATOM 2671 C CA . PRO B 1 29 ? 3.984 -27.25 -26.031 1 91.12 29 PRO B CA 1
ATOM 2672 C C . PRO B 1 29 ? 4.113 -27.125 -27.547 1 91.12 29 PRO B C 1
ATOM 2674 O O . PRO B 1 29 ? 4.738 -27.969 -28.188 1 91.12 29 PRO B O 1
ATOM 2677 N N . ALA B 1 30 ? 3.645 -26.047 -28.125 1 94.38 30 ALA B N 1
ATOM 2678 C CA . ALA B 1 30 ? 3.723 -25.828 -29.562 1 94.38 30 ALA B CA 1
ATOM 2679 C C . ALA B 1 30 ? 5.047 -25.172 -29.953 1 94.38 30 ALA B C 1
ATOM 2681 O O . ALA B 1 30 ? 5.297 -24.906 -31.125 1 94.38 30 ALA B O 1
ATOM 2682 N N . GLY B 1 31 ? 5.844 -24.844 -28.969 1 92.81 31 GLY B N 1
ATOM 2683 C CA . GLY B 1 31 ? 7.191 -24.375 -29.234 1 92.81 31 GLY B CA 1
ATOM 2684 C C . GLY B 1 31 ? 7.309 -22.859 -29.172 1 92.81 31 GLY B C 1
ATOM 2685 O O . GLY B 1 31 ? 8.352 -22.297 -29.531 1 92.81 31 GLY B O 1
ATOM 2686 N N . HIS B 1 32 ? 6.309 -22.188 -28.75 1 92.88 32 HIS B N 1
ATOM 2687 C CA . HIS B 1 32 ? 6.355 -20.734 -28.672 1 92.88 32 HIS B CA 1
ATOM 2688 C C . HIS B 1 32 ? 7.102 -20.266 -27.422 1 92.88 32 HIS B C 1
ATOM 2690 O O . HIS B 1 32 ? 6.973 -20.875 -26.344 1 92.88 32 HIS B O 1
ATOM 2696 N N . LEU B 1 33 ? 7.949 -19.25 -27.594 1 93.94 33 LEU B N 1
ATOM 2697 C CA . LEU B 1 33 ? 8.617 -18.562 -26.5 1 93.94 33 LEU B CA 1
ATOM 2698 C C . LEU B 1 33 ? 8.031 -17.172 -26.281 1 93.94 33 LEU B C 1
ATOM 2700 O O . LEU B 1 33 ? 8.359 -16.25 -27.016 1 93.94 33 LEU B O 1
ATOM 2704 N N . LEU B 1 34 ? 7.297 -17.047 -25.281 1 93.56 34 LEU B N 1
ATOM 2705 C CA . LEU B 1 34 ? 6.555 -15.805 -25.062 1 93.56 34 LEU B CA 1
ATOM 2706 C C . LEU B 1 34 ? 7.328 -14.867 -24.141 1 93.56 34 LEU B C 1
ATOM 2708 O O . LEU B 1 34 ? 7.973 -15.312 -23.188 1 93.56 34 LEU B O 1
ATOM 2712 N N . THR B 1 35 ? 7.219 -13.594 -24.422 1 93.75 35 THR B N 1
ATOM 2713 C CA . THR B 1 35 ? 7.848 -12.562 -23.594 1 93.75 35 THR B CA 1
ATOM 2714 C C . THR B 1 35 ? 6.812 -11.867 -22.719 1 93.75 35 THR B C 1
ATOM 2716 O O . THR B 1 35 ? 5.68 -11.633 -23.141 1 93.75 35 THR B O 1
ATOM 2719 N N . TYR B 1 36 ? 7.152 -11.609 -21.5 1 93.5 36 TYR B N 1
ATOM 2720 C CA . TYR B 1 36 ? 6.297 -10.953 -20.516 1 93.5 36 TYR B CA 1
ATOM 2721 C C . TYR B 1 36 ? 6.977 -9.719 -19.938 1 93.5 36 TYR B C 1
ATOM 2723 O O . TYR B 1 36 ? 8.18 -9.734 -19.672 1 93.5 36 TYR B O 1
ATOM 2731 N N . ARG B 1 37 ? 6.281 -8.719 -19.828 1 90.75 37 ARG B N 1
ATOM 2732 C CA . ARG B 1 37 ? 6.773 -7.551 -19.109 1 90.75 37 ARG B CA 1
ATOM 2733 C C . ARG B 1 37 ? 6.453 -7.648 -17.625 1 90.75 37 ARG B C 1
ATOM 2735 O O . ARG B 1 37 ? 5.289 -7.777 -17.234 1 90.75 37 ARG B O 1
ATOM 2742 N N . MET B 1 38 ? 7.449 -7.555 -16.812 1 89.44 38 MET B N 1
ATOM 2743 C CA . MET B 1 38 ? 7.289 -7.695 -15.375 1 89.44 38 MET B CA 1
ATOM 2744 C C . MET B 1 38 ? 7.219 -6.332 -14.695 1 89.44 38 MET B C 1
ATOM 2746 O O . MET B 1 38 ? 7.543 -5.312 -15.305 1 89.44 38 MET B O 1
ATOM 2750 N N . ASN B 1 39 ? 6.703 -6.375 -13.453 1 88.44 39 ASN B N 1
ATOM 2751 C CA . ASN B 1 39 ? 6.746 -5.18 -12.617 1 88.44 39 ASN B CA 1
ATOM 2752 C C . ASN B 1 39 ? 8.156 -4.914 -12.094 1 88.44 39 ASN B C 1
ATOM 2754 O O . ASN B 1 39 ? 8.922 -5.852 -11.859 1 88.44 39 ASN B O 1
ATOM 2758 N N . ASP B 1 40 ? 8.461 -3.652 -12.039 1 89.38 40 ASP B N 1
ATOM 2759 C CA . ASP B 1 40 ? 9.703 -3.256 -11.375 1 89.38 40 ASP B CA 1
ATOM 2760 C C . ASP B 1 40 ? 9.414 -2.57 -10.047 1 89.38 40 ASP B C 1
ATOM 2762 O O . ASP B 1 40 ? 9.375 -1.34 -9.969 1 89.38 40 ASP B O 1
ATOM 2766 N N . PRO B 1 41 ? 9.367 -3.314 -8.977 1 91.75 41 PRO B N 1
ATOM 2767 C CA . PRO B 1 41 ? 9.039 -2.721 -7.676 1 91.75 41 PRO B CA 1
ATOM 2768 C C . PRO B 1 41 ? 10.117 -1.769 -7.172 1 91.75 41 PRO B C 1
ATOM 2770 O O . PRO B 1 41 ? 9.883 -0.999 -6.234 1 91.75 41 PRO B O 1
ATOM 2773 N N . ALA B 1 42 ? 11.289 -1.813 -7.789 1 94.44 42 ALA B N 1
ATOM 2774 C CA . ALA B 1 42 ? 12.383 -0.941 -7.375 1 94.44 42 ALA B CA 1
ATOM 2775 C C . ALA B 1 42 ? 12.484 0.281 -8.281 1 94.44 42 ALA B C 1
ATOM 2777 O O . ALA B 1 42 ? 13.484 1.002 -8.25 1 94.44 42 ALA B O 1
ATOM 2778 N N . PHE B 1 43 ? 11.523 0.515 -9.031 1 93.12 43 PHE B N 1
ATOM 2779 C CA . PHE B 1 43 ? 11.539 1.58 -10.023 1 93.12 43 PHE B CA 1
ATOM 2780 C C . PHE B 1 43 ? 11.797 2.93 -9.367 1 93.12 43 PHE B C 1
ATOM 2782 O O . PHE B 1 43 ? 12.617 3.715 -9.852 1 93.12 43 PHE B O 1
ATOM 2789 N N . ILE B 1 44 ? 11.125 3.244 -8.273 1 94.88 44 ILE B N 1
ATOM 2790 C CA . ILE B 1 44 ? 11.234 4.539 -7.613 1 94.88 44 ILE B CA 1
ATOM 2791 C C . ILE B 1 44 ? 12.656 4.754 -7.121 1 94.88 44 ILE B C 1
ATOM 2793 O O . ILE B 1 44 ? 13.266 5.801 -7.379 1 94.88 44 ILE B O 1
ATOM 2797 N N . SER B 1 45 ? 13.164 3.756 -6.504 1 95.88 45 SER B N 1
ATOM 2798 C CA . SER B 1 45 ? 14.508 3.865 -5.953 1 95.88 45 SER B CA 1
ATOM 2799 C C . SER B 1 45 ? 15.555 3.984 -7.059 1 95.88 45 SER B C 1
ATOM 2801 O O . SER B 1 45 ? 16.5 4.762 -6.941 1 95.88 45 SER B O 1
ATOM 2803 N N . ARG B 1 46 ? 15.375 3.256 -8.094 1 94.19 46 ARG B N 1
ATOM 2804 C CA . ARG B 1 46 ? 16.328 3.26 -9.195 1 94.19 46 ARG B CA 1
ATOM 2805 C C . ARG B 1 46 ? 16.297 4.594 -9.938 1 94.19 46 ARG B C 1
ATOM 2807 O O . ARG B 1 46 ? 17.312 5.012 -10.508 1 94.19 46 ARG B O 1
ATOM 2814 N N . ASN B 1 47 ? 15.172 5.262 -9.953 1 94.56 47 ASN B N 1
ATOM 2815 C CA . ASN B 1 47 ? 15.023 6.523 -10.672 1 94.56 47 ASN B CA 1
ATOM 2816 C C . ASN B 1 47 ? 14.812 7.691 -9.711 1 94.56 47 ASN B C 1
ATOM 2818 O O . ASN B 1 47 ? 14.156 8.672 -10.062 1 94.56 47 ASN B O 1
ATOM 2822 N N . TRP B 1 48 ? 15.32 7.598 -8.539 1 95.56 48 TRP B N 1
ATOM 2823 C CA . TRP B 1 48 ? 15.023 8.539 -7.465 1 95.56 48 TRP B CA 1
ATOM 2824 C C . TRP B 1 48 ? 15.453 9.953 -7.844 1 95.56 48 TRP B C 1
ATOM 2826 O O . TRP B 1 48 ? 14.711 10.914 -7.621 1 95.56 48 TRP B O 1
ATOM 2836 N N . GLU B 1 49 ? 16.656 10.117 -8.461 1 94.94 49 GLU B N 1
ATOM 2837 C CA . GLU B 1 49 ? 17.156 11.438 -8.805 1 94.94 49 GLU B CA 1
ATOM 2838 C C . GLU B 1 49 ? 16.219 12.148 -9.773 1 94.94 49 GLU B C 1
ATOM 2840 O O . GLU B 1 49 ? 15.875 13.32 -9.57 1 94.94 49 GLU B O 1
ATOM 2845 N N . GLY B 1 50 ? 15.797 11.414 -10.781 1 96.06 50 GLY B N 1
ATOM 2846 C CA . GLY B 1 50 ? 14.875 11.984 -11.742 1 96.06 50 GLY B CA 1
ATOM 2847 C C . GLY B 1 50 ? 13.508 12.297 -11.148 1 96.06 50 GLY B C 1
ATOM 2848 O O . GLY B 1 50 ? 12.922 13.336 -11.438 1 96.06 50 GLY B O 1
ATOM 2849 N N . LEU B 1 51 ? 13.039 11.406 -10.312 1 95.62 51 LEU B N 1
ATOM 2850 C CA . LEU B 1 51 ? 11.734 11.594 -9.68 1 95.62 51 LEU B CA 1
ATOM 2851 C C . LEU B 1 51 ? 11.766 12.781 -8.719 1 95.62 51 LEU B C 1
ATOM 2853 O O . LEU B 1 51 ? 10.82 13.562 -8.664 1 95.62 51 LEU B O 1
ATOM 2857 N N . PHE B 1 52 ? 12.867 12.922 -8.016 1 96.25 52 PHE B N 1
ATOM 2858 C CA . PHE B 1 52 ? 13.039 14.039 -7.09 1 96.25 52 PHE B CA 1
ATOM 2859 C C . PHE B 1 52 ? 13.047 15.367 -7.84 1 96.25 52 PHE B C 1
ATOM 2861 O O . PHE B 1 52 ? 12.414 16.328 -7.406 1 96.25 52 PHE B O 1
ATOM 2868 N N . ALA B 1 53 ? 13.719 15.391 -8.906 1 97.12 53 ALA B N 1
ATOM 2869 C CA . ALA B 1 53 ? 13.758 16.594 -9.734 1 97.12 53 ALA B CA 1
ATOM 2870 C C . ALA B 1 53 ? 12.375 16.938 -10.266 1 97.12 53 ALA B C 1
ATOM 2872 O O . ALA B 1 53 ? 11.984 18.109 -10.289 1 97.12 53 ALA B O 1
ATOM 2873 N N . ALA B 1 54 ? 11.648 15.938 -10.68 1 96.94 54 ALA B N 1
ATOM 2874 C CA . ALA B 1 54 ? 10.305 16.156 -11.203 1 96.94 54 ALA B CA 1
ATOM 2875 C C . ALA B 1 54 ? 9.367 16.656 -10.109 1 96.94 54 ALA B C 1
ATOM 2877 O O . ALA B 1 54 ? 8.539 17.547 -10.352 1 96.94 54 ALA B O 1
ATOM 2878 N N . MET B 1 55 ? 9.484 16.109 -8.914 1 96.06 55 MET B N 1
ATOM 2879 C CA . MET B 1 55 ? 8.656 16.547 -7.801 1 96.06 55 MET B CA 1
ATOM 2880 C C . MET B 1 55 ? 8.992 17.984 -7.402 1 96.06 55 MET B C 1
ATOM 2882 O O . MET B 1 55 ? 8.102 18.75 -7.035 1 96.06 55 MET B O 1
ATOM 2886 N N . ASN B 1 56 ? 10.305 18.25 -7.461 1 97.19 56 ASN B N 1
ATOM 2887 C CA . ASN B 1 56 ? 10.742 19.609 -7.18 1 97.19 56 ASN B CA 1
ATOM 2888 C C . ASN B 1 56 ? 10.109 20.609 -8.148 1 97.19 56 ASN B C 1
ATOM 2890 O O . ASN B 1 56 ? 9.578 21.641 -7.723 1 97.19 56 ASN B O 1
ATOM 2894 N N . LEU B 1 57 ? 10.148 20.297 -9.359 1 97.62 57 LEU B N 1
ATOM 2895 C CA . LEU B 1 57 ? 9.562 21.156 -10.367 1 97.62 57 LEU B CA 1
ATOM 2896 C C . LEU B 1 57 ? 8.055 21.281 -10.18 1 97.62 57 LEU B C 1
ATOM 2898 O O . LEU B 1 57 ? 7.488 22.375 -10.289 1 97.62 57 LEU B O 1
ATOM 2902 N N . ALA B 1 58 ? 7.445 20.188 -9.891 1 97 58 ALA B N 1
ATOM 2903 C CA . ALA B 1 58 ? 6 20.188 -9.672 1 97 58 ALA B CA 1
ATOM 2904 C C . ALA B 1 58 ? 5.633 21.047 -8.461 1 97 58 ALA B C 1
ATOM 2906 O O . ALA B 1 58 ? 4.633 21.766 -8.484 1 97 58 ALA B O 1
ATOM 2907 N N . GLY B 1 59 ? 6.449 20.922 -7.406 1 96.81 59 GLY B N 1
ATOM 2908 C CA . GLY B 1 59 ? 6.207 21.734 -6.223 1 96.81 59 GLY B CA 1
ATOM 2909 C C . GLY B 1 59 ? 6.324 23.219 -6.484 1 96.81 59 GLY B C 1
ATOM 2910 O O . GLY B 1 59 ? 5.484 24 -6.031 1 96.81 59 GLY B O 1
ATOM 2911 N N . PHE B 1 60 ? 7.336 23.578 -7.234 1 97.75 60 PHE B N 1
ATOM 2912 C CA . PHE B 1 60 ? 7.523 24.969 -7.586 1 97.75 60 PHE B CA 1
ATOM 2913 C C . PHE B 1 60 ? 6.383 25.469 -8.469 1 97.75 60 PHE B C 1
ATOM 2915 O O . PHE B 1 60 ? 5.871 26.578 -8.273 1 97.75 60 PHE B O 1
ATOM 2922 N N . LEU B 1 61 ? 5.988 24.656 -9.406 1 97.44 61 LEU B N 1
ATOM 2923 C CA . LEU B 1 61 ? 4.926 25.047 -10.328 1 97.44 61 LEU B CA 1
ATOM 2924 C C . LEU B 1 61 ? 3.598 25.203 -9.594 1 97.44 61 LEU B C 1
ATOM 2926 O O . LEU B 1 61 ? 2.838 26.125 -9.875 1 97.44 61 LEU B O 1
ATOM 2930 N N . LEU B 1 62 ? 3.342 24.312 -8.711 1 96.75 62 LEU B N 1
ATOM 2931 C CA . LEU B 1 62 ? 2.105 24.391 -7.941 1 96.75 62 LEU B CA 1
ATOM 2932 C C . LEU B 1 62 ? 2.088 25.641 -7.066 1 96.75 62 LEU B C 1
ATOM 2934 O O . LEU B 1 62 ? 1.04 26.266 -6.887 1 96.75 62 LEU B O 1
ATOM 2938 N N . SER B 1 63 ? 3.221 25.938 -6.512 1 97.94 63 SER B N 1
ATOM 2939 C CA . SER B 1 63 ? 3.332 27.141 -5.695 1 97.94 63 SER B CA 1
ATOM 2940 C C . SER B 1 63 ? 3.096 28.406 -6.527 1 97.94 63 SER B C 1
ATOM 2942 O O . SER B 1 63 ? 2.432 29.328 -6.078 1 97.94 63 SER B O 1
ATOM 2944 N N . LEU B 1 64 ? 3.629 28.375 -7.695 1 98 64 LEU B N 1
ATOM 2945 C CA . LEU B 1 64 ? 3.451 29.516 -8.594 1 98 64 LEU B CA 1
ATOM 2946 C C . LEU B 1 64 ? 1.991 29.641 -9.016 1 98 64 LEU B C 1
ATOM 2948 O O . LEU B 1 64 ? 1.458 30.766 -9.062 1 98 64 LEU B O 1
ATOM 2952 N N . LEU B 1 65 ? 1.388 28.578 -9.297 1 97.31 65 LEU B N 1
ATOM 2953 C CA . LEU B 1 65 ? -0.019 28.594 -9.68 1 97.31 65 LEU B CA 1
ATOM 2954 C C . LEU B 1 65 ? -0.892 29.094 -8.539 1 97.31 65 LEU B C 1
ATOM 2956 O O . LEU B 1 65 ? -1.851 29.844 -8.766 1 97.31 65 LEU B O 1
ATOM 2960 N N . ALA B 1 66 ? -0.536 28.672 -7.352 1 97.62 66 ALA B N 1
ATOM 2961 C CA . ALA B 1 66 ? -1.284 29.141 -6.188 1 97.62 66 ALA B CA 1
ATOM 2962 C C . ALA B 1 66 ? -1.136 30.656 -6.008 1 97.62 66 ALA B C 1
ATOM 2964 O O . ALA B 1 66 ? -2.102 31.344 -5.676 1 97.62 66 ALA B O 1
ATOM 2965 N N . TYR B 1 67 ? 0.069 31.094 -6.199 1 98.06 67 TYR B N 1
ATOM 2966 C CA . TYR B 1 67 ? 0.361 32.531 -6.086 1 98.06 67 TYR B CA 1
ATOM 2967 C C . TYR B 1 67 ? -0.421 33.312 -7.117 1 98.06 67 TYR B C 1
ATOM 2969 O O . TYR B 1 67 ? -1.058 34.312 -6.781 1 98.06 67 TYR B O 1
ATOM 2977 N N . LEU B 1 68 ? -0.457 32.906 -8.328 1 97.62 68 LEU B N 1
ATOM 2978 C CA . LEU B 1 68 ? -1.146 33.594 -9.414 1 97.62 68 LEU B CA 1
ATOM 2979 C C . LEU B 1 68 ? -2.658 33.5 -9.242 1 97.62 68 LEU B C 1
ATOM 2981 O O . LEU B 1 68 ? -3.375 34.469 -9.508 1 97.62 68 LEU B O 1
ATOM 2985 N N . LYS B 1 69 ? -3.066 32.375 -8.805 1 97.62 69 LYS B N 1
ATOM 2986 C CA . LYS B 1 69 ? -4.496 32.188 -8.594 1 97.62 69 LYS B CA 1
ATOM 2987 C C . LYS B 1 69 ? -5.043 33.156 -7.551 1 97.62 69 LYS B C 1
ATOM 2989 O O . LYS B 1 69 ? -6.176 33.625 -7.664 1 97.62 69 LYS B O 1
ATOM 2994 N N . ALA B 1 70 ? -4.297 33.438 -6.605 1 97.62 70 ALA B N 1
ATOM 2995 C CA . ALA B 1 70 ? -4.719 34.344 -5.535 1 97.62 70 ALA B CA 1
ATOM 2996 C C . ALA B 1 70 ? -5.031 35.719 -6.078 1 97.62 70 ALA B C 1
ATOM 2998 O O . ALA B 1 70 ? -5.887 36.438 -5.539 1 97.62 70 ALA B O 1
ATOM 2999 N N . TYR B 1 71 ? -4.391 36.125 -7.125 1 96.75 71 TYR B N 1
ATOM 3000 C CA . TYR B 1 71 ? -4.586 37.438 -7.723 1 96.75 71 TYR B CA 1
ATOM 3001 C C . TYR B 1 71 ? -5.668 37.406 -8.797 1 96.75 71 TYR B C 1
ATOM 3003 O O . TYR B 1 71 ? -6.473 38.344 -8.914 1 96.75 71 TYR B O 1
ATOM 3011 N N . LEU B 1 72 ? -5.695 36.344 -9.523 1 96.81 72 LEU B N 1
ATOM 3012 C CA . LEU B 1 72 ? -6.496 36.312 -10.742 1 96.81 72 LEU B CA 1
ATOM 3013 C C . LEU B 1 72 ? -7.871 35.719 -10.469 1 96.81 72 LEU B C 1
ATOM 3015 O O . LEU B 1 72 ? -8.875 36.188 -11.023 1 96.81 72 LEU B O 1
ATOM 3019 N N . MET B 1 73 ? -7.918 34.594 -9.719 1 96.31 73 MET B N 1
ATOM 3020 C CA . MET B 1 73 ? -9.172 33.875 -9.484 1 96.31 73 MET B CA 1
ATOM 3021 C C . MET B 1 73 ? -9.234 33.375 -8.055 1 96.31 73 MET B C 1
ATOM 3023 O O . MET B 1 73 ? -9.375 32.156 -7.832 1 96.31 73 MET B O 1
ATOM 3027 N N . PRO B 1 74 ? -9.234 34.281 -7.145 1 96.38 74 PRO B N 1
ATOM 3028 C CA . PRO B 1 74 ? -9.312 33.812 -5.754 1 96.38 74 PRO B CA 1
ATOM 3029 C C . PRO B 1 74 ? -10.633 33.125 -5.43 1 96.38 74 PRO B C 1
ATOM 3031 O O . PRO B 1 74 ? -11.688 33.531 -5.93 1 96.38 74 PRO B O 1
ATOM 3034 N N . THR B 1 75 ? -10.625 32.062 -4.668 1 96.12 75 THR B N 1
ATOM 3035 C CA . THR B 1 75 ? -11.828 31.344 -4.25 1 96.12 75 THR B CA 1
ATOM 3036 C C . THR B 1 75 ? -12.641 32.188 -3.27 1 96.12 75 THR B C 1
ATOM 3038 O O . THR B 1 75 ? -13.852 32.344 -3.424 1 96.12 75 THR B O 1
ATOM 3041 N N . HIS B 1 76 ? -11.938 32.688 -2.262 1 95.69 76 HIS B N 1
ATOM 3042 C CA . HIS B 1 76 ? -12.508 33.594 -1.265 1 95.69 76 HIS B CA 1
ATOM 3043 C C . HIS B 1 76 ? -11.656 34.844 -1.108 1 95.69 76 HIS B C 1
ATOM 3045 O O . HIS B 1 76 ? -10.789 34.906 -0.236 1 95.69 76 HIS B O 1
ATOM 3051 N N . PRO B 1 77 ? -11.984 35.844 -1.847 1 96.31 77 PRO B N 1
ATOM 3052 C CA . PRO B 1 77 ? -11.18 37.062 -1.842 1 96.31 77 PRO B CA 1
ATOM 3053 C C . PRO B 1 77 ? -11.039 37.688 -0.449 1 96.31 77 PRO B C 1
ATOM 3055 O O . PRO B 1 77 ? -10.008 38.281 -0.132 1 96.31 77 PRO B O 1
ATOM 3058 N N . GLU B 1 78 ? -12.008 37.438 0.371 1 96.12 78 GLU B N 1
ATOM 3059 C CA . GLU B 1 78 ? -12.008 38.062 1.699 1 96.12 78 GLU B CA 1
ATOM 3060 C C . GLU B 1 78 ? -11.055 37.312 2.641 1 96.12 78 GLU B C 1
ATOM 3062 O O . GLU B 1 78 ? -10.695 37.844 3.699 1 96.12 78 GLU B O 1
ATOM 3067 N N . ASP B 1 79 ? -10.594 36.156 2.238 1 96.12 79 ASP B N 1
ATOM 3068 C CA . ASP B 1 79 ? -9.703 35.375 3.088 1 96.12 79 ASP B CA 1
ATOM 3069 C C . ASP B 1 79 ? -8.258 35.5 2.627 1 96.12 79 ASP B C 1
ATOM 3071 O O . ASP B 1 79 ? -7.363 34.875 3.195 1 96.12 79 ASP B O 1
ATOM 3075 N N . ARG B 1 80 ? -8.031 36.344 1.588 1 96.81 80 ARG B N 1
ATOM 3076 C CA . ARG B 1 80 ? -6.664 36.562 1.131 1 96.81 80 ARG B CA 1
ATOM 3077 C C . ARG B 1 80 ? -5.875 37.375 2.137 1 96.81 80 ARG B C 1
ATOM 3079 O O . ARG B 1 80 ? -6.414 38.312 2.75 1 96.81 80 ARG B O 1
ATOM 3086 N N . LYS B 1 81 ? -4.652 37.031 2.301 1 95.94 81 LYS B N 1
ATOM 3087 C CA . LYS B 1 81 ? -3.738 37.781 3.148 1 95.94 81 LYS B CA 1
ATOM 3088 C C . LYS B 1 81 ? -2.496 38.219 2.371 1 95.94 81 LYS B C 1
ATOM 3090 O O . LYS B 1 81 ? -1.76 37.375 1.855 1 95.94 81 LYS B O 1
ATOM 3095 N N . PHE B 1 82 ? -2.34 39.5 2.326 1 96.5 82 PHE B N 1
ATOM 3096 C CA . PHE B 1 82 ? -1.176 40.094 1.664 1 96.5 82 PHE B CA 1
ATOM 3097 C C . PHE B 1 82 ? -0.213 40.688 2.686 1 96.5 82 PHE B C 1
ATOM 3099 O O . PHE B 1 82 ? -0.598 41.531 3.486 1 96.5 82 PHE B O 1
ATOM 3106 N N . SER B 1 83 ? 0.982 40.25 2.699 1 94.88 83 SER B N 1
ATOM 3107 C CA . SER B 1 83 ? 1.981 40.75 3.65 1 94.88 83 SER B CA 1
ATOM 3108 C C . SER B 1 83 ? 2.684 42 3.135 1 94.88 83 SER B C 1
ATOM 3110 O O . SER B 1 83 ? 3.305 42.719 3.908 1 94.88 83 SER B O 1
ATOM 3112 N N . GLY B 1 84 ? 2.682 42.281 1.858 1 95.31 84 GLY B N 1
ATOM 3113 C CA . GLY B 1 84 ? 3.402 43.375 1.236 1 95.31 84 GLY B CA 1
ATOM 3114 C C . GLY B 1 84 ? 4.73 42.938 0.641 1 95.31 84 GLY B C 1
ATOM 3115 O O . GLY B 1 84 ? 5.359 43.719 -0.093 1 95.31 84 GLY B O 1
ATOM 3116 N N . CYS B 1 85 ? 5.125 41.75 1.001 1 97.06 85 CYS B N 1
ATOM 3117 C CA . CYS B 1 85 ? 6.348 41.188 0.446 1 97.06 85 CYS B CA 1
ATOM 3118 C C . CYS B 1 85 ? 6.027 40 -0.471 1 97.06 85 CYS B C 1
ATOM 3120 O O . CYS B 1 85 ? 5.523 38.969 -0.016 1 97.06 85 CYS B O 1
ATOM 3122 N N . ALA B 1 86 ? 6.387 40.156 -1.694 1 96.12 86 ALA B N 1
ATOM 3123 C CA . ALA B 1 86 ? 6.043 39.156 -2.701 1 96.12 86 ALA B CA 1
ATOM 3124 C C . ALA B 1 86 ? 6.668 37.812 -2.371 1 96.12 86 ALA B C 1
ATOM 3126 O O . ALA B 1 86 ? 6.043 36.75 -2.574 1 96.12 86 ALA B O 1
ATOM 3127 N N . LEU B 1 87 ? 7.824 37.812 -1.903 1 96.75 87 LEU B N 1
ATOM 3128 C CA . LEU B 1 87 ? 8.531 36.594 -1.593 1 96.75 87 LEU B CA 1
ATOM 3129 C C . LEU B 1 87 ? 7.867 35.875 -0.426 1 96.75 87 LEU B C 1
ATOM 3131 O O . LEU B 1 87 ? 7.77 34.625 -0.427 1 96.75 87 LEU B O 1
ATOM 3135 N N . TYR B 1 88 ? 7.535 36.562 0.521 1 96.88 88 TYR B N 1
ATOM 3136 C CA . TYR B 1 88 ? 6.855 35.969 1.667 1 96.88 88 TYR B CA 1
ATOM 3137 C C . TYR B 1 88 ? 5.484 35.438 1.271 1 96.88 88 TYR B C 1
ATOM 3139 O O . TYR B 1 88 ? 5.074 34.344 1.72 1 96.88 88 TYR B O 1
ATOM 3147 N N . ASP B 1 89 ? 4.805 36.219 0.474 1 97.88 89 ASP B N 1
ATOM 3148 C CA . ASP B 1 89 ? 3.49 35.812 0.001 1 97.88 89 ASP B CA 1
ATOM 3149 C C . ASP B 1 89 ? 3.594 34.531 -0.845 1 97.88 89 ASP B C 1
ATOM 3151 O O . ASP B 1 89 ? 2.705 33.688 -0.807 1 97.88 89 ASP B O 1
ATOM 3155 N N . PHE B 1 90 ? 4.633 34.438 -1.596 1 98.06 90 PHE B N 1
ATOM 3156 C CA . PHE B 1 90 ? 4.883 33.25 -2.363 1 98.06 90 PHE B CA 1
ATOM 3157 C C . PHE B 1 90 ? 5.188 32.062 -1.437 1 98.06 90 PHE B C 1
ATOM 3159 O O . PHE B 1 90 ? 4.707 30.953 -1.656 1 98.06 90 PHE B O 1
ATOM 3166 N N . TYR B 1 91 ? 5.953 32.281 -0.486 1 97.69 91 TYR B N 1
ATOM 3167 C CA . TY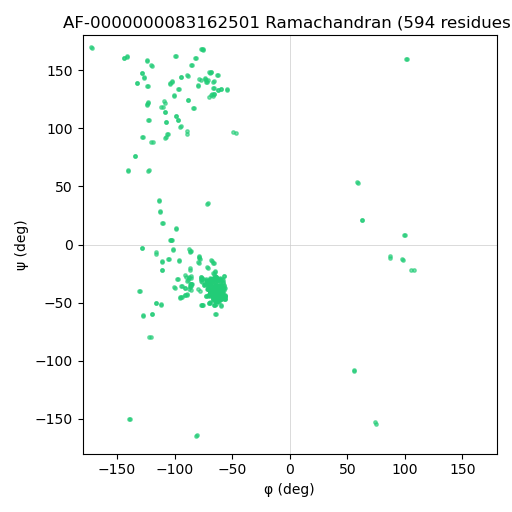R B 1 91 ? 6.406 31.25 0.428 1 97.69 91 TYR B CA 1
ATOM 3168 C C . TYR B 1 91 ? 5.27 30.766 1.319 1 97.69 91 TYR B C 1
ATOM 3170 O O . TYR B 1 91 ? 4.973 29.578 1.369 1 97.69 91 TYR B O 1
ATOM 3178 N N . MET B 1 92 ? 4.547 31.688 1.955 1 96.06 92 MET B N 1
ATOM 3179 C CA . MET B 1 92 ? 3.525 31.344 2.936 1 96.06 92 MET B CA 1
ATOM 3180 C C . MET B 1 92 ? 2.164 31.172 2.266 1 96.06 92 MET B C 1
ATOM 3182 O O . MET B 1 92 ? 1.308 30.438 2.764 1 96.06 92 MET B O 1
ATOM 3186 N N . GLY B 1 93 ? 1.962 31.828 1.194 1 97.62 93 GLY B N 1
ATOM 3187 C CA . GLY B 1 93 ? 0.687 31.766 0.497 1 97.62 93 GLY B CA 1
ATOM 3188 C C . GLY B 1 93 ? -0.201 32.969 0.755 1 97.62 93 GLY B C 1
ATOM 3189 O O . GLY B 1 93 ? -0.018 33.688 1.745 1 97.62 93 GLY B O 1
ATOM 3190 N N . ILE B 1 94 ? -1.133 33.188 -0.107 1 98.19 94 ILE B N 1
ATOM 3191 C CA . ILE B 1 94 ? -2.061 34.312 -0.023 1 98.19 94 ILE B CA 1
ATOM 3192 C C . ILE B 1 94 ? -3.467 33.781 0.272 1 98.19 94 ILE B C 1
ATOM 3194 O O . ILE B 1 94 ? -4.105 34.219 1.234 1 98.19 94 ILE B O 1
ATOM 3198 N N . GLU B 1 95 ? -3.879 32.844 -0.504 1 97.88 95 GLU B N 1
ATOM 3199 C CA . GLU B 1 95 ? -5.199 32.281 -0.265 1 97.88 95 GLU B CA 1
ATOM 3200 C C . GLU B 1 95 ? -5.168 31.281 0.896 1 97.88 95 GLU B C 1
ATOM 3202 O O . GLU B 1 95 ? -4.203 30.531 1.049 1 97.88 95 GLU B O 1
ATOM 3207 N N . LEU B 1 96 ? -6.203 31.312 1.652 1 96.81 96 LEU B N 1
ATOM 3208 C CA . LEU B 1 96 ? -6.289 30.375 2.768 1 96.81 96 LEU B CA 1
ATOM 3209 C C . LEU B 1 96 ? -6.629 28.969 2.277 1 96.81 96 LEU B C 1
ATOM 3211 O O . LEU B 1 96 ? -5.949 28 2.629 1 96.81 96 LEU B O 1
ATOM 3215 N N . ASN B 1 97 ? -7.676 28.844 1.488 1 95.62 97 ASN B N 1
ATOM 3216 C CA . ASN B 1 97 ? -8.117 27.562 0.937 1 95.62 97 ASN B CA 1
ATOM 3217 C C . ASN B 1 97 ? -8.445 27.672 -0.55 1 95.62 97 ASN B C 1
ATOM 3219 O O . ASN B 1 97 ? -9.609 27.656 -0.939 1 95.62 97 ASN B O 1
ATOM 3223 N N . PRO B 1 98 ? -7.398 27.719 -1.362 1 96.81 98 PRO B N 1
ATOM 3224 C CA . PRO B 1 98 ? -7.672 27.781 -2.799 1 96.81 98 PRO B CA 1
ATOM 3225 C C . PRO B 1 98 ? -8.344 26.516 -3.324 1 96.81 98 PRO B C 1
ATOM 3227 O O . PRO B 1 98 ? -7.859 25.406 -3.078 1 96.81 98 PRO B O 1
ATOM 3230 N N . ARG B 1 99 ? -9.398 26.688 -4.027 1 96.06 99 ARG B N 1
ATOM 3231 C CA . ARG B 1 99 ? -10.18 25.578 -4.551 1 96.06 99 ARG B CA 1
ATOM 3232 C C . ARG B 1 99 ? -10.383 25.703 -6.055 1 96.06 99 ARG B C 1
ATOM 3234 O O . ARG B 1 99 ? -10.352 26.812 -6.594 1 96.06 99 ARG B O 1
ATOM 3241 N N . ILE B 1 100 ? -10.359 24.594 -6.703 1 93.5 100 ILE B N 1
ATOM 3242 C CA . ILE B 1 100 ? -10.836 24.5 -8.078 1 93.5 100 ILE B CA 1
ATOM 3243 C C . ILE B 1 100 ? -12.273 24 -8.102 1 93.5 100 ILE B C 1
ATOM 3245 O O . ILE B 1 100 ? -12.547 22.859 -7.762 1 93.5 100 ILE B O 1
ATOM 3249 N N . GLY B 1 101 ? -13.125 24.891 -8.398 1 87.75 101 GLY B N 1
ATOM 3250 C CA . GLY B 1 101 ? -14.539 24.547 -8.234 1 87.75 101 GLY B CA 1
ATOM 3251 C C . GLY B 1 101 ? -14.984 24.531 -6.785 1 87.75 101 GLY B C 1
ATOM 3252 O O . GLY B 1 101 ? -14.406 25.234 -5.949 1 87.75 101 GLY B O 1
ATOM 3253 N N . ASP B 1 102 ? -16.031 23.766 -6.438 1 83.25 102 ASP B N 1
ATOM 3254 C CA . ASP B 1 102 ? -16.594 23.812 -5.094 1 83.25 102 ASP B CA 1
ATOM 3255 C C . ASP B 1 102 ? -16.031 22.703 -4.211 1 83.25 102 ASP B C 1
ATOM 3257 O O . ASP B 1 102 ? -16.094 22.781 -2.982 1 83.25 102 ASP B O 1
ATOM 3261 N N . ASN B 1 103 ? -15.375 21.75 -4.883 1 84.69 103 ASN B N 1
ATOM 3262 C CA . ASN B 1 103 ? -15.117 20.594 -4.043 1 84.69 103 ASN B CA 1
ATOM 3263 C C . ASN B 1 103 ? -13.648 20.188 -4.082 1 84.69 103 ASN B C 1
ATOM 3265 O O . ASN B 1 103 ? -13.227 19.297 -3.34 1 84.69 103 ASN B O 1
ATOM 3269 N N . PHE B 1 104 ? -12.828 20.844 -4.875 1 93.94 104 PHE B N 1
ATOM 3270 C CA . PHE B 1 104 ? -11.422 20.438 -4.961 1 93.94 104 PHE B CA 1
ATOM 3271 C C . PHE B 1 104 ? -10.531 21.438 -4.219 1 93.94 104 PHE B C 1
ATOM 3273 O O . PHE B 1 104 ? -10.117 22.453 -4.789 1 93.94 104 PHE B O 1
ATOM 3280 N N . ASP B 1 105 ? -10.258 21.141 -3.043 1 95.69 105 ASP B N 1
ATOM 3281 C CA . ASP B 1 105 ? -9.367 21.953 -2.221 1 95.69 105 ASP B CA 1
ATOM 3282 C C . ASP B 1 105 ? -7.906 21.609 -2.484 1 95.69 105 ASP B C 1
ATOM 3284 O O . ASP B 1 105 ? -7.465 20.5 -2.225 1 95.69 105 ASP B O 1
ATOM 3288 N N . LEU B 1 106 ? -7.203 22.547 -2.947 1 95.62 106 LEU B N 1
ATOM 3289 C CA . LEU B 1 106 ? -5.812 22.312 -3.326 1 95.62 106 LEU B CA 1
ATOM 3290 C C . LEU B 1 106 ? -4.965 22 -2.102 1 95.62 106 LEU B C 1
ATOM 3292 O O . LEU B 1 106 ? -4.027 21.188 -2.182 1 95.62 106 LEU B O 1
ATOM 3296 N N . LYS B 1 107 ? -5.254 22.625 -1.062 1 95.38 107 LYS B N 1
ATOM 3297 C CA . LYS B 1 107 ? -4.477 22.438 0.161 1 95.38 107 LYS B CA 1
ATOM 3298 C C . LYS B 1 107 ? -4.645 21.016 0.705 1 95.38 107 LYS B C 1
ATOM 3300 O O . LYS B 1 107 ? -3.654 20.328 0.974 1 95.38 107 LYS B O 1
ATOM 3305 N N . LEU B 1 108 ? -5.867 20.562 0.879 1 94.81 108 LEU B N 1
ATOM 3306 C CA . LEU B 1 108 ? -6.098 19.219 1.376 1 94.81 108 LEU B CA 1
ATOM 3307 C C . LEU B 1 108 ? -5.562 18.172 0.395 1 94.81 108 LEU B C 1
ATOM 3309 O O . LEU B 1 108 ? -5.012 17.156 0.805 1 94.81 108 LEU B O 1
ATOM 3313 N N . TYR B 1 109 ? -5.727 18.422 -0.811 1 95.81 109 TYR B N 1
ATOM 3314 C CA . TYR B 1 109 ? -5.23 17.516 -1.841 1 95.81 109 TYR B CA 1
ATOM 3315 C C . TYR B 1 109 ? -3.721 17.344 -1.739 1 95.81 109 TYR B C 1
ATOM 3317 O O . TYR B 1 109 ? -3.219 16.219 -1.685 1 95.81 109 TYR B O 1
ATOM 3325 N N . THR B 1 110 ? -3.027 18.391 -1.724 1 95.94 110 THR B N 1
ATOM 3326 C CA . THR B 1 110 ? -1.57 18.375 -1.754 1 95.94 110 THR B CA 1
ATOM 3327 C C . THR B 1 110 ? -1.012 17.859 -0.429 1 95.94 110 THR B C 1
ATOM 3329 O O . THR B 1 110 ? -0.039 17.109 -0.41 1 95.94 110 THR B O 1
ATOM 3332 N N . ASN B 1 111 ? -1.634 18.234 0.65 1 93.75 111 ASN B N 1
ATOM 3333 C CA . ASN B 1 111 ? -1.125 17.891 1.972 1 93.75 111 ASN B CA 1
ATOM 3334 C C . ASN B 1 111 ? -1.436 16.438 2.326 1 93.75 111 ASN B C 1
ATOM 3336 O O . ASN B 1 111 ? -0.679 15.797 3.061 1 93.75 111 ASN B O 1
ATOM 3340 N N . GLY B 1 112 ? -2.479 15.969 1.764 1 91.62 112 GLY B N 1
ATOM 3341 C CA . GLY B 1 112 ? -2.963 14.719 2.32 1 91.62 112 GLY B CA 1
ATOM 3342 C C . GLY B 1 112 ? -2.895 13.562 1.337 1 91.62 112 GLY B C 1
ATOM 3343 O O . GLY B 1 112 ? -3.129 12.414 1.708 1 91.62 112 GLY B O 1
ATOM 3344 N N . ARG B 1 113 ? -2.582 13.805 0.103 1 93.88 113 ARG B N 1
ATOM 3345 C CA . ARG B 1 113 ? -2.748 12.695 -0.832 1 93.88 113 ARG B CA 1
ATOM 3346 C C . ARG B 1 113 ? -1.428 12.344 -1.507 1 93.88 113 ARG B C 1
ATOM 3348 O O . ARG B 1 113 ? -0.63 11.578 -0.962 1 93.88 113 ARG B O 1
ATOM 3355 N N . PRO B 1 114 ? -0.963 13.031 -2.494 1 93.44 114 PRO B N 1
ATOM 3356 C CA . PRO B 1 114 ? 0.169 12.531 -3.277 1 93.44 114 PRO B CA 1
ATOM 3357 C C . PRO B 1 114 ? 1.442 12.383 -2.445 1 93.44 114 PRO B C 1
ATOM 3359 O O . PRO B 1 114 ? 2.164 11.391 -2.588 1 93.44 114 PRO B O 1
ATOM 3362 N N . GLY B 1 115 ? 1.716 13.375 -1.656 1 91.62 115 GLY B N 1
ATOM 3363 C CA . GLY B 1 115 ? 2.955 13.336 -0.896 1 91.62 115 GLY B CA 1
ATOM 3364 C C . GLY B 1 115 ? 2.953 12.273 0.189 1 91.62 115 GLY B C 1
ATOM 3365 O O . GLY B 1 115 ? 3.93 11.539 0.349 1 91.62 115 GLY B O 1
ATOM 3366 N N . LEU B 1 116 ? 1.873 12.172 0.88 1 92.5 116 LEU B N 1
ATOM 3367 C CA . LEU B 1 116 ? 1.778 11.234 1.994 1 92.5 116 LEU B CA 1
ATOM 3368 C C . LEU B 1 116 ? 1.733 9.797 1.491 1 92.5 116 LEU B C 1
ATOM 3370 O O . LEU B 1 116 ? 2.387 8.914 2.057 1 92.5 116 LEU B O 1
ATOM 3374 N N . ILE B 1 117 ? 1.079 9.547 0.452 1 92.69 117 ILE B N 1
ATOM 3375 C CA . ILE B 1 117 ? 0.973 8.195 -0.092 1 92.69 117 ILE B CA 1
ATOM 3376 C C . ILE B 1 117 ? 2.297 7.797 -0.737 1 92.69 117 ILE B C 1
ATOM 3378 O O . ILE B 1 117 ? 2.711 6.637 -0.648 1 92.69 117 ILE B O 1
ATOM 3382 N N . ALA B 1 118 ? 2.926 8.75 -1.285 1 93.75 118 ALA B N 1
ATOM 3383 C CA . ALA B 1 118 ? 4.219 8.469 -1.908 1 93.75 118 ALA B CA 1
ATOM 3384 C C . ALA B 1 118 ? 5.242 8.031 -0.869 1 93.75 118 ALA B C 1
ATOM 3386 O O . ALA B 1 118 ? 6.184 7.297 -1.188 1 93.75 118 ALA B O 1
ATOM 3387 N N . TRP B 1 119 ? 4.98 8.43 0.353 1 93.19 119 TRP B N 1
ATOM 3388 C CA . TRP B 1 119 ? 5.859 8.055 1.452 1 93.19 119 TRP B CA 1
ATOM 3389 C C . TRP B 1 119 ? 6.004 6.535 1.535 1 93.19 119 TRP B C 1
ATOM 3391 O O . TRP B 1 119 ? 7.121 6.012 1.531 1 93.19 119 TRP B O 1
ATOM 3401 N N . THR B 1 120 ? 5.004 5.793 1.48 1 92.44 120 THR B N 1
ATOM 3402 C CA . THR B 1 120 ? 5.02 4.344 1.632 1 92.44 120 THR B CA 1
ATOM 3403 C C . THR B 1 120 ? 5.52 3.67 0.355 1 92.44 120 THR B C 1
ATOM 3405 O O . THR B 1 120 ? 6.168 2.625 0.411 1 92.44 120 THR B O 1
ATOM 3408 N N . LEU B 1 121 ? 5.262 4.324 -0.744 1 94.69 121 LEU B N 1
ATOM 3409 C CA . LEU B 1 121 ? 5.727 3.76 -2.006 1 94.69 121 LEU B CA 1
ATOM 3410 C C . LEU B 1 121 ? 7.246 3.814 -2.098 1 94.69 121 LEU B C 1
ATOM 3412 O O . LEU B 1 121 ? 7.875 2.875 -2.588 1 94.69 121 LEU B O 1
ATOM 3416 N N . VAL B 1 122 ? 7.766 4.941 -1.643 1 97.25 122 VAL B N 1
ATOM 3417 C CA . VAL B 1 122 ? 9.219 5.082 -1.629 1 97.25 122 VAL B CA 1
ATOM 3418 C C . VAL B 1 122 ? 9.836 4.02 -0.72 1 97.25 122 VAL B C 1
ATOM 3420 O O . VAL B 1 122 ? 10.836 3.393 -1.076 1 97.25 122 VAL B O 1
ATOM 3423 N N . ASP B 1 123 ? 9.195 3.77 0.378 1 97.5 123 ASP B N 1
ATOM 3424 C CA . ASP B 1 123 ? 9.68 2.773 1.327 1 97.5 123 ASP B CA 1
ATOM 3425 C C . ASP B 1 123 ? 9.664 1.376 0.71 1 97.5 123 ASP B C 1
ATOM 3427 O O . ASP B 1 123 ? 10.672 0.664 0.757 1 97.5 123 ASP B O 1
ATOM 3431 N N . LEU B 1 124 ? 8.594 1.026 0.104 1 95.88 124 LEU B N 1
ATOM 3432 C CA . LEU B 1 124 ? 8.453 -0.305 -0.475 1 95.88 124 LEU B CA 1
ATOM 3433 C C . LEU B 1 124 ? 9.43 -0.504 -1.629 1 95.88 124 LEU B C 1
ATOM 3435 O O . LEU B 1 124 ? 9.984 -1.59 -1.793 1 95.88 124 LEU B O 1
ATOM 3439 N N . SER B 1 125 ? 9.586 0.526 -2.377 1 96.75 125 SER B N 1
ATOM 3440 C CA . SER B 1 125 ? 10.531 0.452 -3.486 1 96.75 125 SER B CA 1
ATOM 3441 C C . SER B 1 125 ? 11.961 0.229 -2.984 1 96.75 125 SER B C 1
ATOM 3443 O O . SER B 1 125 ? 12.734 -0.497 -3.607 1 96.75 125 SER B O 1
ATOM 3445 N N . ASN B 1 126 ? 12.273 0.831 -1.87 1 97.75 126 ASN B N 1
ATOM 3446 C CA . ASN B 1 126 ? 13.617 0.663 -1.328 1 97.75 126 ASN B CA 1
ATOM 3447 C C . ASN B 1 126 ? 13.812 -0.733 -0.745 1 97.75 126 ASN B C 1
ATOM 3449 O O . ASN B 1 126 ? 14.93 -1.264 -0.758 1 97.75 126 ASN B O 1
ATOM 3453 N N . ILE B 1 127 ? 12.773 -1.339 -0.246 1 95.81 127 ILE B N 1
ATOM 3454 C CA . ILE B 1 127 ? 12.867 -2.73 0.183 1 95.81 127 ILE B CA 1
ATOM 3455 C C . ILE B 1 127 ? 13.211 -3.617 -1.012 1 95.81 127 ILE B C 1
ATOM 3457 O O . ILE B 1 127 ? 14.109 -4.457 -0.93 1 95.81 127 ILE B O 1
ATOM 3461 N N . ALA B 1 128 ? 12.492 -3.365 -2.086 1 94.31 128 ALA B N 1
ATOM 3462 C CA . ALA B 1 128 ? 12.742 -4.148 -3.295 1 94.31 128 ALA B CA 1
ATOM 3463 C C . ALA B 1 128 ? 14.148 -3.898 -3.834 1 94.31 128 ALA B C 1
ATOM 3465 O O . ALA B 1 128 ? 14.844 -4.84 -4.227 1 94.31 128 ALA B O 1
ATOM 3466 N N . TYR B 1 129 ? 14.469 -2.643 -3.838 1 95.81 129 TYR B N 1
ATOM 3467 C CA . TYR B 1 129 ? 15.781 -2.256 -4.348 1 95.81 129 TYR B CA 1
ATOM 3468 C C . TYR B 1 129 ? 16.891 -2.91 -3.539 1 95.81 129 TYR B C 1
ATOM 3470 O O . TYR B 1 129 ? 17.828 -3.467 -4.105 1 95.81 129 TYR B O 1
ATOM 3478 N N . HIS B 1 130 ? 16.797 -2.852 -2.264 1 95.88 130 HIS B N 1
ATOM 3479 C CA . HIS B 1 130 ? 17.766 -3.482 -1.376 1 95.88 130 HIS B CA 1
ATOM 3480 C C . HIS B 1 130 ? 17.875 -4.98 -1.645 1 95.88 130 HIS B C 1
ATOM 3482 O O . HIS B 1 130 ? 18.969 -5.527 -1.733 1 95.88 130 HIS B O 1
ATOM 3488 N N . TYR B 1 131 ? 16.781 -5.605 -1.776 1 91.06 131 TYR B N 1
ATOM 3489 C CA . TYR B 1 131 ? 16.75 -7.047 -1.991 1 91.06 131 TYR B CA 1
ATOM 3490 C C . TYR B 1 131 ? 17.375 -7.414 -3.326 1 91.06 131 TYR B C 1
ATOM 3492 O O . TYR B 1 131 ? 18.078 -8.422 -3.432 1 91.06 131 TYR B O 1
ATOM 3500 N N . GLN B 1 132 ? 17.078 -6.684 -4.301 1 88.5 132 GLN B N 1
ATOM 3501 C CA . GLN B 1 132 ? 17.609 -6.969 -5.633 1 88.5 132 GLN B CA 1
ATOM 3502 C C . GLN B 1 132 ? 19.125 -6.828 -5.668 1 88.5 132 GLN B C 1
ATOM 3504 O O . GLN B 1 132 ? 19.797 -7.543 -6.41 1 88.5 132 GLN B O 1
ATOM 3509 N N . ILE B 1 133 ? 19.609 -5.965 -4.852 1 91.69 133 ILE B N 1
ATOM 3510 C CA . ILE B 1 133 ? 21.047 -5.703 -4.867 1 91.69 133 ILE B CA 1
ATOM 3511 C C . ILE B 1 133 ? 21.766 -6.66 -3.912 1 91.69 133 ILE B C 1
ATOM 3513 O O . ILE B 1 133 ? 22.781 -7.242 -4.262 1 91.69 133 ILE B O 1
ATOM 3517 N N . HIS B 1 134 ? 21.219 -6.859 -2.791 1 90.44 134 HIS B N 1
ATOM 3518 C CA . HIS B 1 134 ? 21.953 -7.574 -1.746 1 90.44 134 HIS B CA 1
ATOM 3519 C C . HIS B 1 134 ? 21.422 -8.992 -1.573 1 90.44 134 HIS B C 1
ATOM 3521 O O . HIS B 1 134 ? 22.016 -9.805 -0.86 1 90.44 134 HIS B O 1
ATOM 3527 N N . HIS B 1 135 ? 20.266 -9.328 -2.158 1 86.62 135 HIS B N 1
ATOM 3528 C CA . HIS B 1 135 ? 19.656 -10.656 -2.188 1 86.62 135 HIS B CA 1
ATOM 3529 C C . HIS B 1 135 ? 19.297 -11.133 -0.783 1 86.62 135 HIS B C 1
ATOM 3531 O O . HIS B 1 135 ? 19.391 -12.328 -0.484 1 86.62 135 HIS B O 1
ATOM 3537 N N . HIS B 1 136 ? 19.188 -10.148 0.074 1 85 136 HIS B N 1
ATOM 3538 C CA . HIS B 1 136 ? 18.641 -10.43 1.398 1 85 136 HIS B CA 1
ATOM 3539 C C . HIS B 1 136 ? 17.781 -9.273 1.901 1 85 136 HIS B C 1
ATOM 3541 O O . HIS B 1 136 ? 17.891 -8.148 1.405 1 85 136 HIS B O 1
ATOM 3547 N N . SER B 1 137 ? 17 -9.578 2.807 1 85 137 SER B N 1
ATOM 3548 C CA . SER B 1 137 ? 16.109 -8.562 3.363 1 85 137 SER B CA 1
ATOM 3549 C C . SER B 1 137 ? 16.781 -7.828 4.523 1 85 137 SER B C 1
ATOM 3551 O O . SER B 1 137 ? 17.578 -8.414 5.254 1 85 137 SER B O 1
ATOM 3553 N N . SER B 1 138 ? 16.516 -6.59 4.68 1 90.56 138 SER B N 1
ATOM 3554 C CA . SER B 1 138 ? 16.969 -5.766 5.797 1 90.56 138 SER B CA 1
ATOM 3555 C C . SER B 1 138 ? 15.875 -5.613 6.852 1 90.56 138 SER B C 1
ATOM 3557 O O . SER B 1 138 ? 14.867 -4.934 6.621 1 90.56 138 SER B O 1
ATOM 3559 N N . PRO B 1 139 ? 16.109 -6.246 8.039 1 89.62 139 PRO B N 1
ATOM 3560 C CA . PRO B 1 139 ? 15.094 -6.09 9.094 1 89.62 139 PRO B CA 1
ATOM 3561 C C . PRO B 1 139 ? 14.859 -4.633 9.469 1 89.62 139 PRO B C 1
ATOM 3563 O O . PRO B 1 139 ? 13.711 -4.234 9.719 1 89.62 139 PRO B O 1
ATOM 3566 N N . SER B 1 140 ? 15.898 -3.861 9.477 1 94.75 140 SER B N 1
ATOM 3567 C CA . SER B 1 140 ? 15.766 -2.441 9.781 1 94.75 140 SER B CA 1
ATOM 3568 C C . SER B 1 140 ? 14.867 -1.736 8.773 1 94.75 140 SER B C 1
ATOM 3570 O O . SER B 1 140 ? 14 -0.944 9.156 1 94.75 140 SER B O 1
ATOM 3572 N N . LEU B 1 141 ? 15.062 -2.047 7.547 1 95.19 141 LEU B N 1
ATOM 3573 C CA . LEU B 1 141 ? 14.289 -1.427 6.473 1 95.19 141 LEU B CA 1
ATOM 3574 C C . LEU B 1 141 ? 12.812 -1.798 6.578 1 95.19 141 LEU B C 1
ATOM 3576 O O . LEU B 1 141 ? 11.938 -0.945 6.402 1 95.19 141 LEU B O 1
ATOM 3580 N N . ILE B 1 142 ? 12.578 -2.982 6.898 1 91.81 142 ILE B N 1
ATOM 3581 C CA . ILE B 1 142 ? 11.211 -3.463 7.043 1 91.81 142 ILE B CA 1
ATOM 3582 C C . ILE B 1 142 ? 10.547 -2.779 8.234 1 91.81 142 ILE B C 1
ATOM 3584 O O . ILE B 1 142 ? 9.414 -2.295 8.133 1 91.81 142 ILE B O 1
ATOM 3588 N N . LEU B 1 143 ? 11.234 -2.711 9.336 1 92.56 143 LEU B N 1
ATOM 3589 C CA . LEU B 1 143 ? 10.68 -2.133 10.555 1 92.56 143 LEU B CA 1
ATOM 3590 C C . LEU B 1 143 ? 10.406 -0.643 10.375 1 92.56 143 LEU B C 1
ATOM 3592 O O . LEU B 1 143 ? 9.359 -0.142 10.797 1 92.56 143 LEU B O 1
ATOM 3596 N N . VAL B 1 144 ? 11.312 0.079 9.734 1 96.06 144 VAL B N 1
ATOM 3597 C CA . VAL B 1 144 ? 11.102 1.497 9.461 1 96.06 144 VAL B CA 1
ATOM 3598 C C . VAL B 1 144 ? 9.883 1.677 8.562 1 96.06 144 VAL B C 1
ATOM 3600 O O . VAL B 1 144 ? 9.062 2.568 8.797 1 96.06 144 VAL B O 1
ATOM 3603 N N . THR B 1 145 ? 9.75 0.814 7.574 1 96 145 THR B N 1
ATOM 3604 C CA . THR B 1 145 ? 8.633 0.88 6.645 1 96 145 THR B CA 1
ATOM 3605 C C . THR B 1 145 ? 7.312 0.635 7.371 1 96 145 THR B C 1
ATOM 3607 O O . THR B 1 145 ? 6.305 1.277 7.07 1 96 145 THR B O 1
ATOM 3610 N N . ILE B 1 146 ? 7.348 -0.248 8.32 1 91.38 146 ILE B N 1
ATOM 3611 C CA . ILE B 1 146 ? 6.148 -0.533 9.102 1 91.38 146 ILE B CA 1
ATOM 3612 C C . ILE B 1 146 ? 5.758 0.7 9.914 1 91.38 146 ILE B C 1
ATOM 3614 O O . ILE B 1 146 ? 4.586 1.081 9.945 1 91.38 146 ILE B O 1
ATOM 3618 N N . LEU B 1 147 ? 6.707 1.343 10.523 1 92.81 147 LEU B N 1
ATOM 3619 C CA . LEU B 1 147 ? 6.418 2.539 11.305 1 92.81 147 LEU B CA 1
ATOM 3620 C C . LEU B 1 147 ? 5.879 3.654 10.414 1 92.81 147 LEU B C 1
ATOM 3622 O O . LEU B 1 147 ? 4.918 4.336 10.781 1 92.81 147 LEU B O 1
ATOM 3626 N N . HIS B 1 148 ? 6.512 3.818 9.234 1 95.19 148 HIS B N 1
ATOM 3627 C CA . HIS B 1 148 ? 5.996 4.789 8.273 1 95.19 148 HIS B CA 1
ATOM 3628 C C . HIS B 1 148 ? 4.57 4.445 7.855 1 95.19 148 HIS B C 1
ATOM 3630 O O . HIS B 1 148 ? 3.719 5.332 7.758 1 95.19 148 HIS B O 1
ATOM 3636 N N . GLY B 1 149 ? 4.359 3.17 7.621 1 92.19 149 GLY B N 1
ATOM 3637 C CA . GLY B 1 149 ? 3.035 2.713 7.23 1 92.19 149 GLY B CA 1
ATOM 3638 C C . GLY B 1 149 ? 1.976 2.979 8.281 1 92.19 149 GLY B C 1
ATOM 3639 O O . GLY B 1 149 ? 0.862 3.398 7.957 1 92.19 149 GLY B O 1
ATOM 3640 N N . ILE B 1 150 ? 2.338 2.734 9.484 1 88.25 150 ILE B N 1
ATOM 3641 C CA . ILE B 1 150 ? 1.423 2.984 10.594 1 88.25 150 ILE B CA 1
ATOM 3642 C C . ILE B 1 150 ? 1.069 4.469 10.641 1 88.25 150 ILE B C 1
ATOM 3644 O O . ILE B 1 150 ? -0.096 4.832 10.828 1 88.25 150 ILE B O 1
ATOM 3648 N N . TYR B 1 151 ? 2.037 5.289 10.461 1 90.31 151 TYR B N 1
ATOM 3649 C CA . TYR B 1 151 ? 1.821 6.734 10.477 1 90.31 151 TYR B CA 1
ATOM 3650 C C . TYR B 1 151 ? 0.867 7.16 9.375 1 90.31 151 TYR B C 1
ATOM 3652 O O . TYR B 1 151 ? -0.078 7.914 9.609 1 90.31 151 TYR B O 1
ATOM 3660 N N . VAL B 1 152 ? 1.073 6.672 8.211 1 92.25 152 VAL B N 1
ATOM 3661 C CA . VAL B 1 152 ? 0.276 7.059 7.051 1 92.25 152 VAL B CA 1
ATOM 3662 C C . VAL B 1 152 ? -1.146 6.523 7.199 1 92.25 152 VAL B C 1
ATOM 3664 O O . VAL B 1 152 ? -2.115 7.23 6.922 1 92.25 152 VAL B O 1
ATOM 3667 N N . LEU B 1 153 ? -1.232 5.34 7.668 1 89.69 153 LEU B N 1
ATOM 3668 C CA . LEU B 1 153 ? -2.551 4.746 7.867 1 89.69 153 LEU B CA 1
ATOM 3669 C C . LEU B 1 153 ? -3.332 5.504 8.938 1 89.69 153 LEU B C 1
ATOM 3671 O O . LEU B 1 153 ? -4.539 5.723 8.789 1 89.69 153 LEU B O 1
ATOM 3675 N N . ASP B 1 154 ? -2.66 5.863 9.938 1 87.81 154 ASP B N 1
ATOM 3676 C CA . ASP B 1 154 ? -3.289 6.645 11 1 87.81 154 ASP B CA 1
ATOM 3677 C C . ASP B 1 154 ? -3.814 7.973 10.469 1 87.81 154 ASP B C 1
ATOM 3679 O O . ASP B 1 154 ? -4.898 8.422 10.852 1 87.81 154 ASP B O 1
ATOM 3683 N N . PHE B 1 155 ? -3.039 8.555 9.672 1 90.81 155 PHE B N 1
ATOM 3684 C CA . PHE B 1 155 ? -3.469 9.805 9.07 1 90.81 155 PHE B CA 1
ATOM 3685 C C . PHE B 1 155 ? -4.789 9.625 8.328 1 90.81 155 PHE B C 1
ATOM 3687 O O . PHE B 1 155 ? -5.719 10.414 8.5 1 90.81 155 PHE B O 1
ATOM 3694 N N . PHE B 1 156 ? -4.93 8.617 7.547 1 91.69 156 PHE B N 1
ATOM 3695 C CA . PHE B 1 156 ? -6.105 8.438 6.703 1 91.69 156 PHE B CA 1
ATOM 3696 C C . PHE B 1 156 ? -7.301 7.977 7.527 1 91.69 156 PHE B C 1
ATOM 3698 O O . PHE B 1 156 ? -8.445 8.305 7.211 1 91.69 156 PHE B O 1
ATOM 3705 N N . ILE B 1 157 ? -7.035 7.277 8.586 1 88.38 157 ILE B N 1
ATOM 3706 C CA . ILE B 1 157 ? -8.117 6.859 9.477 1 88.38 157 ILE B CA 1
ATOM 3707 C C . ILE B 1 157 ? -8.688 8.078 10.195 1 88.38 157 ILE B C 1
ATOM 3709 O O . ILE B 1 157 ? -9.906 8.164 10.406 1 88.38 157 ILE B O 1
ATOM 3713 N N . ASN B 1 158 ? -7.805 9.031 10.5 1 87.38 158 ASN B N 1
ATOM 3714 C CA . ASN B 1 158 ? -8.219 10.219 11.234 1 87.38 158 ASN B CA 1
ATOM 3715 C C . ASN B 1 158 ? -8.109 11.477 10.383 1 87.38 158 ASN B C 1
ATOM 3717 O O . ASN B 1 158 ? -7.719 12.539 10.875 1 87.38 158 ASN B O 1
ATOM 3721 N N . GLU B 1 159 ? -8.422 11.383 9.164 1 90.5 159 GLU B N 1
ATOM 3722 C CA . GLU B 1 159 ? -8.234 12.484 8.227 1 90.5 159 GLU B CA 1
ATOM 3723 C C . GLU B 1 159 ? -9.086 13.688 8.617 1 90.5 159 GLU B C 1
ATOM 3725 O O . GLU B 1 159 ? -8.695 14.828 8.383 1 90.5 159 GLU B O 1
ATOM 3730 N N . ALA B 1 160 ? -10.219 13.516 9.242 1 89.5 160 ALA B N 1
ATOM 3731 C CA . ALA B 1 160 ? -11.094 14.609 9.656 1 89.5 160 ALA B CA 1
ATOM 3732 C C . ALA B 1 160 ? -10.414 15.492 10.695 1 89.5 160 ALA B C 1
ATOM 3734 O O . ALA B 1 160 ? -10.633 16.703 10.727 1 89.5 160 ALA B O 1
ATOM 3735 N N . TRP B 1 161 ? -9.641 14.844 11.492 1 86.69 161 TRP B N 1
ATOM 3736 C CA . TRP B 1 161 ? -8.906 15.602 12.508 1 86.69 161 TRP B CA 1
ATOM 3737 C C . TRP B 1 161 ? -7.914 16.562 11.852 1 86.69 161 TRP B C 1
ATOM 3739 O O . TRP B 1 161 ? -7.602 17.609 12.414 1 86.69 161 TRP B O 1
ATOM 3749 N N . TYR B 1 162 ? -7.434 16.25 10.711 1 89.75 162 TYR B N 1
ATOM 3750 C CA . TYR B 1 162 ? -6.449 17.062 10 1 89.75 162 TYR B CA 1
ATOM 3751 C C . TYR B 1 162 ? -7.031 18.422 9.625 1 89.75 162 TYR B C 1
ATOM 3753 O O . TYR B 1 162 ? -6.301 19.406 9.523 1 89.75 162 TYR B O 1
ATOM 3761 N N . LEU B 1 163 ? -8.328 18.484 9.445 1 92.19 163 LEU B N 1
ATOM 3762 C CA . LEU B 1 163 ? -9 19.719 9.055 1 92.19 163 LEU B CA 1
ATOM 3763 C C . LEU B 1 163 ? -8.898 20.766 10.156 1 92.19 163 LEU B C 1
ATOM 3765 O O . LEU B 1 163 ? -9.07 21.953 9.906 1 92.19 163 LEU B O 1
ATOM 3769 N N . ARG B 1 164 ? -8.547 20.281 11.328 1 87.19 164 ARG B N 1
ATOM 3770 C CA . ARG B 1 164 ? -8.508 21.188 12.477 1 87.19 164 ARG B CA 1
ATOM 3771 C C . ARG B 1 164 ? -7.078 21.609 12.781 1 87.19 164 ARG B C 1
ATOM 3773 O O . ARG B 1 164 ? -6.852 22.469 13.633 1 87.19 164 ARG B O 1
ATOM 3780 N N . THR B 1 165 ? -6.207 21.078 12.109 1 86.5 165 THR B N 1
ATOM 3781 C CA . THR B 1 165 ? -4.809 21.422 12.344 1 86.5 165 THR B CA 1
ATOM 3782 C C . THR B 1 165 ? -4.473 22.781 11.766 1 86.5 165 THR B C 1
ATOM 3784 O O . THR B 1 165 ? -5.238 23.328 10.961 1 86.5 165 THR B O 1
ATOM 3787 N N . ILE B 1 166 ? -3.309 23.266 12.156 1 85.56 166 ILE B N 1
ATOM 3788 C CA . ILE B 1 166 ? -2.857 24.594 11.742 1 85.56 166 ILE B CA 1
ATOM 3789 C C . ILE B 1 166 ? -2.68 24.625 10.219 1 85.56 166 ILE B C 1
ATOM 3791 O O . ILE B 1 166 ? -2.93 25.641 9.578 1 85.56 166 ILE B O 1
ATOM 3795 N N . ASP B 1 167 ? -2.342 23.531 9.617 1 89.62 167 ASP B N 1
ATOM 3796 C CA . ASP B 1 167 ? -2.062 23.438 8.188 1 89.62 167 ASP B CA 1
ATOM 3797 C C . ASP B 1 167 ? -3.307 23.766 7.367 1 89.62 167 ASP B C 1
ATOM 3799 O O . ASP B 1 167 ? -3.23 24.5 6.375 1 89.62 167 ASP B O 1
ATOM 3803 N N . ILE B 1 168 ? -4.402 23.266 7.793 1 92 168 ILE B N 1
ATOM 3804 C CA . ILE B 1 168 ? -5.613 23.453 7 1 92 168 ILE B CA 1
ATOM 3805 C C . ILE B 1 168 ? -6.387 24.672 7.504 1 92 168 ILE B C 1
ATOM 3807 O O . ILE B 1 168 ? -6.918 25.438 6.703 1 92 168 ILE B O 1
ATOM 3811 N N . ALA B 1 169 ? -6.375 24.891 8.789 1 89.94 169 ALA B N 1
ATOM 3812 C CA . ALA B 1 169 ? -7.266 25.875 9.391 1 89.94 169 ALA B CA 1
ATOM 3813 C C . ALA B 1 169 ? -6.652 27.281 9.352 1 89.94 169 ALA B C 1
ATOM 3815 O O . ALA B 1 169 ? -7.371 28.281 9.273 1 89.94 169 ALA B O 1
ATOM 3816 N N . HIS B 1 170 ? -5.324 27.344 9.336 1 89.62 170 HIS B N 1
ATOM 3817 C CA . HIS B 1 170 ? -4.785 28.672 9.594 1 89.62 170 HIS B CA 1
ATOM 3818 C C . HIS B 1 170 ? -3.744 29.062 8.547 1 89.62 170 HIS B C 1
ATOM 3820 O O . HIS B 1 170 ? -3.701 30.203 8.102 1 89.62 170 HIS B O 1
ATOM 3826 N N . ASP B 1 171 ? -2.959 28.156 8.18 1 93.25 171 ASP B N 1
ATOM 3827 C CA . ASP B 1 171 ? -1.901 28.484 7.23 1 93.25 171 ASP B CA 1
ATOM 3828 C C . ASP B 1 171 ? -2.471 28.703 5.836 1 93.25 171 ASP B C 1
ATOM 3830 O O . ASP B 1 171 ? -3.406 28.031 5.418 1 93.25 171 ASP B O 1
ATOM 3834 N N . HIS B 1 172 ? -1.886 29.719 5.238 1 97.19 172 HIS B N 1
ATOM 3835 C CA . HIS B 1 172 ? -2.246 29.938 3.844 1 97.19 172 HIS B CA 1
ATOM 3836 C C . HIS B 1 172 ? -1.469 29.016 2.916 1 97.19 172 HIS B C 1
ATOM 3838 O O . HIS B 1 172 ? -0.48 28.406 3.328 1 97.19 172 HIS B O 1
ATOM 3844 N N . TYR B 1 173 ? -1.997 28.859 1.724 1 97.81 173 TYR B N 1
ATOM 3845 C CA . TYR B 1 173 ? -1.471 27.859 0.807 1 97.81 173 TYR B CA 1
ATOM 3846 C C . TYR B 1 173 ? -0.453 28.469 -0.148 1 97.81 173 TYR B C 1
ATOM 3848 O O . TYR B 1 173 ? -0.82 29.203 -1.069 1 97.81 173 TYR B O 1
ATOM 3856 N N . GLY B 1 174 ? 0.831 28.266 0.081 1 97.88 174 GLY B N 1
ATOM 3857 C CA . GLY B 1 174 ? 1.935 28.703 -0.76 1 97.88 174 GLY B CA 1
ATOM 3858 C C . GLY B 1 174 ? 3.035 27.656 -0.885 1 97.88 174 GLY B C 1
ATOM 3859 O O . GLY B 1 174 ? 2.766 26.453 -0.883 1 97.88 174 GLY B O 1
ATOM 3860 N N . PHE B 1 175 ? 4.215 28.062 -1.059 1 98.31 175 PHE B N 1
ATOM 3861 C CA . PHE B 1 175 ? 5.375 27.203 -1.262 1 98.31 175 PHE B CA 1
ATOM 3862 C C . PHE B 1 175 ? 5.59 26.297 -0.062 1 98.31 175 PHE B C 1
ATOM 3864 O O . PHE B 1 175 ? 5.898 25.109 -0.224 1 98.31 175 PHE B O 1
ATOM 3871 N N . TYR B 1 176 ? 5.398 26.844 1.066 1 96.5 176 TYR B N 1
ATOM 3872 C CA . TYR B 1 176 ? 5.625 26.109 2.305 1 96.5 176 TYR B CA 1
ATOM 3873 C C . TYR B 1 176 ? 4.805 24.828 2.336 1 96.5 176 TYR B C 1
ATOM 3875 O O . TYR B 1 176 ? 5.336 23.75 2.625 1 96.5 176 TYR B O 1
ATOM 3883 N N . LEU B 1 177 ? 3.611 24.906 1.969 1 96.81 177 LEU B N 1
ATOM 3884 C CA . LEU B 1 177 ? 2.738 23.734 2.016 1 96.81 177 LEU B CA 1
ATOM 3885 C C . LEU B 1 177 ? 2.781 22.984 0.695 1 96.81 177 LEU B C 1
ATOM 3887 O O . LEU B 1 177 ? 2.896 21.75 0.686 1 96.81 177 LEU B O 1
ATOM 3891 N N . ALA B 1 178 ? 2.74 23.688 -0.394 1 97.62 178 ALA B N 1
ATOM 3892 C CA . ALA B 1 178 ? 2.686 23.047 -1.705 1 97.62 178 ALA B CA 1
ATOM 3893 C C . ALA B 1 178 ? 3.955 22.25 -1.976 1 97.62 178 ALA B C 1
ATOM 3895 O O . ALA B 1 178 ? 3.9 21.031 -2.158 1 97.62 178 ALA B O 1
ATOM 3896 N N . TRP B 1 179 ? 5.078 22.906 -1.979 1 97.81 179 TRP B N 1
ATOM 3897 C CA . TRP B 1 179 ? 6.355 22.234 -2.184 1 97.81 179 TRP B CA 1
ATOM 3898 C C . TRP B 1 179 ? 6.691 21.328 -1.001 1 97.81 179 TRP B C 1
ATOM 3900 O O . TRP B 1 179 ? 7.219 20.219 -1.183 1 97.81 179 TRP B O 1
ATOM 3910 N N . GLY B 1 180 ? 6.418 21.797 0.178 1 96.62 180 GLY B N 1
ATOM 3911 C CA . GLY B 1 180 ? 6.703 21.031 1.382 1 96.62 180 GLY B CA 1
ATOM 3912 C C . GLY B 1 180 ? 6.055 19.672 1.387 1 96.62 180 GLY B C 1
ATOM 3913 O O . GLY B 1 180 ? 6.707 18.672 1.7 1 96.62 180 GLY B O 1
ATOM 3914 N N . CYS B 1 181 ? 4.855 19.609 1.001 1 96.38 181 CYS B N 1
ATOM 3915 C CA . CYS B 1 181 ? 4.117 18.344 1.092 1 96.38 181 CYS B CA 1
ATOM 3916 C C . CYS B 1 181 ? 4.324 17.5 -0.157 1 96.38 181 CYS B C 1
ATOM 3918 O O . CYS B 1 181 ? 4.328 16.266 -0.085 1 96.38 181 CYS B O 1
ATOM 3920 N N . LEU B 1 182 ? 4.566 18.156 -1.246 1 95.75 182 LEU B N 1
ATOM 3921 C CA . LEU B 1 182 ? 4.695 17.406 -2.492 1 95.75 182 LEU B CA 1
ATOM 3922 C C . LEU B 1 182 ? 6.117 16.891 -2.668 1 95.75 182 LEU B C 1
ATOM 3924 O O . LEU B 1 182 ? 6.324 15.828 -3.27 1 95.75 182 LEU B O 1
ATOM 3928 N N . THR B 1 183 ? 7.066 17.656 -2.209 1 96.19 183 THR B N 1
ATOM 3929 C CA . THR B 1 183 ? 8.461 17.328 -2.486 1 96.19 183 THR B CA 1
ATOM 3930 C C . THR B 1 183 ? 9.211 17.016 -1.196 1 96.19 183 THR B C 1
ATOM 3932 O O . THR B 1 183 ? 9.836 15.961 -1.084 1 96.19 183 THR B O 1
ATOM 3935 N N . TRP B 1 184 ? 9.102 17.844 -0.252 1 96.5 184 TRP B N 1
ATOM 3936 C CA . TRP B 1 184 ? 9.891 17.703 0.969 1 96.5 184 TRP B CA 1
ATOM 3937 C C . TRP B 1 184 ? 9.492 16.469 1.746 1 96.5 184 TRP B C 1
ATOM 3939 O O . TRP B 1 184 ? 10.344 15.656 2.131 1 96.5 184 TRP B O 1
ATOM 3949 N N . VAL B 1 185 ? 8.258 16.234 1.946 1 95.19 185 VAL B N 1
ATOM 3950 C CA . VAL B 1 185 ? 7.754 15.164 2.789 1 95.19 185 VAL B CA 1
ATOM 3951 C C . VAL B 1 185 ? 8.133 13.812 2.182 1 95.19 185 VAL B C 1
ATOM 3953 O O . VAL B 1 185 ? 8.805 13 2.826 1 95.19 185 VAL B O 1
ATOM 3956 N N . PRO B 1 186 ? 7.867 13.516 0.948 1 95.38 186 PRO B N 1
ATOM 3957 C CA . PRO B 1 186 ? 8.219 12.195 0.424 1 95.38 186 PRO B CA 1
ATOM 3958 C C . PRO B 1 186 ? 9.727 12.008 0.253 1 95.38 186 PRO B C 1
ATOM 3960 O O . PRO B 1 186 ? 10.211 10.875 0.196 1 95.38 186 PRO B O 1
ATOM 3963 N N . SER B 1 187 ? 10.492 13.102 0.177 1 95.88 187 SER B N 1
ATOM 3964 C CA . SER B 1 187 ? 11.93 12.984 -0.063 1 95.88 187 SER B CA 1
ATOM 3965 C C . SER B 1 187 ? 12.711 12.969 1.248 1 95.88 187 SER B C 1
ATOM 3967 O O . SER B 1 187 ? 13.516 12.07 1.486 1 95.88 187 SER B O 1
ATOM 3969 N N . MET B 1 188 ? 12.352 13.891 2.156 1 95.44 188 MET B N 1
ATOM 3970 C CA . MET B 1 188 ? 13.156 14.055 3.365 1 95.44 188 MET B CA 1
ATOM 3971 C C . MET B 1 188 ? 12.664 13.125 4.473 1 95.44 188 MET B C 1
ATOM 3973 O O . MET B 1 188 ? 13.461 12.656 5.289 1 95.44 188 MET B O 1
ATOM 3977 N N . TYR B 1 189 ? 11.406 12.859 4.473 1 95.75 189 TYR B N 1
ATOM 3978 C CA . TYR B 1 189 ? 10.859 12.031 5.543 1 95.75 189 TYR B CA 1
ATOM 3979 C C . TYR B 1 189 ? 11.148 10.555 5.293 1 95.75 189 TYR B C 1
ATOM 3981 O O . TYR B 1 189 ? 10.984 9.719 6.191 1 95.75 189 TYR B O 1
ATOM 3989 N N . THR B 1 190 ? 11.648 10.211 4.109 1 97.06 190 THR B N 1
ATOM 3990 C CA . THR B 1 190 ? 11.953 8.82 3.787 1 97.06 190 THR B CA 1
ATOM 3991 C C . THR B 1 190 ? 13.453 8.602 3.682 1 97.06 190 THR B C 1
ATOM 3993 O O . THR B 1 190 ? 13.906 7.613 3.105 1 97.06 190 THR B O 1
ATOM 3996 N N . LEU B 1 191 ? 14.227 9.516 4.238 1 97.19 191 LEU B N 1
ATOM 3997 C CA . LEU B 1 191 ? 15.68 9.445 4.148 1 97.19 191 LEU B CA 1
ATOM 3998 C C . LEU B 1 191 ? 16.203 8.148 4.762 1 97.19 191 LEU B C 1
ATOM 4000 O O . LEU B 1 191 ? 17.172 7.578 4.281 1 97.19 191 LEU B O 1
ATOM 4004 N N . GLN B 1 192 ? 15.586 7.664 5.824 1 97.81 192 GLN B N 1
ATOM 4005 C CA . GLN B 1 192 ? 16.016 6.449 6.508 1 97.81 192 GLN B CA 1
ATOM 4006 C C . GLN B 1 192 ? 15.891 5.23 5.598 1 97.81 192 GLN B C 1
ATOM 4008 O O . GLN B 1 192 ? 16.812 4.406 5.523 1 97.81 192 GLN B O 1
ATOM 4013 N N . THR B 1 193 ? 14.758 5.152 4.898 1 97.44 193 THR B N 1
ATOM 4014 C CA . THR B 1 193 ? 14.57 4.012 4.012 1 97.44 193 THR B CA 1
ATOM 4015 C C . THR B 1 193 ? 15.422 4.152 2.754 1 97.44 193 THR B C 1
ATOM 4017 O O . THR B 1 193 ? 15.898 3.156 2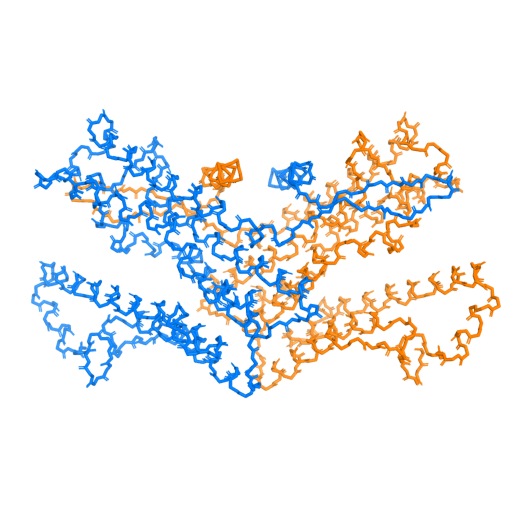.203 1 97.44 193 THR B O 1
ATOM 4020 N N . GLN B 1 194 ? 15.586 5.371 2.291 1 97.12 194 GLN B N 1
ATOM 4021 C CA . GLN B 1 194 ? 16.484 5.602 1.17 1 97.12 194 GLN B CA 1
ATOM 4022 C C . GLN B 1 194 ? 17.922 5.172 1.513 1 97.12 194 GLN B C 1
ATOM 4024 O O . GLN B 1 194 ? 18.578 4.523 0.707 1 97.12 194 GLN B O 1
ATOM 4029 N N . PHE B 1 195 ? 18.344 5.539 2.697 1 97.5 195 PHE B N 1
ATOM 4030 C CA . PHE B 1 195 ? 19.672 5.16 3.156 1 97.5 195 PHE B CA 1
ATOM 4031 C C . PHE B 1 195 ? 19.812 3.646 3.246 1 97.5 195 PHE B C 1
ATOM 4033 O O . PHE B 1 195 ? 20.766 3.068 2.738 1 97.5 195 PHE B O 1
ATOM 4040 N N . LEU B 1 196 ? 18.859 3.002 3.852 1 96.62 196 LEU B N 1
ATOM 4041 C CA . LEU B 1 196 ? 18.891 1.559 4.055 1 96.62 196 LEU B CA 1
ATOM 4042 C C . LEU B 1 196 ? 18.797 0.819 2.727 1 96.62 196 LEU B C 1
ATOM 4044 O O . LEU B 1 196 ? 19.266 -0.312 2.602 1 96.62 196 LEU B O 1
ATOM 4048 N N . GLY B 1 197 ? 18.109 1.43 1.77 1 95.19 197 GLY B N 1
ATOM 4049 C CA . GLY B 1 197 ? 18.047 0.835 0.444 1 95.19 197 GLY B CA 1
ATOM 4050 C C . GLY B 1 197 ? 19.391 0.712 -0.224 1 95.19 197 GLY B C 1
ATOM 4051 O O . GLY B 1 197 ? 19.641 -0.23 -0.98 1 95.19 197 GLY B O 1
ATOM 4052 N N . LEU B 1 198 ? 20.281 1.64 0.096 1 92.69 198 LEU B N 1
ATOM 4053 C CA . LEU B 1 198 ? 21.578 1.718 -0.559 1 92.69 198 LEU B CA 1
ATOM 4054 C C . LEU B 1 198 ? 22.656 1.084 0.308 1 92.69 198 LEU B C 1
ATOM 4056 O O . LEU B 1 198 ? 23.562 0.423 -0.206 1 92.69 198 LEU B O 1
ATOM 4060 N N . TYR B 1 199 ? 22.5 1.3 1.631 1 93.62 199 TYR B N 1
ATOM 4061 C CA . TYR B 1 199 ? 23.578 0.9 2.529 1 93.62 199 TYR B CA 1
ATOM 4062 C C . TYR B 1 199 ? 23.078 -0.078 3.584 1 93.62 199 TYR B C 1
ATOM 4064 O O . TYR B 1 199 ? 22.406 0.322 4.543 1 93.62 199 TYR B O 1
ATOM 4072 N N . PRO B 1 200 ? 23.453 -1.291 3.443 1 90.81 200 PRO B N 1
ATOM 4073 C CA . PRO B 1 200 ? 23.016 -2.266 4.453 1 90.81 200 PRO B CA 1
ATOM 4074 C C . PRO B 1 200 ? 23.625 -1.998 5.824 1 90.81 200 PRO B C 1
ATOM 4076 O O . PRO B 1 200 ? 24.797 -1.586 5.922 1 90.81 200 PRO B O 1
ATOM 4079 N N . THR B 1 201 ? 22.812 -2.061 6.805 1 92.31 201 THR B N 1
ATOM 4080 C CA . THR B 1 201 ? 23.25 -1.957 8.188 1 92.31 201 THR B CA 1
ATOM 4081 C C . THR B 1 201 ? 22.891 -3.215 8.969 1 92.31 201 THR B C 1
ATOM 4083 O O . THR B 1 201 ? 22.062 -4.016 8.523 1 92.31 201 THR B O 1
ATOM 4086 N N . SER B 1 202 ? 23.688 -3.471 10.039 1 89.25 202 SER B N 1
ATOM 4087 C CA . SER B 1 202 ? 23.422 -4.637 10.875 1 89.25 202 SER B CA 1
ATOM 4088 C C . SER B 1 202 ? 23.219 -4.23 12.328 1 89.25 202 SER B C 1
ATOM 4090 O O . SER B 1 202 ? 23.984 -3.436 12.875 1 89.25 202 SER B O 1
ATOM 4092 N N . ALA B 1 203 ? 22.094 -4.578 12.883 1 93.31 203 ALA B N 1
ATOM 4093 C CA . ALA B 1 203 ? 21.766 -4.367 14.289 1 93.31 203 ALA B CA 1
ATOM 4094 C C . ALA B 1 203 ? 21.281 -5.656 14.945 1 93.31 203 ALA B C 1
ATOM 4096 O O . ALA B 1 203 ? 20.719 -6.527 14.266 1 93.31 203 ALA B O 1
ATOM 4097 N N . SER B 1 204 ? 21.578 -5.832 16.25 1 93.5 204 SER B N 1
ATOM 4098 C CA . SER B 1 204 ? 21.109 -7.012 16.969 1 93.5 204 SER B CA 1
ATOM 4099 C C . SER B 1 204 ? 19.594 -7.062 17.031 1 93.5 204 SER B C 1
ATOM 4101 O O . SER B 1 204 ? 18.938 -6.023 17.094 1 93.5 204 SER B O 1
ATOM 4103 N N . PRO B 1 205 ? 19.047 -8.211 17 1 88.56 205 PRO B N 1
ATOM 4104 C CA . PRO B 1 205 ? 17.578 -8.344 17.094 1 88.56 205 PRO B CA 1
ATOM 4105 C C . PRO B 1 205 ? 17.016 -7.691 18.344 1 88.56 205 PRO B C 1
ATOM 4107 O O . PRO B 1 205 ? 15.922 -7.109 18.297 1 88.56 205 PRO B O 1
ATOM 4110 N N . ILE B 1 206 ? 17.719 -7.797 19.422 1 90.62 206 ILE B N 1
ATOM 4111 C CA . ILE B 1 206 ? 17.234 -7.211 20.672 1 90.62 206 ILE B CA 1
ATOM 4112 C C . ILE B 1 206 ? 17.156 -5.695 20.531 1 90.62 206 ILE B C 1
ATOM 4114 O O . ILE B 1 206 ? 16.188 -5.074 20.969 1 90.62 206 ILE B O 1
ATOM 4118 N N . PHE B 1 207 ? 18.125 -5.121 19.922 1 95.12 207 PHE B N 1
ATOM 4119 C CA . PHE B 1 207 ? 18.125 -3.684 19.672 1 95.12 207 PHE B CA 1
ATOM 4120 C C . PHE B 1 207 ? 16.938 -3.281 18.812 1 95.12 207 PHE B C 1
ATOM 4122 O O . PHE B 1 207 ? 16.234 -2.318 19.125 1 95.12 207 PHE B O 1
ATOM 4129 N N . LEU B 1 208 ? 16.719 -4.004 17.781 1 93.94 208 LEU B N 1
ATOM 4130 C CA . LEU B 1 208 ? 15.641 -3.703 16.844 1 93.94 208 LEU B CA 1
ATOM 4131 C C . LEU B 1 208 ? 14.281 -3.797 17.531 1 93.94 208 LEU B C 1
ATOM 4133 O O . LEU B 1 208 ? 13.422 -2.938 17.328 1 93.94 208 LEU B O 1
ATOM 4137 N N . ILE B 1 209 ? 14.164 -4.816 18.344 1 87.62 209 ILE B N 1
ATOM 4138 C CA . ILE B 1 209 ? 12.898 -5.02 19.031 1 87.62 209 ILE B CA 1
ATOM 4139 C C . ILE B 1 209 ? 12.664 -3.877 20.016 1 87.62 209 ILE B C 1
ATOM 4141 O O . ILE B 1 209 ? 11.57 -3.32 20.078 1 87.62 209 ILE B O 1
ATOM 4145 N N . LEU B 1 210 ? 13.625 -3.506 20.719 1 92.12 210 LEU B N 1
ATOM 4146 C CA . LEU B 1 210 ? 13.5 -2.451 21.719 1 92.12 210 LEU B CA 1
ATOM 4147 C C . LEU B 1 210 ? 13.18 -1.112 21.062 1 92.12 210 LEU B C 1
ATOM 4149 O O . LEU B 1 210 ? 12.258 -0.412 21.5 1 92.12 210 LEU B O 1
ATOM 4153 N N . ILE B 1 211 ? 13.898 -0.744 20.047 1 94.81 211 ILE B N 1
ATOM 4154 C CA . ILE B 1 211 ? 13.711 0.545 19.391 1 94.81 211 ILE B CA 1
ATOM 4155 C C . ILE B 1 211 ? 12.359 0.574 18.672 1 94.81 211 ILE B C 1
ATOM 4157 O O . ILE B 1 211 ? 11.656 1.584 18.719 1 94.81 211 ILE B O 1
ATOM 4161 N N . PHE B 1 212 ? 12.062 -0.526 18.031 1 92.31 212 PHE B N 1
ATOM 4162 C CA . PHE B 1 212 ? 10.766 -0.612 17.375 1 92.31 212 PHE B CA 1
ATOM 4163 C C . PHE B 1 212 ? 9.633 -0.425 18.375 1 92.31 212 PHE B C 1
ATOM 4165 O O . PHE B 1 212 ? 8.656 0.263 18.094 1 92.31 212 PHE B O 1
ATOM 4172 N N . SER B 1 213 ? 9.789 -1.022 19.547 1 87.81 213 SER B N 1
ATOM 4173 C CA . SER B 1 213 ? 8.781 -0.894 20.594 1 87.81 213 SER B CA 1
ATOM 4174 C C . SER B 1 213 ? 8.648 0.553 21.062 1 87.81 213 SER B C 1
ATOM 4176 O O . SER B 1 213 ? 7.547 1.012 21.375 1 87.81 213 SER B O 1
ATOM 4178 N N . ILE B 1 214 ? 9.68 1.254 21.078 1 89.62 214 ILE B N 1
ATOM 4179 C CA . ILE B 1 214 ? 9.656 2.67 21.422 1 89.62 214 ILE B CA 1
ATOM 4180 C C . ILE B 1 214 ? 8.844 3.443 20.391 1 89.62 214 ILE B C 1
ATOM 4182 O O . ILE B 1 214 ? 8.039 4.309 20.734 1 89.62 214 ILE B O 1
ATOM 4186 N N . GLY B 1 215 ? 9.031 3.141 19.141 1 90.19 215 GLY B N 1
ATOM 4187 C CA . GLY B 1 215 ? 8.266 3.783 18.078 1 90.19 215 GLY B CA 1
ATOM 4188 C C . GLY B 1 215 ? 6.777 3.535 18.188 1 90.19 215 GLY B C 1
ATOM 4189 O O . GLY B 1 215 ? 5.977 4.469 18.078 1 90.19 215 GLY B O 1
ATOM 4190 N N . ILE B 1 216 ? 6.453 2.305 18.516 1 84.62 216 ILE B N 1
ATOM 4191 C CA . ILE B 1 216 ? 5.051 1.929 18.641 1 84.62 216 ILE B CA 1
ATOM 4192 C C . ILE B 1 216 ? 4.445 2.605 19.875 1 84.62 216 ILE B C 1
ATOM 4194 O O . ILE B 1 216 ? 3.322 3.111 19.812 1 84.62 216 ILE B O 1
ATOM 4198 N N . ALA B 1 217 ? 5.137 2.598 20.938 1 79.19 217 ALA B N 1
ATOM 4199 C CA . ALA B 1 217 ? 4.672 3.217 22.172 1 79.19 217 ALA B CA 1
ATOM 4200 C C . ALA B 1 217 ? 4.449 4.715 21.984 1 79.19 217 ALA B C 1
ATOM 4202 O O . ALA B 1 217 ? 3.504 5.281 22.531 1 79.19 217 ALA B O 1
ATOM 4203 N N . GLY B 1 218 ? 5.359 5.305 21.328 1 76.19 218 GLY B N 1
ATOM 4204 C CA . GLY B 1 218 ? 5.203 6.723 21.062 1 76.19 218 GLY B CA 1
ATOM 4205 C C . GLY B 1 218 ? 3.93 7.051 20.297 1 76.19 218 GLY B C 1
ATOM 4206 O O . GLY B 1 218 ? 3.277 8.062 20.578 1 76.19 218 GLY B O 1
ATOM 4207 N N . TYR B 1 219 ? 3.613 6.148 19.531 1 70.88 219 TYR B N 1
ATOM 4208 C CA . TYR B 1 219 ? 2.453 6.383 18.672 1 70.88 219 TYR B CA 1
ATOM 4209 C C . TYR B 1 219 ? 1.163 6.004 19.391 1 70.88 219 TYR B C 1
ATOM 4211 O O . TYR B 1 219 ? 0.133 6.66 19.219 1 70.88 219 TYR B O 1
ATOM 4219 N N . ALA B 1 220 ? 1.165 4.957 20.203 1 64.81 220 ALA B N 1
ATOM 4220 C CA . ALA B 1 220 ? -0.03 4.371 20.812 1 64.81 220 ALA B CA 1
ATOM 4221 C C . ALA B 1 220 ? -0.381 5.066 22.109 1 64.81 220 ALA B C 1
ATOM 4223 O O . ALA B 1 220 ? -1.551 5.133 22.5 1 64.81 220 ALA B O 1
ATOM 4224 N N . PHE B 1 221 ? 0.624 5.469 22.781 1 59.19 221 PHE B N 1
ATOM 4225 C CA . PHE B 1 221 ? 0.317 5.953 24.125 1 59.19 221 PHE B CA 1
ATOM 4226 C C . PHE B 1 221 ? -0.006 7.441 24.094 1 59.19 221 PHE B C 1
ATOM 4228 O O . PHE B 1 221 ? 0.655 8.219 23.406 1 59.19 221 PHE B O 1
ATOM 4235 N N . GLY B 1 222 ? -1.314 7.734 24.062 1 58.31 222 GLY B N 1
ATOM 4236 C CA . GLY B 1 222 ? -1.782 9.102 24.25 1 58.31 222 GLY B CA 1
ATOM 4237 C C . GLY B 1 222 ? -1.183 9.773 25.469 1 58.31 222 GLY B C 1
ATOM 4238 O O . GLY B 1 222 ? -1.425 9.352 26.609 1 58.31 222 GLY B O 1
ATOM 4239 N N . TRP B 1 223 ? -0.224 10.484 25.266 1 60.12 223 TRP B N 1
ATOM 4240 C CA . TRP B 1 223 ? 0.436 11.188 26.359 1 60.12 223 TRP B CA 1
ATOM 4241 C C . TRP B 1 223 ? -0.433 12.328 26.875 1 60.12 223 TRP B C 1
ATOM 4243 O O . TRP B 1 223 ? 0.076 13.289 27.469 1 60.12 223 TRP B O 1
ATOM 4253 N N . TRP B 1 224 ? -1.658 11.906 26.781 1 57.97 224 TRP B N 1
ATOM 4254 C CA . TRP B 1 224 ? -2.613 12.93 27.188 1 57.97 224 TRP B CA 1
ATOM 4255 C C . TRP B 1 224 ? -2.525 13.195 28.688 1 57.97 224 TRP B C 1
ATOM 4257 O O . TRP B 1 224 ? -2.342 12.266 29.484 1 57.97 224 TRP B O 1
ATOM 4267 N N . GLY B 1 225 ? -2.383 14.5 29.062 1 59.88 225 GLY B N 1
ATOM 4268 C CA . GLY B 1 225 ? -2.385 14.93 30.453 1 59.88 225 GLY B CA 1
ATOM 4269 C C . GLY B 1 225 ? -1.005 15.297 30.953 1 59.88 225 GLY B C 1
ATOM 4270 O O . GLY B 1 225 ? -0.877 16.047 31.938 1 59.88 225 GLY B O 1
ATOM 4271 N N . TRP B 1 226 ? -0.116 14.781 30.281 1 65.69 226 TRP B N 1
ATOM 4272 C CA . TRP B 1 226 ? 1.23 15.086 30.766 1 65.69 226 TRP B CA 1
ATOM 4273 C C . TRP B 1 226 ? 1.842 16.234 29.969 1 65.69 226 TRP B C 1
ATOM 4275 O O . TRP B 1 226 ? 2.639 17 30.484 1 65.69 226 TRP B O 1
ATOM 4285 N N . SER B 1 227 ? 1.486 16.359 28.812 1 72.75 227 SER B N 1
ATOM 4286 C CA . SER B 1 227 ? 1.977 17.391 27.906 1 72.75 227 SER B CA 1
ATOM 4287 C C . SER B 1 227 ? 0.828 18.078 27.172 1 72.75 227 SER B C 1
ATOM 4289 O O . SER B 1 227 ? -0.17 17.438 26.844 1 72.75 227 SER B O 1
ATOM 4291 N N . ARG B 1 228 ? 1.023 19.391 27.094 1 76.25 228 ARG B N 1
ATOM 4292 C CA . ARG B 1 228 ? -0.007 20.141 26.391 1 76.25 228 ARG B CA 1
ATOM 4293 C C . ARG B 1 228 ? -0.126 19.672 24.938 1 76.25 228 ARG B C 1
ATOM 4295 O O . ARG B 1 228 ? -1.196 19.781 24.328 1 76.25 228 ARG B O 1
ATOM 4302 N N . HIS B 1 229 ? 1.059 19.219 24.5 1 80 229 HIS B N 1
ATOM 4303 C CA . HIS B 1 229 ? 1.109 18.734 23.125 1 80 229 HIS B CA 1
ATOM 4304 C C . HIS B 1 229 ? 1.587 17.297 23.062 1 80 229 HIS B C 1
ATOM 4306 O O . HIS B 1 229 ? 2.6 17 22.422 1 80 229 HIS B O 1
ATOM 4312 N N . ALA B 1 230 ? 0.84 16.438 23.609 1 75.44 230 ALA B N 1
ATOM 4313 C CA . ALA B 1 230 ? 1.168 15.023 23.766 1 75.44 230 ALA B CA 1
ATOM 4314 C C . ALA B 1 230 ? 1.385 14.367 22.406 1 75.44 230 ALA B C 1
ATOM 4316 O O . ALA B 1 230 ? 2.24 13.484 22.266 1 75.44 230 ALA B O 1
ATOM 4317 N N . ASN B 1 231 ? 0.71 14.82 21.438 1 78.38 231 ASN B N 1
ATOM 4318 C CA . ASN B 1 231 ? 0.852 14.258 20.094 1 78.38 231 ASN B CA 1
ATOM 4319 C C . ASN B 1 231 ? 2.236 14.531 19.516 1 78.38 231 ASN B C 1
ATOM 4321 O O . ASN B 1 231 ? 2.779 13.703 18.781 1 78.38 231 ASN B O 1
ATOM 4325 N N . TYR B 1 232 ? 2.789 15.625 19.953 1 84 232 TYR B N 1
ATOM 4326 C CA . TYR B 1 232 ? 4.102 15.984 19.422 1 84 232 TYR B CA 1
ATOM 4327 C C . TYR B 1 232 ? 5.195 15.141 20.062 1 84 232 TYR B C 1
ATOM 4329 O O . TYR B 1 232 ? 6.215 14.852 19.438 1 84 232 TYR B O 1
ATOM 4337 N N . VAL B 1 233 ? 4.938 14.797 21.297 1 83.31 233 VAL B N 1
ATOM 4338 C CA . VAL B 1 233 ? 5.891 13.914 21.953 1 83.31 233 VAL B CA 1
ATOM 4339 C C . VAL B 1 233 ? 5.891 12.547 21.266 1 83.31 233 VAL B C 1
ATOM 4341 O O . VAL B 1 233 ? 6.949 11.961 21.031 1 83.31 233 VAL B O 1
ATOM 4344 N N . GLY B 1 234 ? 4.77 12.102 21.016 1 84.81 234 GLY B N 1
ATOM 4345 C CA . GLY B 1 234 ? 4.66 10.844 20.281 1 84.81 234 GLY B CA 1
ATOM 4346 C C . GLY B 1 234 ? 5.332 10.883 18.922 1 84.81 234 GLY B C 1
ATOM 4347 O O . GLY B 1 234 ? 6 9.93 18.531 1 84.81 234 GLY B O 1
ATOM 4348 N N . ASP B 1 235 ? 5.211 11.977 18.266 1 88.75 235 ASP B N 1
ATOM 4349 C CA . ASP B 1 235 ? 5.836 12.148 16.969 1 88.75 235 ASP B CA 1
ATOM 4350 C C . ASP B 1 235 ? 7.359 12.125 17.078 1 88.75 235 ASP B C 1
ATOM 4352 O O . ASP B 1 235 ? 8.039 11.586 16.203 1 88.75 235 ASP B O 1
ATOM 4356 N N . LEU B 1 236 ? 7.805 12.75 18.141 1 89.88 236 LEU B N 1
ATOM 4357 C CA . LEU B 1 236 ? 9.25 12.797 18.328 1 89.88 236 LEU B CA 1
ATOM 4358 C C . LEU B 1 236 ? 9.805 11.422 18.656 1 89.88 236 LEU B C 1
ATOM 4360 O O . LEU B 1 236 ? 10.891 11.055 18.203 1 89.88 236 LEU B O 1
ATOM 4364 N N . LEU B 1 237 ? 9.109 10.695 19.469 1 90.12 237 LEU B N 1
ATOM 4365 C CA . LEU B 1 237 ? 9.531 9.336 19.781 1 90.12 237 LEU B CA 1
ATOM 4366 C C . LEU B 1 237 ? 9.516 8.453 18.547 1 90.12 237 LEU B C 1
ATOM 4368 O O . LEU B 1 237 ? 10.422 7.641 18.344 1 90.12 237 LEU B O 1
ATOM 4372 N N . LEU B 1 238 ? 8.484 8.625 17.797 1 92.38 238 LEU B N 1
ATOM 4373 C CA . LEU B 1 238 ? 8.406 7.895 16.531 1 92.38 238 LEU B CA 1
ATOM 4374 C C . LEU B 1 238 ? 9.57 8.266 15.617 1 92.38 238 LEU B C 1
ATOM 4376 O O . LEU B 1 238 ? 10.203 7.383 15.023 1 92.38 238 LEU B O 1
ATOM 4380 N N . SER B 1 239 ? 9.812 9.539 15.531 1 94.75 239 SER B N 1
ATOM 4381 C CA . SER B 1 239 ? 10.914 10.008 14.695 1 94.75 239 SER B CA 1
ATOM 4382 C C . SER B 1 239 ? 12.25 9.469 15.188 1 94.75 239 SER B C 1
ATOM 4384 O O . SER B 1 239 ? 13.109 9.102 14.391 1 94.75 239 SER B O 1
ATOM 4386 N N . PHE B 1 240 ? 12.383 9.445 16.469 1 95.5 240 PHE B N 1
ATOM 4387 C CA . PHE B 1 240 ? 13.609 8.891 17.047 1 95.5 240 PHE B CA 1
ATOM 4388 C C . PHE B 1 240 ? 13.766 7.422 16.688 1 95.5 240 PHE B C 1
ATOM 4390 O O . PHE B 1 240 ? 14.844 6.988 16.281 1 95.5 240 PHE B O 1
ATOM 4397 N N . ALA B 1 241 ? 12.75 6.73 16.875 1 96.38 241 ALA B N 1
ATOM 4398 C CA . ALA B 1 241 ? 12.789 5.301 16.594 1 96.38 241 ALA B CA 1
ATOM 4399 C C . ALA B 1 241 ? 13.117 5.039 15.133 1 96.38 241 ALA B C 1
ATOM 4401 O O . ALA B 1 241 ? 13.93 4.164 14.812 1 96.38 241 ALA B O 1
ATOM 4402 N N . ILE B 1 242 ? 12.547 5.773 14.234 1 96.69 242 ILE B N 1
ATOM 4403 C CA . ILE B 1 242 ? 12.758 5.629 12.797 1 96.69 242 ILE B CA 1
ATOM 4404 C C . ILE B 1 242 ? 14.234 5.859 12.469 1 96.69 242 ILE B C 1
ATOM 4406 O O . ILE B 1 242 ? 14.828 5.105 11.695 1 96.69 242 ILE B O 1
ATOM 4410 N N . CYS B 1 243 ? 14.797 6.836 13.094 1 97.81 243 CYS B N 1
ATOM 4411 C CA . CYS B 1 243 ? 16.203 7.125 12.859 1 97.81 243 CYS B CA 1
ATOM 4412 C C . CYS B 1 243 ? 17.094 6.062 13.5 1 97.81 243 CYS B C 1
ATOM 4414 O O . CYS B 1 243 ? 18.047 5.582 12.883 1 97.81 243 CYS B O 1
ATOM 4416 N N . ALA B 1 244 ? 16.781 5.672 14.727 1 97.56 244 ALA B N 1
ATOM 4417 C CA . ALA B 1 244 ? 17.609 4.742 15.492 1 97.56 244 ALA B CA 1
ATOM 4418 C C . ALA B 1 244 ? 17.609 3.355 14.852 1 97.56 244 ALA B C 1
ATOM 4420 O O . ALA B 1 244 ? 18.609 2.639 14.906 1 97.56 244 ALA B O 1
ATOM 4421 N N . LEU B 1 245 ? 16.562 2.996 14.234 1 97 245 LEU B N 1
ATOM 4422 C CA . LEU B 1 245 ? 16.438 1.678 13.625 1 97 245 LEU B CA 1
ATOM 4423 C C . LEU B 1 245 ? 17.453 1.506 12.5 1 97 245 LEU B C 1
ATOM 4425 O O . LEU B 1 245 ? 17.812 0.381 12.156 1 97 245 LEU B O 1
ATOM 4429 N N . VAL B 1 246 ? 17.781 2.576 11.922 1 97.06 246 VAL B N 1
ATOM 4430 C CA . VAL B 1 246 ? 18.75 2.5 10.828 1 97.06 246 VAL B CA 1
ATOM 4431 C C . VAL B 1 246 ? 20.109 2.049 11.359 1 97.06 246 VAL B C 1
ATOM 4433 O O . VAL B 1 246 ? 20.906 1.467 10.625 1 97.06 246 VAL B O 1
ATOM 4436 N N . HIS B 1 247 ? 20.406 2.285 12.656 1 95.75 247 HIS B N 1
ATOM 4437 C CA . HIS B 1 247 ? 21.625 1.862 13.359 1 95.75 247 HIS B CA 1
ATOM 4438 C C . HIS B 1 247 ? 22.859 2.441 12.695 1 95.75 247 HIS B C 1
ATOM 4440 O O . HIS B 1 247 ? 23.797 1.701 12.352 1 95.75 247 HIS B O 1
ATOM 4446 N N . THR B 1 248 ? 22.891 3.74 12.508 1 93.31 248 THR B N 1
ATOM 4447 C CA . THR B 1 248 ? 24.016 4.473 11.953 1 93.31 248 THR B CA 1
ATOM 4448 C C . THR B 1 248 ? 24.203 5.812 12.664 1 93.31 248 THR B C 1
ATOM 4450 O O . THR B 1 248 ? 23.328 6.246 13.414 1 93.31 248 THR B O 1
ATOM 4453 N N . THR B 1 249 ? 25.375 6.316 12.484 1 89.69 249 THR B N 1
ATOM 4454 C CA . THR B 1 249 ? 25.656 7.621 13.078 1 89.69 249 THR B CA 1
ATOM 4455 C C . THR B 1 249 ? 25.625 8.719 12.023 1 89.69 249 THR B C 1
ATOM 4457 O O . THR B 1 249 ? 25.906 9.883 12.312 1 89.69 249 THR B O 1
ATOM 4460 N N . SER B 1 250 ? 25.266 8.289 10.82 1 93.62 250 SER B N 1
ATOM 4461 C CA . SER B 1 250 ? 25.234 9.273 9.742 1 93.62 250 SER B CA 1
ATOM 4462 C C . SER B 1 250 ? 24.25 10.398 10.062 1 93.62 250 SER B C 1
ATOM 4464 O O . SER B 1 250 ? 23.094 10.141 10.391 1 93.62 250 SER B O 1
ATOM 4466 N N . LEU B 1 251 ? 24.625 11.617 9.875 1 94.81 251 LEU B N 1
ATOM 4467 C CA . LEU B 1 251 ? 23.812 12.797 10.156 1 94.81 251 LEU B CA 1
ATOM 4468 C C . LEU B 1 251 ? 22.641 12.883 9.188 1 94.81 251 LEU B C 1
ATOM 4470 O O . LEU B 1 251 ? 21.578 13.414 9.531 1 94.81 251 LEU B O 1
ATOM 4474 N N . LEU B 1 252 ? 22.875 12.367 8.055 1 94.38 252 LEU B N 1
ATOM 4475 C CA . LEU B 1 252 ? 21.812 12.383 7.059 1 94.38 252 LEU B CA 1
ATOM 4476 C C . LEU B 1 252 ? 20.578 11.656 7.578 1 94.38 252 LEU B C 1
ATOM 4478 O O . LEU B 1 252 ? 19.453 12.117 7.367 1 94.38 252 LEU B O 1
ATOM 4482 N N . VAL B 1 253 ? 20.781 10.562 8.227 1 96.56 253 VAL B N 1
ATOM 4483 C CA . VAL B 1 253 ? 19.703 9.75 8.781 1 96.56 253 VAL B CA 1
ATOM 4484 C C . VAL B 1 253 ? 19.078 10.461 9.977 1 96.56 253 VAL B C 1
ATOM 4486 O O . VAL B 1 253 ? 17.844 10.516 10.102 1 96.56 253 VAL B O 1
ATOM 4489 N N . TRP B 1 254 ? 19.906 11.125 10.742 1 97.12 254 TRP B N 1
ATOM 4490 C CA . TRP B 1 254 ? 19.438 11.742 11.977 1 97.12 254 TRP B CA 1
ATOM 4491 C C . TRP B 1 254 ? 18.891 13.141 11.711 1 97.12 254 TRP B C 1
ATOM 4493 O O . TRP B 1 254 ? 18.281 13.758 12.594 1 97.12 254 TRP B O 1
ATOM 4503 N N . PHE B 1 255 ? 19.031 13.586 10.531 1 96.56 255 PHE B N 1
ATOM 4504 C CA . PHE B 1 255 ? 18.484 14.875 10.133 1 96.56 255 PHE B CA 1
ATOM 4505 C C . PHE B 1 255 ? 16.984 14.93 10.375 1 96.56 255 PHE B C 1
ATOM 4507 O O . PHE B 1 255 ? 16.453 15.969 10.781 1 96.56 255 PHE B O 1
ATOM 4514 N N . TYR B 1 256 ? 16.297 13.875 10.203 1 95.69 256 TYR B N 1
ATOM 4515 C CA . TYR B 1 256 ? 14.844 13.836 10.289 1 95.69 256 TYR B CA 1
ATOM 4516 C C . TYR B 1 256 ? 14.367 14.219 11.688 1 95.69 256 TYR B C 1
ATOM 4518 O O . TYR B 1 256 ? 13.5 15.078 11.836 1 95.69 256 TYR B O 1
ATOM 4526 N N . ILE B 1 257 ? 14.938 13.633 12.711 1 95.31 257 ILE B N 1
ATOM 4527 C CA . ILE B 1 257 ? 14.469 13.914 14.07 1 95.31 257 ILE B CA 1
ATOM 4528 C C . ILE B 1 257 ? 14.844 15.336 14.461 1 95.31 257 ILE B C 1
ATOM 4530 O O . ILE B 1 257 ? 14.102 16 15.188 1 95.31 257 ILE B O 1
ATOM 4534 N N . ILE B 1 258 ? 15.945 15.812 14.016 1 95.81 258 ILE B N 1
ATOM 4535 C CA . ILE B 1 258 ? 16.359 17.188 14.297 1 95.81 258 ILE B CA 1
ATOM 4536 C C . ILE B 1 258 ? 15.375 18.156 13.648 1 95.81 258 ILE B C 1
ATOM 4538 O O . ILE B 1 258 ? 14.891 19.078 14.297 1 95.81 258 ILE B O 1
ATOM 4542 N N . PHE B 1 259 ? 15.133 17.875 12.445 1 95.75 259 PHE B N 1
ATOM 4543 C CA . PHE B 1 259 ? 14.18 18.703 11.711 1 95.75 259 PHE B CA 1
ATOM 4544 C C . PHE B 1 259 ? 12.805 18.672 12.375 1 95.75 259 PHE B C 1
ATOM 4546 O O . PHE B 1 259 ? 12.18 19.719 12.57 1 95.75 259 PHE B O 1
ATOM 4553 N N . MET B 1 260 ? 12.398 17.484 12.742 1 94.38 260 MET B N 1
ATOM 4554 C CA . MET B 1 260 ? 11.086 17.328 13.375 1 94.38 260 MET B CA 1
ATOM 4555 C C . MET B 1 260 ? 11.039 18.062 14.711 1 94.38 260 MET B C 1
ATOM 4557 O O . MET B 1 260 ? 10.023 18.672 15.055 1 94.38 260 MET B O 1
ATOM 4561 N N . ALA B 1 261 ? 12.07 17.969 15.438 1 93.19 261 ALA B N 1
ATOM 4562 C CA . ALA B 1 261 ? 12.125 18.672 16.719 1 93.19 261 ALA B CA 1
ATOM 4563 C C . ALA B 1 261 ? 11.977 20.188 16.531 1 93.19 261 ALA B C 1
ATOM 4565 O O . ALA B 1 261 ? 11.203 20.828 17.234 1 93.19 261 ALA B O 1
ATOM 4566 N N . VAL B 1 262 ? 12.656 20.688 15.562 1 93.44 262 VAL B N 1
ATOM 4567 C CA . VAL B 1 262 ? 12.594 22.109 15.289 1 93.44 262 VAL B CA 1
ATOM 4568 C C . VAL B 1 262 ? 11.188 22.484 14.82 1 93.44 262 VAL B C 1
ATOM 4570 O O . VAL B 1 262 ? 10.609 23.469 15.289 1 93.44 262 VAL B O 1
ATOM 4573 N N . LEU B 1 263 ? 10.68 21.688 13.977 1 90.19 263 LEU B N 1
ATOM 4574 C CA . LEU B 1 263 ? 9.352 21.938 13.422 1 90.19 263 LEU B CA 1
ATOM 4575 C C . LEU B 1 263 ? 8.289 21.906 14.516 1 90.19 263 LEU B C 1
ATOM 4577 O O . LEU B 1 263 ? 7.441 22.797 14.586 1 90.19 263 LEU B O 1
ATOM 4581 N N . LEU B 1 264 ? 8.359 20.891 15.359 1 88.44 264 LEU B N 1
ATOM 4582 C CA . LEU B 1 264 ? 7.328 20.703 16.375 1 88.44 264 LEU B CA 1
ATOM 4583 C C . LEU B 1 264 ? 7.434 21.766 17.453 1 88.44 264 LEU B C 1
ATOM 4585 O O . LEU B 1 264 ? 6.422 22.203 18 1 88.44 264 LEU B O 1
ATOM 4589 N N . VAL B 1 265 ? 8.609 22.188 17.781 1 88.69 265 VAL B N 1
ATOM 4590 C CA . VAL B 1 265 ? 8.789 23.266 18.734 1 88.69 265 VAL B CA 1
ATOM 4591 C C . VAL B 1 265 ? 8.188 24.562 18.188 1 88.69 265 VAL B C 1
ATOM 4593 O O . VAL B 1 265 ? 7.48 25.281 18.891 1 88.69 265 VAL B O 1
ATOM 4596 N N . HIS B 1 266 ? 8.461 24.797 16.969 1 87.62 266 HIS B N 1
ATOM 4597 C CA . HIS B 1 266 ? 7.906 25.984 16.312 1 87.62 266 HIS B CA 1
ATOM 4598 C C . HIS B 1 266 ? 6.383 25.922 16.281 1 87.62 266 HIS B C 1
ATOM 4600 O O . HIS B 1 266 ? 5.711 26.922 16.547 1 87.62 266 HIS B O 1
ATOM 4606 N N . ARG B 1 267 ? 5.848 24.812 16.016 1 83.69 267 ARG B N 1
ATOM 4607 C CA . ARG B 1 267 ? 4.398 24.656 15.969 1 83.69 267 ARG B CA 1
ATOM 4608 C C . ARG B 1 267 ? 3.789 24.812 17.359 1 83.69 267 ARG B C 1
ATOM 4610 O O . ARG B 1 267 ? 2.695 25.375 17.5 1 83.69 267 ARG B O 1
ATOM 4617 N N . CYS B 1 268 ? 4.477 24.281 18.297 1 83.56 268 CYS B N 1
ATOM 4618 C CA . CYS B 1 268 ? 4.023 24.422 19.688 1 83.56 268 CYS B CA 1
ATOM 4619 C C . CYS B 1 268 ? 3.924 25.891 20.078 1 83.56 268 CYS B C 1
ATOM 4621 O O . CYS B 1 268 ? 2.936 26.312 20.688 1 83.56 268 CYS B O 1
ATOM 4623 N N . LEU B 1 269 ? 4.879 26.656 19.766 1 85.94 269 LEU B N 1
ATOM 4624 C CA . LEU B 1 269 ? 4.91 28.078 20.109 1 85.94 269 LEU B CA 1
ATOM 4625 C C . LEU B 1 269 ? 3.803 28.844 19.375 1 85.94 269 LEU B C 1
ATOM 4627 O O . LEU B 1 269 ? 3.139 29.688 19.969 1 85.94 269 LEU B O 1
ATOM 4631 N N . ARG B 1 270 ? 3.6 28.453 18.172 1 82.94 270 ARG B N 1
ATOM 4632 C CA . ARG B 1 270 ? 2.541 29.094 17.391 1 82.94 270 ARG B CA 1
ATOM 4633 C C . ARG B 1 270 ? 1.166 28.75 17.953 1 82.94 270 ARG B C 1
ATOM 4635 O O . ARG B 1 270 ? 0.276 29.594 18 1 82.94 270 ARG B O 1
ATOM 4642 N N . ASP B 1 271 ? 1.04 27.516 18.328 1 80.69 271 ASP B N 1
ATOM 4643 C CA . ASP B 1 271 ? -0.226 27.047 18.875 1 80.69 271 ASP B CA 1
ATOM 4644 C C . ASP B 1 271 ? -0.522 27.719 20.219 1 80.69 271 ASP B C 1
ATOM 4646 O O . ASP B 1 271 ? -1.674 28.047 20.516 1 80.69 271 ASP B O 1
ATOM 4650 N N . GLU B 1 272 ? 0.431 27.875 21.031 1 82.56 272 GLU B N 1
ATOM 4651 C CA . GLU B 1 272 ? 0.264 28.531 22.328 1 82.56 272 GLU B CA 1
ATOM 4652 C C . GLU B 1 272 ? -0.085 30 22.172 1 82.56 272 GLU B C 1
ATOM 4654 O O . GLU B 1 272 ? -0.903 30.531 22.938 1 82.56 272 GLU B O 1
ATOM 4659 N N . GLU B 1 273 ? 0.534 30.594 21.25 1 82.81 273 GLU B N 1
ATOM 4660 C CA . GLU B 1 273 ? 0.219 31.984 20.984 1 82.81 273 GLU B CA 1
ATOM 4661 C C . GLU B 1 273 ? -1.231 32.156 20.531 1 82.81 273 GLU B C 1
ATOM 4663 O O . GLU B 1 273 ? -1.915 33.094 20.969 1 82.81 273 GLU B O 1
ATOM 4668 N N . ARG B 1 274 ? -1.655 31.297 19.797 1 80.81 274 ARG B N 1
ATOM 4669 C CA . ARG B 1 274 ? -3.029 31.344 19.312 1 80.81 274 ARG B CA 1
ATOM 4670 C C . ARG B 1 274 ? -4.016 31.031 20.438 1 80.81 274 ARG B C 1
ATOM 4672 O O . ARG B 1 274 ? -5.086 31.641 20.516 1 80.81 274 ARG B O 1
ATOM 4679 N N . GLY B 1 275 ? -3.701 30.016 21.203 1 79.56 275 GLY B N 1
ATOM 4680 C CA . GLY B 1 275 ? -4.547 29.688 22.344 1 79.56 275 GLY B CA 1
ATOM 4681 C C . GLY B 1 275 ? -4.684 30.812 23.344 1 79.56 275 GLY B C 1
ATOM 4682 O O . GLY B 1 275 ? -5.777 31.078 23.844 1 79.56 275 GLY B O 1
ATOM 4683 N N . GLN B 1 276 ? -3.617 31.516 23.516 1 82.25 276 GLN B N 1
ATOM 4684 C CA . GLN B 1 276 ? -3.629 32.656 24.422 1 82.25 276 GLN B CA 1
ATOM 4685 C C . GLN B 1 276 ? -4.484 33.781 23.859 1 82.25 276 GLN B C 1
ATOM 4687 O O . GLN B 1 276 ? -5.23 34.438 24.609 1 82.25 276 GLN B O 1
ATOM 4692 N N . ALA B 1 277 ? -4.379 33.969 22.672 1 81.56 277 ALA B N 1
ATOM 4693 C CA . ALA B 1 277 ? -5.141 35.031 22.031 1 81.56 277 ALA B CA 1
ATOM 4694 C C . ALA B 1 277 ? -6.633 34.719 22.016 1 81.56 277 ALA B C 1
ATOM 4696 O O . ALA B 1 277 ? -7.469 35.594 22.172 1 81.56 277 ALA B O 1
ATOM 4697 N N . LYS B 1 278 ? -6.883 33.438 21.906 1 78.62 278 LYS B N 1
ATOM 4698 C CA . LYS B 1 278 ? -8.273 33.031 21.75 1 78.62 278 LYS B CA 1
ATOM 4699 C C . LYS B 1 278 ? -8.953 32.844 23.109 1 78.62 278 LYS B C 1
ATOM 4701 O O . LYS B 1 278 ? -10.117 33.219 23.266 1 78.62 278 LYS B O 1
ATOM 4706 N N . TYR B 1 279 ? -8.188 32.312 24.031 1 82.5 279 TYR B N 1
ATOM 4707 C CA . TYR B 1 279 ? -8.844 31.891 25.266 1 82.5 279 TYR B CA 1
ATOM 4708 C C . TYR B 1 279 ? -8.422 32.781 26.438 1 82.5 279 TYR B C 1
ATOM 4710 O O . TYR B 1 279 ? -9.016 32.719 27.516 1 82.5 279 TYR B O 1
ATOM 4718 N N . GLY B 1 280 ? -7.434 33.5 26.281 1 82.56 280 GLY B N 1
ATOM 4719 C CA . GLY B 1 280 ? -7.02 34.469 27.281 1 82.56 280 GLY B CA 1
ATOM 4720 C C . GLY B 1 280 ? -6.793 33.844 28.656 1 82.56 280 GLY B C 1
ATOM 4721 O O . GLY B 1 280 ? -5.926 33 28.812 1 82.56 280 GLY B O 1
ATOM 4722 N N . VAL B 1 281 ? -7.73 34.156 29.516 1 83.25 281 VAL B N 1
ATOM 4723 C CA . VAL B 1 281 ? -7.578 33.781 30.922 1 83.25 281 VAL B CA 1
ATOM 4724 C C . VAL B 1 281 ? -7.766 32.281 31.062 1 83.25 281 VAL B C 1
ATOM 4726 O O . VAL B 1 281 ? -7.105 31.641 31.891 1 83.25 281 VAL B O 1
ATOM 4729 N N . PHE B 1 282 ? -8.516 31.734 30.312 1 81.44 282 PHE B N 1
ATOM 4730 C CA . PHE B 1 282 ? -8.773 30.297 30.391 1 81.44 282 PHE B CA 1
ATOM 4731 C C . PHE B 1 282 ? -7.555 29.5 29.938 1 81.44 282 PHE B C 1
ATOM 4733 O O . PHE B 1 282 ? -7.293 28.406 30.438 1 81.44 282 PHE B O 1
ATOM 4740 N N . TRP B 1 283 ? -6.875 30.125 29.016 1 83.69 283 TRP B N 1
ATOM 4741 C CA . TRP B 1 283 ? -5.641 29.484 28.562 1 83.69 283 TRP B CA 1
ATOM 4742 C C . TRP B 1 283 ? -4.59 29.484 29.656 1 83.69 283 TRP B C 1
ATOM 4744 O O . TRP B 1 283 ? -3.871 28.5 29.844 1 83.69 283 TRP B O 1
ATOM 4754 N N . GLU B 1 284 ? -4.594 30.5 30.375 1 83 284 GLU B N 1
ATOM 4755 C CA . GLU B 1 284 ? -3.641 30.609 31.469 1 83 284 GLU B CA 1
ATOM 4756 C C . GLU B 1 284 ? -3.936 29.578 32.562 1 83 284 GLU B C 1
ATOM 4758 O O . GLU B 1 284 ? -3.016 29 33.125 1 83 284 GLU B O 1
ATOM 4763 N N . GLU B 1 285 ? -5.109 29.375 32.812 1 82.94 285 GLU B N 1
ATOM 4764 C CA . GLU B 1 285 ? -5.504 28.359 33.781 1 82.94 285 GLU B CA 1
ATOM 4765 C C . GLU B 1 285 ? -5.121 26.969 33.344 1 82.94 285 GLU B C 1
ATOM 4767 O O . GLU B 1 285 ? -4.68 26.141 34.156 1 82.94 285 GLU B O 1
ATOM 4772 N N . TYR B 1 286 ? -5.34 26.781 32.094 1 77.75 286 TYR B N 1
ATOM 4773 C CA . TYR B 1 286 ? -4.965 25.5 31.531 1 77.75 286 TYR B CA 1
ATOM 4774 C C . TYR B 1 286 ? -3.463 25.266 31.641 1 77.75 286 TYR B C 1
ATOM 4776 O O . TYR B 1 286 ? -3.014 24.188 32 1 77.75 286 TYR B O 1
ATOM 4784 N N . CYS B 1 287 ? -2.777 26.266 31.344 1 81.12 287 CYS B N 1
ATOM 4785 C CA . CYS B 1 287 ? -1.322 26.172 31.375 1 81.12 287 CYS B CA 1
ATOM 4786 C C . CYS B 1 287 ? -0.819 25.953 32.812 1 81.12 287 CYS B C 1
ATOM 4788 O O . CYS B 1 287 ? 0.242 25.359 33 1 81.12 287 CYS B O 1
ATOM 4790 N N . ARG B 1 288 ? -1.546 26.438 33.719 1 82 288 ARG B N 1
ATOM 4791 C CA . ARG B 1 288 ? -1.188 26.203 35.125 1 82 288 ARG B CA 1
ATOM 4792 C C . ARG B 1 288 ? -1.428 24.75 35.531 1 82 288 ARG B C 1
ATOM 4794 O O . ARG B 1 288 ? -0.651 24.188 36.281 1 82 288 ARG B O 1
ATOM 4801 N N . LYS B 1 289 ? -2.408 24.141 34.938 1 79.88 289 LYS B N 1
ATOM 4802 C CA . LYS B 1 289 ? -2.756 22.75 35.25 1 79.88 289 LYS B CA 1
ATOM 4803 C C . LYS B 1 289 ? -1.819 21.781 34.531 1 79.88 289 LYS B C 1
ATOM 4805 O O . LYS B 1 289 ? -1.51 20.703 35.062 1 79.88 289 LYS B O 1
ATOM 4810 N N . VAL B 1 290 ? -1.481 22.109 33.344 1 78.62 290 VAL B N 1
ATOM 4811 C CA . VAL B 1 290 ? -0.54 21.312 32.531 1 78.62 290 VAL B CA 1
ATOM 4812 C C . VAL B 1 290 ? 0.669 22.172 32.156 1 78.62 290 VAL B C 1
ATOM 4814 O O . VAL B 1 290 ? 0.769 22.672 31.047 1 78.62 290 VAL B O 1
ATOM 4817 N N . PRO B 1 291 ? 1.56 22.141 33 1 77.69 291 PRO B N 1
ATOM 4818 C CA . PRO B 1 291 ? 2.605 23.172 32.875 1 77.69 291 PRO B CA 1
ATOM 4819 C C . PRO B 1 291 ? 3.641 22.828 31.812 1 77.69 291 PRO B C 1
ATOM 4821 O O . PRO B 1 291 ? 4.367 23.703 31.359 1 77.69 291 PRO B O 1
ATOM 4824 N N . TRP B 1 292 ? 3.646 21.625 31.422 1 79.75 292 TRP B N 1
ATOM 4825 C CA . TRP B 1 292 ? 4.707 21.25 30.484 1 79.75 292 TRP B CA 1
ATOM 4826 C C . TRP B 1 292 ? 4.207 21.312 29.047 1 79.75 292 TRP B C 1
ATOM 4828 O O . TRP B 1 292 ? 3.133 20.781 28.734 1 79.75 292 TRP B O 1
ATOM 4838 N N . ARG B 1 293 ? 5.047 21.938 28.203 1 81.25 293 ARG B N 1
ATOM 4839 C CA . ARG B 1 293 ? 4.684 22.094 26.797 1 81.25 293 ARG B CA 1
ATOM 4840 C C . ARG B 1 293 ? 4.875 20.781 26.031 1 81.25 293 ARG B C 1
ATOM 4842 O O . ARG B 1 293 ? 3.953 20.312 25.375 1 81.25 293 ARG B O 1
ATOM 4849 N N . LEU B 1 294 ? 6.055 20.172 26.141 1 82.25 294 LEU B N 1
ATOM 4850 C CA . LEU B 1 294 ? 6.383 18.984 25.359 1 82.25 294 LEU B CA 1
ATOM 4851 C C . LEU B 1 294 ? 6.875 17.859 26.266 1 82.25 294 LEU B C 1
ATOM 4853 O O . LEU B 1 294 ? 6.215 16.828 26.391 1 82.25 294 LEU B O 1
ATOM 4857 N N . VAL B 1 295 ? 7.98 18.094 26.984 1 77.94 295 VAL B N 1
ATOM 4858 C CA . VAL B 1 295 ? 8.594 17.078 27.828 1 77.94 295 VAL B CA 1
ATOM 4859 C C . VAL B 1 295 ? 8.375 17.406 29.297 1 77.94 295 VAL B C 1
ATOM 4861 O O . VAL B 1 295 ? 8.922 18.391 29.812 1 77.94 295 VAL B O 1
ATOM 4864 N N . PRO B 1 296 ? 7.617 16.531 29.859 1 74.5 296 PRO B N 1
ATOM 4865 C CA . PRO B 1 296 ? 7.391 16.797 31.281 1 74.5 296 PRO B CA 1
ATOM 4866 C C . PRO B 1 296 ? 8.688 16.938 32.062 1 74.5 296 PRO B C 1
ATOM 4868 O O . PRO B 1 296 ? 9.586 16.094 31.938 1 74.5 296 PRO B O 1
ATOM 4871 N N . GLY B 1 297 ? 8.734 17.891 32.812 1 73.69 297 GLY B N 1
ATOM 4872 C CA . GLY B 1 297 ? 9.898 18.141 33.656 1 73.69 297 GLY B CA 1
ATOM 4873 C C . GLY B 1 297 ? 10.969 18.953 32.969 1 73.69 297 GLY B C 1
ATOM 4874 O O . GLY B 1 297 ? 11.906 19.438 33.625 1 73.69 297 GLY B O 1
ATOM 4875 N N . ILE B 1 298 ? 10.844 19.156 31.703 1 77.19 298 ILE B N 1
ATOM 4876 C CA . ILE B 1 298 ? 11.867 19.875 30.953 1 77.19 298 ILE B CA 1
ATOM 4877 C C . ILE B 1 298 ? 11.266 21.125 30.328 1 77.19 298 ILE B C 1
ATOM 4879 O O . ILE B 1 298 ? 11.703 22.25 30.609 1 77.19 298 ILE B O 1
ATOM 4883 N N . TRP B 1 299 ? 10.258 20.859 29.484 1 82.62 299 TRP B N 1
ATOM 4884 C CA . TRP B 1 299 ? 9.625 21.953 28.734 1 82.62 299 TRP B CA 1
ATOM 4885 C C . TRP B 1 299 ? 8.203 21.562 28.328 1 82.62 299 TRP B C 1
ATOM 4887 O O . TRP B 1 299 ? 7.961 20.453 27.844 1 82.62 299 TRP B O 1
#

pLDDT: mean 90.71, std 7.5, range [57.41, 98.31]

Sequence (598 aa):
MTATICWLAFQAVLYHYLPGPTNTGQRTPAGHLLTYRMNDPAFISRNWEGLFAAMNLAGFLLSLLAYLKAYLMPTHPEDRKFSGCALYDFYMGIELNPRIGDNFDLKLYTNGRPGLIAWTLVDLSNIAYHYQIHHHSSPSLILVTILHGIYVLDFFINEAWYLRTIDIAHDHYGFYLAWGCLTWVPSMYTLQTQFLGLYPTSASPIFLILIFSIGIAGYAFGWWGWSRHANYVGDLLLSFAICALVHTTSLLVWFYIIFMAVLLVHRCLRDEERGQAKYGVFWEEYCRKVPWRLVPGIWMTATICWLAFQAVLYHYLPGPTNTGQRTPAGHLLTYRMNDPAFISRNWEGLFAAMNLAGFLLSLLAYLKAYLMPTHPEDRKFSGCALYDFYMGIELNPRIGDNFDLKLYTNGRPGLIAWTLVDLSNIAYHYQIHHHSSPSLILVTILHGIYVLDFFINEAWYLRTIDIAHDHYGFYLAWGCLTWVPSMYTLQTQFLGLYPTSASPIFLILIFSIGIAGYAFGWWGWSRHANYVGDLLLSFAICALVHTTSLLVWFYIIFMAVLLVHRCLRDEERGQAKYGVFWEEYCRKVPWRLVPGIW

Organism: NCBI:txid41062

Solvent-accessible surface area (backbone atoms only — not comparable to full-atom values): 30574 Å² total; per-residue (Å²): 86,68,66,55,51,49,51,51,52,50,44,49,49,46,67,71,65,53,75,46,57,74,44,68,47,52,68,38,95,67,64,50,74,49,66,42,73,41,74,45,55,28,49,56,56,75,41,38,72,59,51,50,53,35,31,46,50,49,13,53,50,49,14,50,50,40,47,50,33,46,74,75,61,46,70,53,70,75,47,48,47,81,80,87,41,70,67,55,28,37,36,47,17,31,26,42,69,46,40,61,75,87,73,41,44,50,53,61,45,38,57,63,37,56,13,52,57,40,37,52,51,51,35,52,7,16,53,35,38,23,27,73,72,67,73,47,83,54,68,46,48,51,52,40,39,48,54,52,42,52,54,51,49,49,45,45,66,45,45,73,60,50,35,68,33,60,71,56,52,64,36,34,43,6,28,56,48,39,22,34,23,44,27,44,44,38,53,55,71,37,36,47,36,55,45,42,28,76,46,85,65,81,74,55,69,68,57,49,50,53,39,50,49,45,22,50,46,21,65,66,52,72,40,70,77,52,16,73,36,22,68,55,44,16,49,50,38,29,35,44,24,45,35,54,47,52,59,69,84,54,60,75,43,48,41,48,41,54,51,47,51,53,51,49,52,52,48,50,54,54,49,50,53,49,42,38,72,71,45,42,68,60,36,53,52,47,41,68,75,34,71,18,49,48,42,68,95,77,54,88,67,66,55,53,52,50,50,50,51,46,49,51,47,67,71,65,53,76,45,58,74,47,68,46,52,67,38,96,67,63,49,74,48,67,41,73,39,75,45,55,27,48,56,55,77,41,38,71,58,50,49,53,35,30,46,50,50,13,52,49,49,14,50,50,39,46,50,32,46,75,75,61,46,67,52,71,76,46,48,48,82,80,86,41,68,66,56,29,36,35,45,17,31,27,43,68,46,41,61,75,88,71,42,45,51,54,62,46,38,56,62,37,58,12,50,57,40,39,51,52,52,34,52,7,16,54,35,37,22,26,73,72,68,73,47,82,54,69,45,48,53,52,40,40,49,53,52,42,51,53,50,51,50,45,46,67,44,46,73,61,50,35,69,32,59,71,57,53,64,36,34,43,7,28,57,48,38,21,34,23,45,28,43,44,37,54,56,75,36,36,47,36,54,46,41,28,74,46,84,65,80,72,56,68,67,56,49,52,53,37,50,47,45,21,50,46,22,65,67,51,73,40,69,78,52,16,72,36,22,69,55,44,17,49,49,37,29,36,44,23,44,34,55,46,52,59,68,84,55,59,74,44,46,41,48,41,54,51,46,52,53,51,49,52,52,49,49,54,53,50,49,52,49,41,38,71,73,44,41,69,60,36,51,53,48,43,68,74,34,69,18,50,48,41,67,94,76,56

Secondary structure (DSSP, 8-state):
-HHHHHHHHHHHHHHHHS---EEE-PPPTT----EEEPP-TTHHHHTHHHHHHHHHHHHHHHHHHHHHHHHHS-S-GGG----S-HHHHHHH-S-SS-EETTTEEHHHHHHHTHHHHHHHHHHHHHHHHHHHHHSS--HHHHHHHHHHHHHHHHHHHTHHHHTTSHHHHT---SHHHHHIIIIIHHHHTTHHHHHHHHS-----HHHHHHHHHHHHHHHHS--BTTBTTHHHHHHHHHHHHHHHHT----HHHHHHHHHHHHHHHHHHHHHHHHHHHHHTHHHHHHHHHS--SSSTTT-/-HHHHHHHHHHHHHHHHS---EEE-PPPTT----EEEPP-TTHHHHTHHHHHHHHHHHHHHHHHHHHHHHHHS-S-GGG----S-HHHHHHH-S-SS-EETTTEEHHHHHHHTHHHHHHHHHHHHHHHHHHHHHSS--HHHHHHHHHHHHHHHHHHHTHHHHTTSHHHHT---SHHHHHIIIIIHHHHTTHHHHHHHHS-----HHHHHHHHHHHHHHHHS--BTTBTTHHHHHHHHHHHHHHHHT----HHHHHHHHHHHHHHHHHHHHHHHHHHHHHTHHHHHHHHHS--SSSTTT-

Foldseek 3Di:
DVVVVCVVVVVVVCLPPPQADKDWDDQDPVGDIDIGGDDQLLVCLVCVVVVLVVLQVQLLVVQVVQLVCLVPPAPDVVQFDDPPDSVVCQQQHGHLFGADPDPRTPLCPLQQPQLLVLQLSNLRSLQSLQCVVVVDGAPLSVLLSVLSVVVSVVCVVPVVVVCVACSNPPTHDHSNRRSCRRNVRSPLVNLLSSCCSVDPDDDDPVQLVVLSVQLVCLCPPQPPQQAPCSVLLSVLSNLVSSLCSSVDPDVSSVVRSVVSVVVVVVSLVVVLVVCCVVVPPVSVVVCVRHVHHHDHPPD/DVVVVVVVVVVVVCLPPPQADKDWDDQDPVGDIDIGGDDQLLVCLVCVVVVLVVLLVQLLVVQVVQLVCLVPPAPDVVQFDDPPDSVVCQQQHGHQFGADPDPRTPLLPLQQPQLLVLQLSNLRSLQSLLCVVVVDGAPLSVLLSVLSVVVSVVCVVPVVVVCVACSRPPTHDHSNRRSCRRNVRSPLVNLLSSCCSVDPDDDDPVQLVVLSVQLVCLCPPQPPQQAPCSVLLSVLSNLVSSLCSSVDPDVSSVVRSVVSVVVVVVSLVVVLVVCCVVVPPVSVVVCVSHVHHHDHPPD

Nearest PDB structures (foldseek):
  4quv-assembly3_B  TM=7.808E-01  e=2.338E-18  Methylotuvimicrobium alcaliphilum 20Z
  4quv-assembly3_A  TM=7.938E-01  e=4.698E-17  Methylotuvimicrobium alcaliphilum 20Z
  4quv-assembly3_B  TM=7.805E-01  e=1.310E-18  Methylotuvimicrobium alcaliphilum 20Z
  4quv-assembly3_A  TM=7.934E-01  e=4.349E-17  Methylotuvimicrobium alcaliphilum 20Z

Radius of gyration: 26.61 Å; Cα contacts (8 Å, |Δi|>4): 906; chains: 2; bounding box: 47×85×67 Å

InterPro domains:
  IPR001171 Sterol biosynthesis ERG24/DHCR-like [PF01222] (43-220)
  IPR001171 Sterol biosynthesis ERG24/DHCR-like [PF01222] (222-299)
  IPR018083 Sterol reductase, conserved site [PS01017] (84-99)